Protein AF-0000000084990712 (afdb_homodimer)

InterPro domains:
  IPR002762 Sirohydrochlorin cobaltochelatase CbiX-like [PF01903] (31-133)
  IPR003722 Cobalamin biosynthesis precorrin-8X methylmutase CobH/CbiC [PF02570] (154-334)
  IPR036588 Precorrin-8X methylmutase CobH/CbiC superfamily [G3DSA:3.40.50.10230] (145-334)
  IPR036588 Precorrin-8X methylmutase CobH/CbiC superfamily [SSF63965] (149-334)

Nearest PDB structures (foldseek):
  1f2v-assembly1_A  TM=8.275E-01  e=3.380E-12  Pseudomonas denitrificans (nom. rej.)
  1v9c-assembly1_A  TM=8.459E-01  e=3.551E-11  Thermus thermophilus
  1v9c-assembly1_B  TM=8.762E-01  e=1.490E-10  Thermus thermophilus
  1ou0-assembly1_A  TM=8.345E-01  e=9.417E-11  Thermoplasma acidophilum DSM 1728
  8x33-assembly1_B  TM=7.590E-01  e=8.265E-09  Synechocystis sp. PCC 6803 substr. Kazusa

Foldseek 3Di:
DPPPPPDPPPPPDPPDPPPDLQQEAEEEEDQDDLDDPVVVVSQVVQVSCCRNVVHHYYYAHCDNDPDHVLVVVLPHPGEYEYEYAAQDCPPPSNVVVCVQQVDDADDFDQTPSRHTYHYHDHNNVPPVVVVVVVVVVVVVVVDDDPDPDDDPVVVVVVQLVVLCVVLVFDCVDLLSVLLSLLCSLVVHSVLSVQKDWFDPLLVLLQVCVVVVFAAEEQAPLLQVLAPGPRYDYQLPADDDDDPADSSLRSLLVVCVVRQEHEYQYFADLSNLLSVLVCLVVPGDYSEYQYFHADDPCNQVSQVSSVVSRHGYIGRHDRGGGSSSSNSSSNSSNDD/DPPPPPDPPPQPPCPPPDDDLQQEAEEEEDQDDLDDPVVVVSQVVQVLCCVLVVHHYYYAHCDNDPDHVLVVVLPHPGEYEYEYAAQDCPPPSNVVVCVQQVDDADDWDQTPSRHTYHYHDHNNPPPLVVLLVLLVVLVVVVPAQPDQPDPPPPVVVVQLVVLCVVVVFDCVDLLSSLLSLLCSLVVHSVLSVQKDWFDPLLVLLSSCVSSVFAAEEQAPLLQVLASGPRYDYQLPADDDDDPADSSLRSLLVVCVVRQEHEYQYFADLNNLVSVLVCLVVPRDYSEYQYFHADDPCNQVSQVSSVSSRHGYIGRHDRGGGSSSRNSSSNSSSDD

Structure (mmCIF, N/CA/C/O backbone):
data_AF-0000000084990712-model_v1
#
loop_
_entity.id
_entity.type
_entity.pdbx_description
1 polymer 'Precorrin-8X methylmutase fused to uncharacterized domain'
#
loop_
_atom_site.group_PDB
_atom_site.id
_atom_site.type_symbol
_atom_site.label_atom_id
_atom_site.label_alt_id
_atom_site.label_comp_id
_atom_site.label_asym_id
_atom_site.label_entity_id
_atom_site.label_seq_id
_atom_site.pdbx_PDB_ins_code
_atom_site.Cartn_x
_atom_site.Cartn_y
_atom_site.Cartn_z
_atom_site.occupancy
_atom_site.B_iso_or_equiv
_atom_site.auth_seq_id
_atom_site.auth_comp_id
_atom_site.auth_asym_id
_atom_site.auth_atom_id
_atom_site.pdbx_PDB_model_num
ATOM 1 N N . MET A 1 1 ? 6.785 10.172 23.812 1 22.19 1 MET A N 1
ATOM 2 C CA . MET A 1 1 ? 7.957 9.531 23.219 1 22.19 1 MET A CA 1
ATOM 3 C C . MET A 1 1 ? 7.797 9.391 21.703 1 22.19 1 MET A C 1
ATOM 5 O O . MET A 1 1 ? 6.898 8.695 21.234 1 22.19 1 MET A O 1
ATOM 9 N N . LEU A 1 2 ? 8.172 10.43 21.031 1 29.25 2 LEU A N 1
ATOM 10 C CA . LEU A 1 2 ? 8.156 10.359 19.578 1 29.25 2 LEU A CA 1
ATOM 11 C C . LEU A 1 2 ? 8.883 9.109 19.078 1 29.25 2 LEU A C 1
ATOM 13 O O . LEU A 1 2 ? 10 8.82 19.516 1 29.25 2 LEU A O 1
ATOM 17 N N . LEU A 1 3 ? 8.242 8.18 18.812 1 28.83 3 LEU A N 1
ATOM 18 C CA . LEU A 1 3 ? 8.797 6.898 18.375 1 28.83 3 LEU A CA 1
ATOM 19 C C . LEU A 1 3 ? 9.945 7.102 17.406 1 28.83 3 LEU A C 1
ATOM 21 O O . LEU A 1 3 ? 9.844 7.902 16.469 1 28.83 3 LEU A O 1
ATOM 25 N N . SER A 1 4 ? 11.117 6.852 17.969 1 29.53 4 SER A N 1
ATOM 26 C CA . SER A 1 4 ? 12.352 6.777 17.188 1 29.53 4 SER A CA 1
ATOM 27 C C . SER A 1 4 ? 12.172 5.914 15.945 1 29.53 4 SER A C 1
ATOM 29 O O . SER A 1 4 ? 11.805 4.742 16.047 1 29.53 4 SER A O 1
ATOM 31 N N . LEU A 1 5 ? 11.688 6.488 14.977 1 31.8 5 LEU A N 1
ATOM 32 C CA . LEU A 1 5 ? 11.781 5.762 13.719 1 31.8 5 LEU A CA 1
ATOM 33 C C . LEU A 1 5 ? 13.133 5.066 13.594 1 31.8 5 LEU A C 1
ATOM 35 O O . LEU A 1 5 ? 14.172 5.672 13.859 1 31.8 5 LEU A O 1
ATOM 39 N N . ALA A 1 6 ? 13.312 3.848 13.891 1 31.61 6 ALA A N 1
ATOM 40 C CA . ALA A 1 6 ? 14.547 3.074 13.805 1 31.61 6 ALA A CA 1
ATOM 41 C C . ALA A 1 6 ? 15.414 3.555 12.648 1 31.61 6 ALA A C 1
ATOM 43 O O . ALA A 1 6 ? 14.977 3.561 11.5 1 31.61 6 ALA A O 1
ATOM 44 N N . ARG A 1 7 ? 16.734 4.203 12.945 1 32.03 7 ARG A N 1
ATOM 45 C CA . ARG A 1 7 ? 17.766 5.004 12.297 1 32.03 7 ARG A CA 1
ATOM 46 C C . ARG A 1 7 ? 18.562 4.168 11.312 1 32.03 7 ARG A C 1
ATOM 48 O O . ARG A 1 7 ? 19.391 3.346 11.719 1 32.03 7 ARG A O 1
ATOM 55 N N . ARG A 1 8 ? 18.141 3.488 10.266 1 32.59 8 ARG A N 1
ATOM 56 C CA . ARG A 1 8 ? 19.328 3.248 9.453 1 32.59 8 ARG A CA 1
ATOM 57 C C . ARG A 1 8 ? 19.938 4.562 8.969 1 32.59 8 ARG A C 1
ATOM 59 O O . ARG A 1 8 ? 19.219 5.457 8.523 1 32.59 8 ARG A O 1
ATOM 66 N N . PRO A 1 9 ? 21.266 4.773 9.305 1 28.62 9 PRO A N 1
ATOM 67 C CA . PRO A 1 9 ? 21.984 5.977 8.883 1 28.62 9 PRO A CA 1
ATOM 68 C C . PRO A 1 9 ? 21.844 6.258 7.387 1 28.62 9 PRO A C 1
ATOM 70 O O . PRO A 1 9 ? 22 5.348 6.566 1 28.62 9 PRO A O 1
ATOM 73 N N . PHE A 1 10 ? 20.922 7.062 7.07 1 30.62 10 PHE A N 1
ATOM 74 C CA . PHE A 1 10 ? 20.875 7.578 5.707 1 30.62 10 PHE A CA 1
ATOM 75 C C . PHE A 1 10 ? 22.219 8.125 5.285 1 30.62 10 PHE A C 1
ATOM 77 O O . PHE A 1 10 ? 22.812 8.945 5.992 1 30.62 10 PHE A O 1
ATOM 84 N N . THR A 1 11 ? 23 7.27 4.664 1 30.38 11 THR A N 1
ATOM 85 C CA . THR A 1 11 ? 24.219 7.812 4.062 1 30.38 11 THR A CA 1
ATOM 86 C C . THR A 1 11 ? 23.891 8.93 3.078 1 30.38 11 THR A C 1
ATOM 88 O O . THR A 1 11 ? 23.141 8.711 2.119 1 30.38 11 THR A O 1
ATOM 91 N N . ILE A 1 12 ? 23.859 10.102 3.438 1 30 12 ILE A N 1
ATOM 92 C CA . ILE A 1 12 ? 23.797 11.258 2.551 1 30 12 ILE A CA 1
ATOM 93 C C . ILE A 1 12 ? 24.75 11.07 1.378 1 30 12 ILE A C 1
ATOM 95 O O . ILE A 1 12 ? 25.969 11.094 1.556 1 30 12 ILE A O 1
ATOM 99 N N . LYS A 1 13 ? 24.562 10.195 0.496 1 34.09 13 LYS A N 1
ATOM 100 C CA . LYS A 1 13 ? 25.406 10.352 -0.69 1 34.09 13 LYS A CA 1
ATOM 101 C C . LYS A 1 13 ? 25.266 11.75 -1.28 1 34.09 13 LYS A C 1
ATOM 103 O O . LYS A 1 13 ? 24.172 12.336 -1.263 1 34.09 13 LYS A O 1
ATOM 108 N N . TYR A 1 14 ? 26.375 12.555 -1.445 1 32.72 14 TYR A N 1
ATOM 109 C CA . TYR A 1 14 ? 26.594 13.867 -2.037 1 32.72 14 TYR A CA 1
ATOM 110 C C . TYR A 1 14 ? 25.906 13.977 -3.391 1 32.72 14 TYR A C 1
ATOM 112 O O . TYR A 1 14 ? 26.297 13.32 -4.355 1 32.72 14 TYR A O 1
ATOM 120 N N . ILE A 1 15 ? 24.672 13.797 -3.516 1 31.75 15 ILE A N 1
ATOM 121 C CA . ILE A 1 15 ? 24.172 13.664 -4.879 1 31.75 15 ILE A CA 1
ATOM 122 C C . ILE A 1 15 ? 24.672 14.836 -5.727 1 31.75 15 ILE A C 1
ATOM 124 O O . ILE A 1 15 ? 25.25 14.633 -6.797 1 31.75 15 ILE A O 1
ATOM 128 N N . ASN A 1 16 ? 23.672 15.719 -6.215 1 32.41 16 ASN A N 1
ATOM 129 C CA . ASN A 1 16 ? 23.75 16.578 -7.391 1 32.41 16 ASN A CA 1
ATOM 130 C C . ASN A 1 16 ? 24.531 17.859 -7.105 1 32.41 16 ASN A C 1
ATOM 132 O O . ASN A 1 16 ? 24.016 18.953 -7.297 1 32.41 16 ASN A O 1
ATOM 136 N N . GLY A 1 17 ? 25.781 17.875 -6.836 1 34.59 17 GLY A N 1
ATOM 137 C CA . GLY A 1 17 ? 26.75 18.953 -6.824 1 34.59 17 GLY A CA 1
ATOM 138 C C . GLY A 1 17 ? 26.719 19.766 -5.543 1 34.59 17 GLY A C 1
ATOM 139 O O . GLY A 1 17 ? 27.344 20.828 -5.461 1 34.59 17 GLY A O 1
ATOM 140 N N . ILE A 1 18 ? 25.625 19.812 -4.918 1 38.5 18 ILE A N 1
ATOM 141 C CA . ILE A 1 18 ? 25.781 20.562 -3.684 1 38.5 18 ILE A CA 1
ATOM 142 C C . ILE A 1 18 ? 26.844 19.906 -2.803 1 38.5 18 ILE A C 1
ATOM 144 O O . ILE A 1 18 ? 26.75 18.719 -2.484 1 38.5 18 ILE A O 1
ATOM 148 N N . LYS A 1 19 ? 28.031 20.453 -2.668 1 37 19 LYS A N 1
ATOM 149 C CA . LYS A 1 19 ? 29.25 20.156 -1.922 1 37 19 LYS A CA 1
ATOM 150 C C . LYS A 1 19 ? 28.922 19.5 -0.58 1 37 19 LYS A C 1
ATOM 152 O O . LYS A 1 19 ? 27.75 19.453 -0.178 1 37 19 LYS A O 1
ATOM 157 N N . ASP A 1 20 ? 29.766 19.688 0.471 1 40.66 20 ASP A N 1
ATOM 158 C CA . ASP A 1 20 ? 30.016 19.219 1.832 1 40.66 20 ASP A CA 1
ATOM 159 C C . ASP A 1 20 ? 28.75 19.312 2.689 1 40.66 20 ASP A C 1
ATOM 161 O O . ASP A 1 20 ? 28.219 20.406 2.898 1 40.66 20 ASP A O 1
ATOM 165 N N . PRO A 1 21 ? 27.875 18.219 2.689 1 44.34 21 PRO A N 1
ATOM 166 C CA . PRO A 1 21 ? 26.781 18.297 3.66 1 44.34 21 PRO A CA 1
ATOM 167 C C . PRO A 1 21 ? 27.078 19.25 4.812 1 44.34 21 PRO A C 1
ATOM 169 O O . PRO A 1 21 ? 26.156 19.719 5.484 1 44.34 21 PRO A O 1
ATOM 172 N N . TYR A 1 22 ? 28.438 19.391 5.043 1 46.75 22 TYR A N 1
ATOM 173 C CA . TYR A 1 22 ? 28.906 20.203 6.148 1 46.75 22 TYR A CA 1
ATOM 174 C C . TYR A 1 22 ? 28.641 21.688 5.875 1 46.75 22 TYR A C 1
ATOM 176 O O . TYR A 1 22 ? 28.797 22.531 6.766 1 46.75 22 TYR A O 1
ATOM 184 N N . MET A 1 23 ? 27.953 21.938 4.617 1 69.75 23 MET A N 1
ATOM 185 C CA . MET A 1 23 ? 27.875 23.375 4.375 1 69.75 23 MET A CA 1
ATOM 186 C C . MET A 1 23 ? 26.422 23.844 4.371 1 69.75 23 MET A C 1
ATOM 188 O O . MET A 1 23 ? 26.125 24.938 3.908 1 69.75 23 MET A O 1
ATOM 192 N N . VAL A 1 24 ? 25.453 22.875 4.77 1 79.12 24 VAL A N 1
ATOM 193 C CA . VAL A 1 24 ? 24.078 23.344 4.836 1 79.12 24 VAL A CA 1
ATOM 194 C C . VAL A 1 24 ? 23.531 23.156 6.246 1 79.12 24 VAL A C 1
ATOM 196 O O . VAL A 1 24 ? 23.781 22.125 6.883 1 79.12 24 VAL A O 1
ATOM 199 N N . LYS A 1 25 ? 22.938 24.078 6.82 1 84 25 LYS A N 1
ATOM 200 C CA . LYS A 1 25 ? 22.172 23.938 8.055 1 84 25 LYS A CA 1
ATOM 201 C C . LYS A 1 25 ? 20.703 24.297 7.84 1 84 25 LYS A C 1
ATOM 203 O O . LYS A 1 25 ? 20.328 24.781 6.77 1 84 25 LYS A O 1
ATOM 208 N N . ALA A 1 26 ? 19.938 23.891 8.758 1 88.19 26 ALA A N 1
ATOM 209 C CA . ALA A 1 26 ? 18.516 24.234 8.672 1 88.19 26 ALA A CA 1
ATOM 210 C C . ALA A 1 26 ? 18.078 25.031 9.898 1 88.19 26 ALA A C 1
ATOM 212 O O . ALA A 1 26 ? 18.609 24.859 10.992 1 88.19 26 ALA A O 1
ATOM 213 N N . ILE A 1 27 ? 17.172 26.016 9.703 1 87.62 27 ILE A N 1
ATOM 214 C CA . ILE A 1 27 ? 16.531 26.781 10.766 1 87.62 27 ILE A CA 1
ATOM 215 C C . ILE A 1 27 ? 15.031 26.5 10.766 1 87.62 27 ILE A C 1
ATOM 217 O O . ILE A 1 27 ? 14.352 26.781 9.781 1 87.62 27 ILE A O 1
ATOM 221 N N . LEU A 1 28 ? 14.602 25.891 11.828 1 85.75 28 LEU A N 1
ATOM 222 C CA . LEU A 1 28 ? 13.172 25.672 12.031 1 85.75 28 LEU A CA 1
ATOM 223 C C . LEU A 1 28 ? 12.5 26.938 12.57 1 85.75 28 LEU A C 1
ATOM 225 O O . LEU A 1 28 ? 12.617 27.234 13.758 1 85.75 28 LEU A O 1
ATOM 229 N N . VAL A 1 29 ? 11.742 27.625 11.68 1 82 29 VAL A N 1
ATOM 230 C CA . VAL A 1 29 ? 11.18 28.938 12.023 1 82 29 VAL A CA 1
ATOM 231 C C . VAL A 1 29 ? 9.734 28.766 12.477 1 82 29 VAL A C 1
ATOM 233 O O . VAL A 1 29 ? 8.945 28.094 11.812 1 82 29 VAL A O 1
ATOM 236 N N . ASN A 1 30 ? 9.414 29.25 13.578 1 77.44 30 ASN A N 1
ATOM 237 C CA . ASN A 1 30 ? 8.055 29.297 14.102 1 77.44 30 ASN A CA 1
ATOM 238 C C . ASN A 1 30 ? 7.762 30.625 14.789 1 77.44 30 ASN A C 1
ATOM 240 O O . ASN A 1 30 ? 8.641 31.484 14.891 1 77.44 30 ASN A O 1
ATOM 244 N N . HIS A 1 31 ? 6.539 30.812 15.156 1 71.06 31 HIS A N 1
ATOM 245 C CA . HIS A 1 31 ? 6.152 32.094 15.734 1 71.06 31 HIS A CA 1
ATOM 246 C C . HIS A 1 31 ? 6.914 32.375 17.031 1 71.06 31 HIS A C 1
ATOM 248 O O . HIS A 1 31 ? 7.301 33.5 17.297 1 71.06 31 HIS A O 1
ATOM 254 N N . GLY A 1 32 ? 7.32 31.344 17.781 1 62.84 32 GLY A N 1
ATOM 255 C CA . GLY A 1 32 ? 7.82 31.484 19.141 1 62.84 32 GLY A CA 1
ATOM 256 C C . GLY A 1 32 ? 6.715 31.688 20.156 1 62.84 32 GLY A C 1
ATOM 257 O O . GLY A 1 32 ? 5.609 32.094 19.812 1 62.84 32 GLY A O 1
ATOM 258 N N . SER A 1 33 ? 6.918 31.125 21.266 1 64 33 SER A N 1
ATOM 259 C CA . SER A 1 33 ? 5.961 31.297 22.344 1 64 33 SER A CA 1
ATOM 260 C C . SER A 1 33 ? 6.641 31.812 23.609 1 64 33 SER A C 1
ATOM 262 O O . SER A 1 33 ? 7.84 31.578 23.812 1 64 33 SER A O 1
ATOM 264 N N . ARG A 1 34 ? 5.934 32.594 24.328 1 60.59 34 ARG A N 1
ATOM 265 C CA . ARG A 1 34 ? 6.461 33.062 25.609 1 60.59 34 ARG A CA 1
ATOM 266 C C . ARG A 1 34 ? 6.555 31.922 26.609 1 60.59 34 ARG A C 1
ATOM 268 O O . ARG A 1 34 ? 7.27 32.031 27.609 1 60.59 34 ARG A O 1
ATOM 275 N N . ARG A 1 35 ? 5.949 30.859 26.312 1 61.56 35 ARG A N 1
ATOM 276 C CA . ARG A 1 35 ? 5.93 29.719 27.234 1 61.56 35 ARG A CA 1
ATOM 277 C C . ARG A 1 35 ? 6.855 28.609 26.75 1 61.56 35 ARG A C 1
ATOM 279 O O . ARG A 1 35 ? 6.992 28.391 25.547 1 61.56 35 ARG A O 1
ATOM 286 N N . GLY A 1 36 ? 7.32 27.828 27.719 1 64.56 36 GLY A N 1
ATOM 287 C CA . GLY A 1 36 ? 8.414 26.891 27.562 1 64.56 36 GLY A CA 1
ATOM 288 C C . GLY A 1 36 ? 8 25.609 26.859 1 64.56 36 GLY A C 1
ATOM 289 O O . GLY A 1 36 ? 8.773 25.031 26.078 1 64.56 36 GLY A O 1
ATOM 290 N N . ALA A 1 37 ? 6.68 25.266 26.922 1 64.56 37 ALA A N 1
ATOM 291 C CA . ALA A 1 37 ? 6.32 23.938 26.422 1 64.56 37 ALA A CA 1
ATOM 292 C C . ALA A 1 37 ? 6.387 23.875 24.906 1 64.56 37 ALA A C 1
ATOM 294 O O . ALA A 1 37 ? 6.855 22.891 24.328 1 64.56 37 ALA A O 1
ATOM 295 N N . PHE A 1 38 ? 5.938 24.844 24.172 1 67.94 38 PHE A N 1
ATOM 296 C CA . PHE A 1 38 ? 6 24.891 22.719 1 67.94 38 PHE A CA 1
ATOM 297 C C . PHE A 1 38 ? 7.445 24.953 22.25 1 67.94 38 PHE A C 1
ATOM 299 O O . PHE A 1 38 ? 7.824 24.25 21.312 1 67.94 38 PHE A O 1
ATOM 306 N N . ASN A 1 39 ? 8.07 25.797 22.891 1 70.94 39 ASN A N 1
ATOM 307 C CA . ASN A 1 39 ? 9.469 25.953 22.5 1 70.94 39 ASN A CA 1
ATOM 308 C C . ASN A 1 39 ? 10.242 24.641 22.703 1 70.94 39 ASN A C 1
ATOM 310 O O . ASN A 1 39 ? 11.109 24.312 21.891 1 70.94 39 ASN A O 1
ATOM 314 N N . GLU A 1 40 ? 9.812 23.969 23.719 1 73.62 40 GLU A N 1
ATOM 315 C CA . GLU A 1 40 ? 10.438 22.672 23.953 1 73.62 40 GLU A CA 1
ATOM 316 C C . GLU A 1 40 ? 10.109 21.672 22.844 1 73.62 40 GLU A C 1
ATOM 318 O O . GLU A 1 40 ? 10.977 20.922 22.406 1 73.62 40 GLU A O 1
ATOM 323 N N . LEU A 1 41 ? 8.852 21.734 22.516 1 73.38 41 LEU A N 1
ATOM 324 C CA . LEU A 1 41 ? 8.438 20.859 21.438 1 73.38 41 LEU A CA 1
ATOM 325 C C . LEU A 1 41 ? 9.211 21.172 20.156 1 73.38 41 LEU A C 1
ATOM 327 O O . LEU A 1 41 ? 9.688 20.25 19.469 1 73.38 41 LEU A O 1
ATOM 331 N N . MET A 1 42 ? 9.305 22.344 19.828 1 78.56 42 MET A N 1
ATOM 332 C CA . MET A 1 42 ? 10.016 22.734 18.625 1 78.56 42 MET A CA 1
ATOM 333 C C . MET A 1 42 ? 11.492 22.359 18.703 1 78.56 42 MET A C 1
ATOM 335 O O . MET A 1 42 ? 12.094 21.953 17.703 1 78.56 42 MET A O 1
ATOM 339 N N . THR A 1 43 ? 12.008 22.531 19.859 1 79.25 43 THR A N 1
ATOM 340 C CA . THR A 1 43 ? 13.398 22.125 20.078 1 79.25 43 THR A CA 1
ATOM 341 C C . THR A 1 43 ? 13.57 20.625 19.875 1 79.25 43 THR A C 1
ATOM 343 O O . THR A 1 43 ? 14.555 20.172 19.281 1 79.25 43 THR A O 1
ATOM 346 N N . GLU A 1 44 ? 12.656 19.969 20.359 1 76.75 44 GLU A N 1
ATOM 347 C CA . GLU A 1 44 ? 12.703 18.516 20.188 1 76.75 44 GLU A CA 1
ATOM 348 C C . GLU A 1 44 ? 12.586 18.141 18.703 1 76.75 44 GLU A C 1
ATOM 350 O O . GLU A 1 44 ? 13.281 17.234 18.234 1 76.75 44 GLU A O 1
ATOM 355 N N . ILE A 1 45 ? 11.734 18.75 18.031 1 77.75 45 ILE A N 1
ATOM 356 C CA . ILE A 1 45 ? 11.57 18.5 16.594 1 77.75 45 ILE A CA 1
ATOM 357 C C . ILE A 1 45 ? 12.867 18.828 15.867 1 77.75 45 ILE A C 1
ATOM 359 O O . ILE A 1 45 ? 13.32 18.047 15.016 1 77.75 45 ILE A O 1
ATOM 363 N N . ALA A 1 46 ? 13.414 19.938 16.234 1 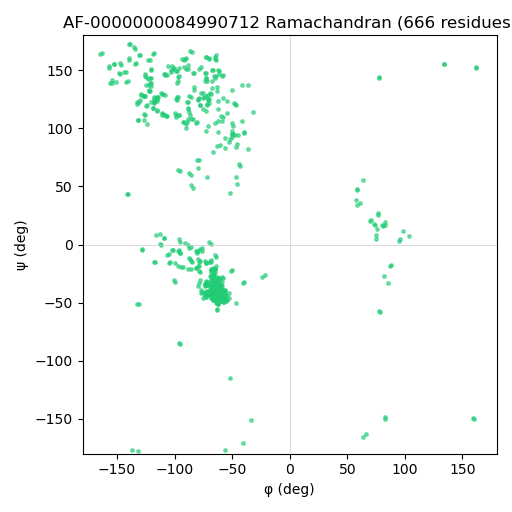81.81 46 ALA A N 1
ATOM 364 C CA . ALA A 1 46 ? 14.672 20.328 15.609 1 81.81 46 ALA A CA 1
ATOM 365 C C . ALA A 1 46 ? 15.766 19.297 15.883 1 81.81 46 ALA A C 1
ATOM 367 O O . ALA A 1 46 ? 16.547 18.953 14.984 1 81.81 46 ALA A O 1
ATOM 368 N N . ARG A 1 47 ? 15.812 18.844 17.078 1 79.56 47 ARG A N 1
ATOM 369 C CA . ARG A 1 47 ? 16.781 17.828 17.438 1 79.56 47 ARG A CA 1
ATOM 370 C C . ARG A 1 47 ? 16.578 16.547 16.625 1 79.56 47 ARG A C 1
ATOM 372 O O . ARG A 1 47 ? 17.547 15.992 16.078 1 79.56 47 ARG A O 1
ATOM 379 N N . GLN A 1 48 ? 15.406 16.156 16.547 1 75.19 48 GLN A N 1
ATOM 380 C CA . GLN A 1 48 ? 15.086 14.953 15.781 1 75.19 48 GLN A CA 1
ATOM 381 C C . GLN A 1 48 ? 15.414 15.141 14.297 1 75.19 48 GLN A C 1
ATOM 383 O O . GLN A 1 48 ? 15.945 14.227 13.664 1 75.19 48 GLN A O 1
ATOM 388 N N . LEU A 1 49 ? 15.055 16.25 13.742 1 76.31 49 LEU A N 1
ATOM 389 C CA . LEU A 1 49 ? 15.375 16.562 12.352 1 76.31 49 LEU A CA 1
ATOM 390 C C . LEU A 1 49 ? 16.891 16.484 12.117 1 76.31 49 LEU A C 1
ATOM 392 O O . LEU A 1 49 ? 17.328 15.953 11.102 1 76.31 49 LEU A O 1
ATOM 396 N N . SER A 1 50 ? 17.594 17.062 13.094 1 78.94 50 SER A N 1
ATOM 397 C CA . SER A 1 50 ? 19.047 17.031 12.992 1 78.94 50 SER A CA 1
ATOM 398 C C . SER A 1 50 ? 19.562 15.602 12.922 1 78.94 50 SER A C 1
ATOM 400 O O . SER A 1 50 ? 20.422 15.289 12.094 1 78.94 50 SER A O 1
ATOM 402 N N . GLU A 1 51 ? 19.062 14.797 13.734 1 72.25 51 GLU A N 1
ATOM 403 C CA . GLU A 1 51 ? 19.469 13.391 13.781 1 72.25 51 GLU A CA 1
ATOM 404 C C . GLU A 1 51 ? 19.062 12.656 12.508 1 72.25 51 GLU A C 1
ATOM 406 O O . GLU A 1 51 ? 19.875 11.945 11.914 1 72.25 51 GLU A O 1
ATOM 411 N N . ASP A 1 52 ? 17.922 12.875 12.07 1 66 52 ASP A N 1
ATOM 412 C CA . ASP A 1 52 ? 17.391 12.148 10.922 1 66 52 ASP A CA 1
ATOM 413 C C . ASP A 1 52 ? 18.047 12.617 9.625 1 66 52 ASP A C 1
ATOM 415 O O . ASP A 1 52 ? 18.234 11.82 8.703 1 66 52 ASP A O 1
ATOM 419 N N . LEU A 1 53 ? 18.406 13.906 9.508 1 68.25 53 LEU A N 1
ATOM 420 C CA . LEU A 1 53 ? 18.906 14.484 8.266 1 68.25 53 LEU A CA 1
ATOM 421 C C . LEU A 1 53 ? 20.438 14.531 8.258 1 68.25 53 LEU A C 1
ATOM 423 O O . LEU A 1 53 ? 21.047 14.68 7.199 1 68.25 53 LEU A O 1
ATOM 427 N N . GLY A 1 54 ? 20.969 14.43 9.445 1 69.94 54 GLY A N 1
ATOM 428 C CA . GLY A 1 54 ? 22.422 14.523 9.547 1 69.94 54 GLY A CA 1
ATOM 429 C C . GLY A 1 54 ? 22.938 15.938 9.359 1 69.94 54 GLY A C 1
ATOM 430 O O . GLY A 1 54 ? 24.062 16.141 8.914 1 69.94 54 GLY A O 1
ATOM 431 N N . ILE A 1 55 ? 22.156 16.969 9.445 1 76.88 55 ILE A N 1
ATOM 432 C CA . ILE A 1 55 ? 22.562 18.375 9.375 1 76.88 55 ILE A CA 1
ATOM 433 C C . ILE A 1 55 ? 22.141 19.094 10.656 1 76.88 55 ILE A C 1
ATOM 435 O O . ILE A 1 55 ? 21.297 18.609 11.398 1 76.88 55 ILE A O 1
ATOM 439 N N . ARG A 1 56 ? 22.797 20.188 10.914 1 83.75 56 ARG A N 1
ATOM 440 C CA . ARG A 1 56 ? 22.438 20.984 12.078 1 83.75 56 ARG A CA 1
ATOM 441 C C . ARG A 1 56 ? 21.109 21.703 11.859 1 83.75 56 ARG A C 1
ATOM 443 O O . ARG A 1 56 ? 20.922 22.406 10.867 1 83.75 56 ARG A O 1
ATOM 450 N N . VAL A 1 57 ? 20.234 21.391 12.695 1 85.44 57 VAL A N 1
ATOM 451 C CA . VAL A 1 57 ? 18.938 22.078 12.68 1 85.44 57 VAL A CA 1
ATOM 452 C C . VAL A 1 57 ? 18.75 22.875 13.969 1 85.44 57 VAL A C 1
ATOM 454 O O . VAL A 1 57 ? 18.875 22.328 15.062 1 85.44 57 VAL A O 1
ATOM 457 N N . GLU A 1 58 ? 18.484 24.141 13.859 1 87 58 GLU A N 1
ATOM 458 C CA . GLU A 1 58 ? 18.25 25.016 15.008 1 87 58 GLU A CA 1
ATOM 459 C C . GLU A 1 58 ? 16.875 25.656 14.945 1 87 58 GLU A C 1
ATOM 461 O O . GLU A 1 58 ? 16.328 25.875 13.859 1 87 58 GLU A O 1
ATOM 466 N N . VAL A 1 59 ? 16.359 25.922 16.109 1 88.44 59 VAL A N 1
ATOM 467 C CA . VAL A 1 59 ? 15.078 26.609 16.172 1 88.44 59 VAL A CA 1
ATOM 468 C C . VAL A 1 59 ? 15.312 28.125 16.094 1 88.44 59 VAL A C 1
ATOM 470 O O . VAL A 1 59 ? 16.203 28.656 16.766 1 88.44 59 VAL A O 1
ATOM 473 N N . GLY A 1 60 ? 14.656 28.766 15.188 1 85.62 60 GLY A N 1
ATOM 474 C CA . GLY A 1 60 ? 14.609 30.219 15.102 1 85.62 60 GLY A CA 1
ATOM 475 C C . GLY A 1 60 ? 13.211 30.781 15.305 1 85.62 60 GLY A C 1
ATOM 476 O O . GLY A 1 60 ? 12.266 30.375 14.625 1 85.62 60 GLY A O 1
ATOM 477 N N . TYR A 1 61 ? 13.078 31.688 16.234 1 82.56 61 TYR A N 1
ATOM 478 C CA . TYR A 1 61 ? 11.766 32.219 16.578 1 82.56 61 TYR A CA 1
ATOM 479 C C . TYR A 1 61 ? 11.516 33.531 15.844 1 82.56 61 TYR A C 1
ATOM 481 O O . TYR A 1 61 ? 12.445 34.344 15.656 1 82.56 61 TYR A O 1
ATOM 489 N N . ASN A 1 62 ? 10.242 33.688 15.383 1 80.19 62 ASN A N 1
ATOM 490 C CA . ASN A 1 62 ? 9.875 34.906 14.719 1 80.19 62 ASN A CA 1
ATOM 491 C C . ASN A 1 62 ? 9.695 36.062 15.719 1 80.19 62 ASN A C 1
ATOM 493 O O . ASN A 1 62 ? 10.07 37.188 15.438 1 80.19 62 ASN A O 1
ATOM 497 N N . GLU A 1 63 ? 8.969 35.656 16.766 1 76.56 63 GLU A N 1
ATOM 498 C CA . GLU A 1 63 ? 8.68 36.625 17.812 1 76.56 63 GLU A CA 1
ATOM 499 C C . GLU A 1 63 ? 8.625 35.938 19.188 1 76.56 63 GLU A C 1
ATOM 501 O O . GLU A 1 63 ? 8.531 34.719 19.266 1 76.56 63 GLU A O 1
ATOM 506 N N . TYR A 1 64 ? 8.867 36.594 20.312 1 69.56 64 TYR A N 1
ATOM 507 C CA . TYR A 1 64 ? 8.523 36.281 21.688 1 69.56 64 TYR A CA 1
ATOM 508 C C . TYR A 1 64 ? 9.609 35.406 22.344 1 69.56 64 TYR A C 1
ATOM 510 O O . TYR A 1 64 ? 9.602 35.219 23.547 1 69.56 64 TYR A O 1
ATOM 518 N N . ALA A 1 65 ? 10.43 34.812 21.5 1 74.5 65 ALA A N 1
ATOM 519 C CA . ALA A 1 65 ? 11.477 33.969 22.094 1 74.5 65 ALA A CA 1
ATOM 520 C C . ALA A 1 65 ? 12.797 34.156 21.359 1 74.5 65 ALA A C 1
ATOM 522 O O . ALA A 1 65 ? 12.852 34.812 20.312 1 74.5 65 ALA A O 1
ATOM 523 N N . ASP A 1 66 ? 13.883 33.781 22.094 1 82.25 66 ASP A N 1
ATOM 524 C CA . ASP A 1 66 ? 15.219 33.781 21.5 1 82.25 66 ASP A CA 1
ATOM 525 C C . ASP A 1 66 ? 15.719 32.344 21.266 1 82.25 66 ASP A C 1
ATOM 527 O O . ASP A 1 66 ? 15.367 31.438 22.016 1 82.25 66 ASP A O 1
ATOM 531 N N . PRO A 1 67 ? 16.578 32.062 20.109 1 85.38 67 PRO A N 1
ATOM 532 C CA . PRO A 1 67 ? 17.109 33.031 19.156 1 85.38 67 PRO A CA 1
ATOM 533 C C . PRO A 1 67 ? 16.109 33.375 18.047 1 85.38 67 PRO A C 1
ATOM 535 O O . PRO A 1 67 ? 15.273 32.562 17.688 1 85.38 67 PRO A O 1
ATOM 538 N N . ASN A 1 68 ? 16.203 34.625 17.609 1 88.5 68 ASN A N 1
ATOM 539 C CA . ASN A 1 68 ? 15.43 35.062 16.453 1 88.5 68 ASN A CA 1
ATOM 540 C C . ASN A 1 68 ? 16 34.469 15.156 1 88.5 68 ASN A C 1
ATOM 542 O O . ASN A 1 68 ? 17.219 34.469 14.961 1 88.5 68 ASN A O 1
ATOM 546 N N . TRP A 1 69 ? 15.141 34.125 14.25 1 88.69 69 TRP A N 1
ATOM 547 C CA . TRP A 1 69 ? 15.617 33.469 13.039 1 88.69 69 TRP A CA 1
ATOM 548 C C . TRP A 1 69 ? 16.469 34.406 12.203 1 88.69 69 TRP A C 1
ATOM 550 O O . TRP A 1 69 ? 17.391 34 11.492 1 88.69 69 TRP A O 1
ATOM 560 N N . ARG A 1 70 ? 16.188 35.719 12.258 1 89.69 70 ARG A N 1
ATOM 561 C CA . ARG A 1 70 ? 16.953 36.719 11.523 1 89.69 70 ARG A CA 1
ATOM 562 C C . ARG A 1 70 ? 18.422 36.719 11.945 1 89.69 70 ARG A C 1
ATOM 564 O O . ARG A 1 70 ? 19.312 36.75 11.102 1 89.69 70 ARG A O 1
ATOM 571 N N . GLU A 1 71 ? 18.578 36.688 13.242 1 87.5 71 GLU A N 1
ATOM 572 C CA . GLU A 1 71 ? 19.922 36.656 13.789 1 87.5 71 GLU A CA 1
ATOM 573 C C . GLU A 1 71 ? 20.672 35.406 13.391 1 87.5 71 GLU A C 1
ATOM 575 O O . GLU A 1 71 ? 21.844 35.438 13.039 1 87.5 71 GLU A O 1
ATOM 580 N N . LEU A 1 72 ? 19.984 34.312 13.523 1 88.75 72 LEU A N 1
ATOM 581 C CA . LEU A 1 72 ? 20.578 33.031 13.164 1 88.75 72 LEU A CA 1
ATOM 582 C C . LEU A 1 72 ? 21.016 33.031 11.703 1 88.75 72 LEU A C 1
ATOM 584 O O . LEU A 1 72 ? 22.094 32.531 11.375 1 88.75 72 LEU A O 1
ATOM 588 N N . LEU A 1 73 ? 20.172 33.5 10.828 1 89.56 73 LEU A N 1
ATOM 589 C CA . LEU A 1 73 ? 20.453 33.531 9.391 1 89.56 73 LEU A CA 1
ATOM 590 C C . LEU A 1 73 ? 21.625 34.438 9.086 1 89.56 73 LEU A C 1
ATOM 592 O O . LEU A 1 73 ? 22.5 34.094 8.289 1 89.56 73 LEU A O 1
ATOM 596 N N . ALA A 1 74 ? 21.656 35.562 9.727 1 87.19 74 ALA A N 1
ATOM 597 C CA . ALA A 1 74 ? 22.703 36.531 9.5 1 87.19 74 ALA A CA 1
ATOM 598 C C . ALA A 1 74 ? 24.062 36 9.914 1 87.19 74 ALA A C 1
ATOM 600 O O . ALA A 1 74 ? 25.078 36.344 9.297 1 87.19 74 ALA A O 1
ATOM 601 N N . LYS A 1 75 ? 24.078 35.219 10.875 1 86.75 75 LYS A N 1
ATOM 602 C CA . LYS A 1 75 ? 25.328 34.719 11.43 1 86.75 75 LYS A CA 1
ATOM 603 C C . LYS A 1 75 ? 25.797 33.469 10.695 1 86.75 75 LYS A C 1
ATOM 605 O O . LYS A 1 75 ? 26.922 33 10.875 1 86.75 75 LYS A O 1
ATOM 610 N N . SER A 1 76 ? 24.875 32.969 9.914 1 87.12 76 SER A N 1
ATOM 611 C CA . SER A 1 76 ? 25.188 31.703 9.266 1 87.12 76 SER A CA 1
ATOM 612 C C . SER A 1 76 ? 26.219 31.891 8.164 1 87.12 76 SER A C 1
ATOM 614 O O . SER A 1 76 ? 26.188 32.875 7.43 1 87.12 76 SER A O 1
ATOM 616 N N . GLN A 1 77 ? 27.156 30.922 8.055 1 81.19 77 GLN A N 1
ATOM 617 C CA . GLN A 1 77 ? 28.141 30.906 6.965 1 81.19 77 GLN A CA 1
ATOM 618 C C . GLN A 1 77 ? 27.781 29.828 5.934 1 81.19 77 GLN A C 1
ATOM 620 O O . GLN A 1 77 ? 28.266 29.875 4.805 1 81.19 77 GLN A O 1
ATOM 625 N N . GLU A 1 78 ? 26.938 28.984 6.344 1 84.44 78 GLU A N 1
ATOM 626 C CA . GLU A 1 78 ? 26.469 27.891 5.492 1 84.44 78 GLU A CA 1
ATOM 627 C C . GLU A 1 78 ? 25.219 28.297 4.703 1 84.44 78 GLU A C 1
ATOM 629 O O . GLU A 1 78 ? 24.578 29.281 5.027 1 84.44 78 GLU A O 1
ATOM 634 N N . ASP A 1 79 ? 25 27.531 3.619 1 86 79 ASP A N 1
ATOM 635 C CA . ASP A 1 79 ? 23.672 27.578 3.039 1 86 79 ASP A CA 1
ATOM 636 C C . ASP A 1 79 ? 22.609 27.156 4.055 1 86 79 ASP A C 1
ATOM 638 O O . ASP A 1 79 ? 22.891 26.328 4.938 1 86 79 ASP A O 1
ATOM 642 N N . VAL A 1 80 ? 21.469 27.812 3.934 1 88.19 80 VAL A N 1
ATOM 643 C CA . VAL A 1 80 ? 20.5 27.578 5 1 88.19 80 VAL A CA 1
ATOM 644 C C . VAL A 1 80 ? 19.172 27.125 4.402 1 88.19 80 VAL A C 1
ATOM 646 O O . VAL A 1 80 ? 18.688 27.719 3.439 1 88.19 80 VAL A O 1
ATOM 649 N N . ILE A 1 81 ? 18.656 26.062 4.863 1 85.94 81 ILE A N 1
ATOM 650 C CA . ILE A 1 81 ? 17.266 25.703 4.629 1 85.94 81 ILE A CA 1
ATOM 651 C C . ILE A 1 81 ? 16.391 26.312 5.715 1 85.94 81 ILE A C 1
ATOM 653 O O . ILE A 1 81 ? 16.547 26.016 6.898 1 85.94 81 ILE A O 1
ATOM 657 N N . VAL A 1 82 ? 15.484 27.188 5.355 1 87.81 82 VAL A N 1
ATOM 658 C CA . VAL A 1 82 ? 14.523 27.797 6.266 1 87.81 82 VAL A CA 1
ATOM 659 C C . VAL A 1 82 ? 13.227 26.984 6.266 1 87.81 82 VAL A C 1
ATOM 661 O O . VAL A 1 82 ? 12.469 27.016 5.293 1 87.81 82 VAL A O 1
ATOM 664 N N . ILE A 1 83 ? 13.102 26.297 7.332 1 81.94 83 ILE A N 1
ATOM 665 C CA . ILE A 1 83 ? 11.891 25.484 7.488 1 81.94 83 ILE A CA 1
ATOM 666 C C . ILE A 1 83 ? 10.789 26.344 8.117 1 81.94 83 ILE A C 1
ATOM 668 O O . ILE A 1 83 ? 10.875 26.719 9.289 1 81.94 83 ILE A O 1
ATOM 672 N N . LEU A 1 84 ? 9.719 26.609 7.344 1 78.31 84 LEU A N 1
ATOM 673 C CA . LEU A 1 84 ? 8.602 27.375 7.887 1 78.31 84 LEU A CA 1
ATOM 674 C C . LEU A 1 84 ? 7.566 26.438 8.516 1 78.31 84 LEU A C 1
ATOM 676 O O . LEU A 1 84 ? 6.789 25.797 7.809 1 78.31 84 LEU A O 1
ATOM 680 N N . ALA A 1 85 ? 7.566 26.391 9.805 1 75.62 85 ALA A N 1
ATOM 681 C CA . ALA A 1 85 ? 6.645 25.547 10.547 1 75.62 85 ALA A CA 1
ATOM 682 C C . ALA A 1 85 ? 5.312 26.25 10.781 1 75.62 85 ALA A C 1
ATOM 684 O O . ALA A 1 85 ? 4.938 26.516 11.93 1 75.62 85 ALA A O 1
ATOM 685 N N . PHE A 1 86 ? 4.652 26.609 9.688 1 73.56 86 PHE A N 1
ATOM 686 C CA . PHE A 1 86 ? 3.344 27.25 9.664 1 73.56 86 PHE A CA 1
ATOM 687 C C . PHE A 1 86 ? 2.357 26.438 8.836 1 73.56 86 PHE A C 1
ATOM 689 O O . PHE A 1 86 ? 2.74 25.828 7.84 1 73.56 86 PHE A O 1
ATOM 696 N N . LEU A 1 87 ? 1.115 26.328 9.188 1 64.19 87 LEU A N 1
ATOM 697 C CA . LEU A 1 87 ? 0.11 25.578 8.445 1 64.19 87 LEU A CA 1
ATOM 698 C C . LEU A 1 87 ? -0.269 26.297 7.156 1 64.19 87 LEU A C 1
ATOM 700 O O . LEU A 1 87 ? -0.442 25.672 6.113 1 64.19 87 LEU A O 1
ATOM 704 N N . GLY A 1 88 ? -0.52 27.641 7.035 1 56.53 88 GLY A N 1
ATOM 705 C CA . GLY A 1 88 ? -1.021 28.266 5.82 1 56.53 88 GLY A CA 1
ATOM 706 C C . GLY A 1 88 ? -0.101 29.328 5.273 1 56.53 88 GLY A C 1
ATOM 707 O O . GLY A 1 88 ? 0.669 29.938 6.023 1 56.53 88 GLY A O 1
ATOM 708 N N . PRO A 1 89 ? 0.089 29.281 3.869 1 46.69 89 PRO A N 1
ATOM 709 C CA . PRO A 1 89 ? 0.858 30.359 3.244 1 46.69 89 PRO A CA 1
ATOM 710 C C . PRO A 1 89 ? 0.355 31.734 3.635 1 46.69 89 PRO A C 1
ATOM 712 O O . PRO A 1 89 ? 1.093 32.719 3.521 1 46.69 89 PRO A O 1
ATOM 715 N N . GLY A 1 90 ? -0.819 31.812 4.031 1 46.81 90 GLY A N 1
ATOM 716 C CA . GLY A 1 90 ? -1.431 33.094 4.281 1 46.81 90 GLY A CA 1
ATOM 717 C C . GLY A 1 90 ? -1.164 33.625 5.68 1 46.81 90 GLY A C 1
ATOM 718 O O . GLY A 1 90 ? -1.646 34.688 6.051 1 46.81 90 GLY A O 1
ATOM 719 N N . ASN A 1 91 ? -0.489 32.812 6.391 1 57.44 91 ASN A N 1
ATOM 720 C CA . ASN A 1 91 ? -0.096 33.344 7.691 1 57.44 91 ASN A CA 1
ATOM 721 C C . ASN A 1 91 ? 0.752 34.594 7.551 1 57.44 91 ASN A C 1
ATOM 723 O O . ASN A 1 91 ? 1.746 34.594 6.824 1 57.44 91 ASN A O 1
ATOM 727 N N . HIS A 1 92 ? 0.128 35.719 7.949 1 61.25 92 HIS A N 1
ATOM 728 C CA . HIS A 1 92 ? 0.828 36.969 7.812 1 61.25 92 HIS A CA 1
ATOM 729 C C . HIS A 1 92 ? 2.299 36.844 8.195 1 61.25 92 HIS A C 1
ATOM 731 O O . HIS A 1 92 ? 3.164 37.469 7.57 1 61.25 92 HIS A O 1
ATOM 737 N N . VAL A 1 93 ? 2.414 36.031 9.078 1 65.06 93 VAL A N 1
ATOM 738 C CA . VAL A 1 93 ? 3.797 35.875 9.523 1 65.06 93 VAL A CA 1
ATOM 739 C C . VAL A 1 93 ? 4.609 35.156 8.43 1 65.06 93 VAL A C 1
ATOM 741 O O . VAL A 1 93 ? 5.742 35.562 8.141 1 65.06 93 VAL A O 1
ATOM 744 N N . TYR A 1 94 ? 3.977 34.25 7.742 1 70.69 94 TYR A N 1
ATOM 745 C CA . TYR A 1 94 ? 4.621 33.531 6.656 1 70.69 94 TYR A CA 1
ATOM 746 C C . TYR A 1 94 ? 5.02 34.469 5.527 1 70.69 94 TYR A C 1
ATOM 748 O O . TYR A 1 94 ? 6.164 34.438 5.066 1 70.69 94 TYR A O 1
ATOM 756 N N . ARG A 1 95 ? 4.188 35.25 5.168 1 71.56 95 ARG A N 1
ATOM 757 C CA . ARG A 1 95 ? 4.453 36.156 4.062 1 71.56 95 ARG A CA 1
ATOM 758 C C . ARG A 1 95 ? 5.469 37.219 4.469 1 71.56 95 ARG A C 1
ATOM 760 O O . ARG A 1 95 ? 6.293 37.656 3.654 1 71.56 95 ARG A O 1
ATOM 767 N N . ASP A 1 96 ? 5.25 37.656 5.672 1 76.75 96 ASP A N 1
ATOM 768 C CA . ASP A 1 96 ? 6.211 38.625 6.176 1 76.75 96 ASP A CA 1
ATOM 769 C C . ASP A 1 96 ? 7.633 38.062 6.137 1 76.75 96 ASP A C 1
ATOM 771 O O . ASP A 1 96 ? 8.57 38.781 5.738 1 76.75 96 ASP A O 1
ATOM 775 N N . ILE A 1 97 ? 7.707 36.906 6.453 1 79.5 97 ILE A N 1
ATOM 776 C CA . ILE A 1 97 ? 9.016 36.25 6.484 1 79.5 97 ILE A CA 1
ATOM 777 C C . ILE A 1 97 ? 9.562 36.125 5.062 1 79.5 97 ILE A C 1
ATOM 779 O O . ILE A 1 97 ? 10.719 36.469 4.801 1 79.5 97 ILE A O 1
ATOM 783 N N . LEU A 1 98 ? 8.719 35.719 4.168 1 81.06 98 LEU A N 1
ATOM 784 C CA . LEU A 1 98 ? 9.148 35.594 2.779 1 81.06 98 LEU A CA 1
ATOM 785 C C . LEU A 1 98 ? 9.555 36.938 2.199 1 81.06 98 LEU A C 1
ATOM 787 O O . LEU A 1 98 ? 10.539 37.031 1.46 1 81.06 98 LEU A O 1
ATOM 791 N N . GLY A 1 99 ? 8.719 37.906 2.49 1 83.06 99 GLY A N 1
ATOM 792 C CA . GLY A 1 99 ? 9.055 39.25 2.062 1 83.06 99 GLY A CA 1
ATOM 793 C C . GLY A 1 99 ? 10.398 39.719 2.58 1 83.06 99 GLY A C 1
ATOM 794 O O . GLY A 1 99 ? 11.164 40.344 1.847 1 83.06 99 GLY A O 1
ATOM 795 N N . GLU A 1 100 ? 10.633 39.438 3.805 1 85.44 100 GLU A N 1
ATOM 796 C CA . GLU A 1 100 ? 11.898 39.812 4.422 1 85.44 100 GLU A CA 1
ATOM 797 C C . GLU A 1 100 ? 13.07 39.094 3.795 1 85.44 100 GLU A C 1
ATOM 799 O O . GLU A 1 100 ? 14.148 39.656 3.615 1 85.44 100 GLU A O 1
ATOM 804 N N . LEU A 1 101 ? 12.859 37.844 3.455 1 88.12 101 LEU A N 1
ATOM 805 C CA . LEU A 1 101 ? 13.914 37.031 2.887 1 88.12 101 LEU A CA 1
ATOM 806 C C . LEU A 1 101 ? 14.141 37.344 1.417 1 88.12 101 LEU A C 1
ATOM 808 O O . LEU A 1 101 ? 15.258 37.219 0.912 1 88.12 101 LEU A O 1
ATOM 812 N N . GLY A 1 102 ? 13.125 37.75 0.704 1 85.94 102 GLY A N 1
ATOM 813 C CA . GLY A 1 102 ? 13.211 38.156 -0.696 1 85.94 102 GLY A CA 1
ATOM 814 C C . GLY A 1 102 ? 13.32 36.969 -1.636 1 85.94 102 GLY A C 1
ATOM 815 O O . GLY A 1 102 ? 14.047 37.031 -2.631 1 85.94 102 GLY A O 1
ATOM 816 N N . VAL A 1 103 ? 12.82 35.812 -1.216 1 85.44 103 VAL A N 1
ATOM 817 C CA . VAL A 1 103 ? 12.93 34.594 -2.049 1 85.44 103 VAL A CA 1
ATOM 818 C C . VAL A 1 103 ? 11.562 33.938 -2.162 1 85.44 103 VAL A C 1
ATOM 820 O O . VAL A 1 103 ? 10.633 34.281 -1.424 1 85.44 103 VAL A O 1
ATOM 823 N N . GLU A 1 104 ? 11.406 33.062 -3.119 1 83 104 GLU A N 1
ATOM 824 C CA . GLU A 1 104 ? 10.234 32.219 -3.264 1 83 104 GLU A CA 1
ATOM 825 C C . GLU A 1 104 ? 10.477 30.844 -2.646 1 83 104 GLU A C 1
ATOM 827 O O . GLU A 1 104 ? 11.586 30.312 -2.723 1 83 104 GLU A O 1
ATOM 832 N N . PRO A 1 105 ? 9.414 30.344 -2.082 1 81.44 105 PRO A N 1
ATOM 833 C CA . PRO A 1 105 ? 9.602 29 -1.51 1 81.44 105 PRO A CA 1
ATOM 834 C C . PRO A 1 105 ? 9.836 27.938 -2.574 1 81.44 105 PRO A C 1
ATOM 836 O O . PRO A 1 105 ? 9.391 28.094 -3.715 1 81.44 105 PRO A O 1
ATOM 839 N N . GLY A 1 106 ? 10.586 26.875 -2.242 1 78.69 106 GLY A N 1
ATOM 840 C CA . GLY A 1 106 ? 10.688 25.688 -3.072 1 78.69 106 GLY A CA 1
ATOM 841 C C . GLY A 1 106 ? 11.891 25.703 -3.994 1 78.69 106 GLY A C 1
ATOM 842 O O . GLY A 1 106 ? 12.031 24.828 -4.852 1 78.69 106 GLY A O 1
ATOM 843 N N . LYS A 1 107 ? 12.68 26.656 -3.91 1 81.69 107 LYS A N 1
ATOM 844 C CA . LYS A 1 107 ? 13.898 26.703 -4.719 1 81.69 107 LYS A CA 1
ATOM 845 C C . LYS A 1 107 ? 15.023 27.406 -3.969 1 81.69 107 LYS A C 1
ATOM 847 O O . LYS A 1 107 ? 14.773 28.266 -3.117 1 81.69 107 LYS A O 1
ATOM 852 N N . TRP A 1 108 ? 16.281 26.938 -4.23 1 85.44 108 TRP A N 1
ATOM 853 C CA . TRP A 1 108 ? 17.438 27.625 -3.682 1 85.44 108 TRP A CA 1
ATOM 854 C C . TRP A 1 108 ? 17.625 28.984 -4.328 1 85.44 108 TRP A C 1
ATOM 856 O O . TRP A 1 108 ? 17.469 29.141 -5.543 1 85.44 108 TRP A O 1
ATOM 866 N N . ALA A 1 109 ? 17.781 30 -3.588 1 88 109 ALA A N 1
ATOM 867 C CA . ALA A 1 109 ? 17.984 31.359 -4.082 1 88 109 ALA A CA 1
ATOM 868 C C . ALA A 1 109 ? 18.781 32.188 -3.084 1 88 109 ALA A C 1
ATOM 870 O O . ALA A 1 109 ? 18.891 31.844 -1.908 1 88 109 ALA A O 1
ATOM 871 N N . MET A 1 110 ? 19.438 33.219 -3.627 1 89.12 110 MET A N 1
ATOM 872 C CA . MET A 1 110 ? 20.141 34.125 -2.75 1 89.12 110 MET A CA 1
ATOM 873 C C . MET A 1 110 ? 19.156 35.031 -2.008 1 89.12 110 MET A C 1
ATOM 875 O O . MET A 1 110 ? 18.281 35.656 -2.623 1 89.12 110 MET A O 1
ATOM 879 N N . SER A 1 111 ? 19.297 35.031 -0.691 1 87.19 111 SER A N 1
ATOM 880 C CA . SER A 1 111 ? 18.391 35.844 0.123 1 87.19 111 SER A CA 1
ATOM 881 C C . SER A 1 111 ? 18.875 37.281 0.238 1 87.19 111 SER A C 1
ATOM 883 O O . SER A 1 111 ? 20 37.594 -0.129 1 87.19 111 SER A O 1
ATOM 885 N N . LYS A 1 112 ? 17.938 38.156 0.72 1 88 112 LYS A N 1
ATOM 886 C CA . LYS A 1 112 ? 18.281 39.562 0.999 1 88 112 LYS A CA 1
ATOM 887 C C . LYS A 1 112 ? 19.312 39.656 2.121 1 88 112 LYS A C 1
ATOM 889 O O . LYS A 1 112 ? 19.922 40.719 2.324 1 88 112 LYS A O 1
ATOM 894 N N . PHE A 1 113 ? 19.562 38.531 2.812 1 87.25 113 PHE A N 1
ATOM 895 C CA . PHE A 1 113 ? 20.547 38.469 3.887 1 87.25 113 PHE A CA 1
ATOM 896 C C . PHE A 1 113 ? 21.938 38.125 3.344 1 87.25 113 PHE A C 1
ATOM 898 O O . PHE A 1 113 ? 22.891 38 4.109 1 87.25 113 PHE A O 1
ATOM 905 N N . GLY A 1 114 ? 22.031 37.938 2.088 1 84.12 114 GLY A N 1
ATOM 906 C CA . GLY A 1 114 ? 23.312 37.625 1.479 1 84.12 114 GLY A CA 1
ATOM 907 C C . GLY A 1 114 ? 23.688 36.156 1.603 1 84.12 114 GLY A C 1
ATOM 908 O O . GLY A 1 114 ? 24.875 35.812 1.548 1 84.12 114 GLY A O 1
ATOM 909 N N . ARG A 1 115 ? 22.719 35.344 1.916 1 86.12 115 ARG A N 1
ATOM 910 C CA . ARG A 1 115 ? 22.922 33.906 2.074 1 86.12 115 ARG A CA 1
ATOM 911 C C . ARG A 1 115 ? 22.031 33.125 1.113 1 86.12 115 ARG A C 1
ATOM 913 O O . ARG A 1 115 ? 20.875 33.469 0.902 1 86.12 115 ARG A O 1
ATOM 920 N N . ARG A 1 116 ? 22.625 32.125 0.575 1 88.19 116 ARG A N 1
ATOM 921 C CA . ARG A 1 116 ? 21.797 31.219 -0.211 1 88.19 116 ARG A CA 1
ATOM 922 C C . ARG A 1 116 ? 20.875 30.391 0.687 1 88.19 116 ARG A C 1
ATOM 924 O O . ARG A 1 116 ? 21.344 29.766 1.645 1 88.19 116 ARG A O 1
ATOM 931 N N . ILE A 1 117 ? 19.594 30.516 0.309 1 87.94 117 ILE A N 1
ATOM 932 C CA . ILE A 1 117 ? 18.656 29.844 1.2 1 87.94 117 ILE A CA 1
ATOM 933 C C . ILE A 1 117 ? 17.656 29.047 0.377 1 87.94 117 ILE A C 1
ATOM 935 O O . ILE A 1 117 ? 17.516 29.266 -0.832 1 87.94 117 ILE A O 1
ATOM 939 N N . TYR A 1 118 ? 17.094 28.047 0.979 1 85.75 118 TYR A N 1
ATOM 940 C CA . TYR A 1 118 ? 15.906 27.328 0.534 1 85.75 118 TYR A CA 1
ATOM 941 C C . TYR A 1 118 ? 14.781 27.438 1.559 1 85.75 118 TYR A C 1
ATOM 943 O O . TYR A 1 118 ? 14.93 27.016 2.705 1 85.75 118 TYR A O 1
ATOM 951 N N . VAL A 1 119 ? 13.688 28.047 1.153 1 85.38 119 VAL A N 1
ATOM 952 C CA . VAL A 1 119 ? 12.539 28.156 2.051 1 85.38 119 VAL A CA 1
ATOM 953 C C . VAL A 1 119 ? 11.531 27.062 1.717 1 85.38 119 VAL A C 1
ATOM 955 O O . VAL A 1 119 ? 11.109 26.922 0.565 1 85.38 119 VAL A O 1
ATOM 958 N N . THR A 1 120 ? 11.188 26.297 2.729 1 80.69 120 THR A N 1
ATOM 959 C CA . THR A 1 120 ? 10.227 25.219 2.502 1 80.69 120 THR A CA 1
ATOM 960 C C . THR A 1 120 ? 8.82 25.781 2.326 1 80.69 120 THR A C 1
ATOM 962 O O . THR A 1 120 ? 8.453 26.781 2.957 1 80.69 120 THR A O 1
ATOM 965 N N . PRO A 1 121 ? 7.941 25.125 1.483 1 75.19 121 PRO A N 1
ATOM 966 C CA . PRO A 1 121 ? 6.527 25.5 1.412 1 75.19 121 PRO A CA 1
ATOM 967 C C . PRO A 1 121 ? 5.785 25.25 2.725 1 75.19 121 PRO A C 1
ATOM 969 O O . PRO A 1 121 ? 6.258 24.5 3.576 1 75.19 121 PRO A O 1
ATOM 972 N N . PRO A 1 122 ? 4.641 25.953 2.877 1 72.81 122 PRO A N 1
ATOM 973 C CA . PRO A 1 122 ? 3.865 25.781 4.105 1 72.81 122 PRO A CA 1
ATOM 974 C C . PRO A 1 122 ? 3.295 24.359 4.242 1 72.81 122 PRO A C 1
ATOM 976 O O . PRO A 1 122 ? 3.244 23.609 3.264 1 72.81 122 PRO A O 1
ATOM 979 N N . LEU A 1 123 ? 2.93 24.062 5.52 1 75.12 123 LEU A N 1
ATOM 980 C CA . LEU A 1 123 ? 2.496 22.703 5.84 1 75.12 123 LEU A CA 1
ATOM 981 C C . LEU A 1 123 ? 1.013 22.516 5.535 1 75.12 123 LEU A C 1
ATOM 983 O O . LEU A 1 123 ? 0.529 21.391 5.43 1 75.12 123 LEU A O 1
ATOM 987 N N . GLY A 1 124 ? 0.237 23.578 5.34 1 69.38 124 GLY A N 1
ATOM 988 C CA . GLY A 1 124 ? -1.214 23.531 5.254 1 69.38 124 GLY A CA 1
ATOM 989 C C . GLY A 1 124 ? -1.716 22.75 4.051 1 69.38 124 GLY A C 1
ATOM 990 O O . GLY A 1 124 ? -2.826 22.219 4.066 1 69.38 124 GLY A O 1
ATOM 991 N N . ASP A 1 125 ? -0.871 22.656 3.051 1 67.75 125 ASP A N 1
ATOM 992 C CA . ASP A 1 125 ? -1.325 21.969 1.842 1 67.75 125 ASP A CA 1
ATOM 993 C C . ASP A 1 125 ? -0.91 20.5 1.851 1 67.75 125 ASP A C 1
ATOM 995 O O . ASP A 1 125 ? -1.189 19.766 0.901 1 67.75 125 ASP A O 1
ATOM 999 N N . SER A 1 126 ? -0.286 20.047 2.863 1 74.94 126 SER A N 1
ATOM 1000 C CA . SER A 1 126 ? 0.176 18.656 2.945 1 74.94 126 SER A CA 1
ATOM 1001 C C . SER A 1 126 ? -0.982 17.703 3.219 1 74.94 126 SER A C 1
ATOM 1003 O O . SER A 1 126 ? -1.772 17.938 4.137 1 74.94 126 SER A O 1
ATOM 1005 N N . PRO A 1 127 ? -1.083 16.641 2.43 1 72.19 127 PRO A N 1
ATOM 1006 C CA . PRO A 1 127 ? -2.094 15.625 2.742 1 72.19 127 PRO A CA 1
ATOM 1007 C C . PRO A 1 127 ? -1.861 14.961 4.098 1 72.19 127 PRO A C 1
ATOM 1009 O O . PRO A 1 127 ? -2.814 14.523 4.742 1 72.19 127 PRO A O 1
ATOM 1012 N N . LEU A 1 128 ? -0.609 14.867 4.488 1 75.81 128 LEU A N 1
ATOM 1013 C CA . LEU A 1 128 ? -0.31 14.273 5.785 1 75.81 128 LEU A CA 1
ATOM 1014 C C . LEU A 1 128 ? -0.872 15.133 6.918 1 75.81 128 LEU A C 1
ATOM 1016 O O . LEU A 1 128 ? -1.407 14.602 7.895 1 75.81 128 LEU A O 1
ATOM 1020 N N . VAL A 1 129 ? -0.793 16.422 6.73 1 71.88 129 VAL A N 1
ATOM 1021 C CA . VAL A 1 129 ? -1.332 17.328 7.734 1 71.88 129 VAL A CA 1
ATOM 1022 C C . VAL A 1 129 ? -2.854 17.203 7.785 1 71.88 129 VAL A C 1
ATOM 1024 O O . VAL A 1 129 ? -3.441 17.125 8.867 1 71.88 129 VAL A O 1
ATOM 1027 N N . TYR A 1 130 ? -3.475 17.203 6.68 1 69.25 130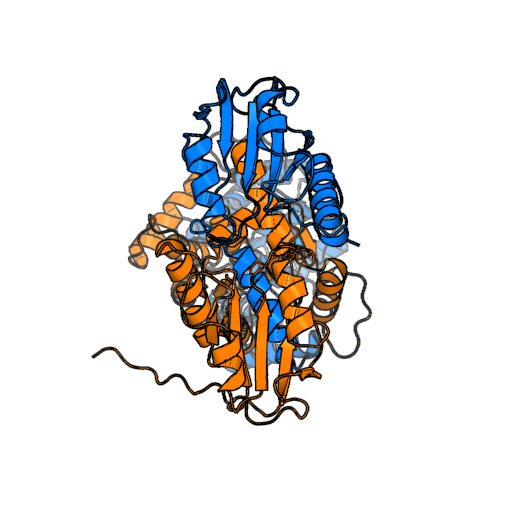 TYR A N 1
ATOM 1028 C CA . TYR A 1 130 ? -4.918 17 6.648 1 69.25 130 TYR A CA 1
ATOM 1029 C C . TYR A 1 130 ? -5.309 15.711 7.359 1 69.25 130 TYR A C 1
ATOM 1031 O O . TYR A 1 130 ? -6.25 15.688 8.148 1 69.25 130 TYR A O 1
ATOM 1039 N N . SER A 1 131 ? -4.566 14.656 7.004 1 71.19 131 SER A N 1
ATOM 1040 C CA . SER A 1 131 ? -4.855 13.359 7.613 1 71.19 131 SER A CA 1
ATOM 1041 C C . SER A 1 131 ? -4.715 13.414 9.133 1 71.19 131 SER A C 1
ATOM 1043 O O . SER A 1 131 ? -5.465 12.758 9.852 1 71.19 131 SER A O 1
ATOM 1045 N N . ALA A 1 132 ? -3.791 14.109 9.594 1 74.62 132 ALA A N 1
ATOM 1046 C CA . ALA A 1 132 ? -3.605 14.281 11.031 1 74.62 132 ALA A CA 1
ATOM 1047 C C . ALA A 1 132 ? -4.809 14.977 11.664 1 74.62 132 ALA A C 1
ATOM 1049 O O . ALA A 1 132 ? -5.277 14.578 12.734 1 74.62 132 ALA A O 1
ATOM 1050 N N . ILE A 1 133 ? -5.27 16.016 11.016 1 68.38 133 ILE A N 1
ATOM 1051 C CA . ILE A 1 133 ? -6.445 16.734 11.5 1 68.38 133 ILE A CA 1
ATOM 1052 C C . ILE A 1 133 ? -7.648 15.797 11.523 1 68.38 133 ILE A C 1
ATOM 1054 O O . ILE A 1 133 ? -8.367 15.719 12.523 1 68.38 133 ILE A O 1
ATOM 1058 N N . LEU A 1 134 ? -7.793 15.133 10.477 1 67.81 134 LEU A N 1
ATOM 1059 C CA . LEU A 1 134 ? -8.914 14.211 10.336 1 67.81 134 LEU A CA 1
ATOM 1060 C C . LEU A 1 134 ? -8.898 13.18 11.461 1 67.81 134 LEU A C 1
ATOM 1062 O O . LEU A 1 134 ? -9.938 12.914 12.078 1 67.81 134 LEU A O 1
ATOM 1066 N N . ALA A 1 135 ? -7.836 12.57 11.703 1 68.62 135 ALA A N 1
ATOM 1067 C CA . ALA A 1 135 ? -7.691 11.555 12.742 1 68.62 135 ALA A CA 1
ATOM 1068 C C . ALA A 1 135 ? -8.102 12.109 14.109 1 68.62 135 ALA A C 1
ATOM 1070 O O . ALA A 1 135 ? -8.766 11.414 14.883 1 68.62 135 ALA A O 1
ATOM 1071 N N . ARG A 1 136 ? -7.75 13.281 14.445 1 68.62 136 ARG A N 1
ATOM 1072 C CA . ARG A 1 136 ? -8.047 13.891 15.742 1 68.62 136 ARG A CA 1
ATOM 1073 C C . ARG A 1 136 ? -9.547 14.125 15.906 1 68.62 136 ARG A C 1
ATOM 1075 O O . ARG A 1 136 ? -10.094 13.93 17 1 68.62 136 ARG A O 1
ATOM 1082 N N . VAL A 1 137 ? -10.148 14.531 14.836 1 69 137 VAL A N 1
ATOM 1083 C CA . VAL A 1 137 ? -11.594 14.766 14.891 1 69 137 VAL A CA 1
ATOM 1084 C C . VAL A 1 137 ? -12.32 13.438 15.055 1 69 137 VAL A C 1
ATOM 1086 O O . VAL A 1 137 ? -13.297 13.344 15.805 1 69 137 VAL A O 1
ATOM 1089 N N . ARG A 1 138 ? -11.906 12.469 14.391 1 69 138 ARG A N 1
ATOM 1090 C CA . ARG A 1 138 ? -12.516 11.148 14.508 1 69 138 ARG A CA 1
ATOM 1091 C C . ARG A 1 138 ? -12.422 10.625 15.938 1 69 138 ARG A C 1
ATOM 1093 O O . ARG A 1 138 ? -13.359 10 16.438 1 69 138 ARG A O 1
ATOM 1100 N N . ARG A 1 139 ? -11.242 10.766 16.484 1 69.62 139 ARG A N 1
ATOM 1101 C CA . ARG A 1 139 ? -11.086 10.367 17.875 1 69.62 139 ARG A CA 1
ATOM 1102 C C . ARG A 1 139 ? -12.133 11.023 18.766 1 69.62 139 ARG A C 1
ATOM 1104 O O . ARG A 1 139 ? -12.688 10.383 19.656 1 69.62 139 ARG A O 1
ATOM 1111 N N . ALA A 1 140 ? -12.375 12.289 18.5 1 68.56 140 ALA A N 1
ATOM 1112 C CA . ALA A 1 140 ? -13.367 13.039 19.266 1 68.56 140 ALA A CA 1
ATOM 1113 C C . ALA A 1 140 ? -14.766 12.469 19.062 1 68.56 140 ALA A C 1
ATOM 1115 O O . ALA A 1 140 ? -15.57 12.43 19.984 1 68.56 140 ALA A O 1
ATOM 1116 N N . LEU A 1 141 ? -15.062 11.992 17.812 1 68 141 LEU A N 1
ATOM 1117 C CA . LEU A 1 141 ? -16.375 11.492 17.453 1 68 141 LEU A CA 1
ATOM 1118 C C . LEU A 1 141 ? -16.594 10.078 17.984 1 68 141 LEU A C 1
ATOM 1120 O O . LEU A 1 141 ? -17.719 9.617 18.109 1 68 141 LEU A O 1
ATOM 1124 N N . GLY A 1 142 ? -15.523 9.367 18.422 1 60.72 142 GLY A N 1
ATOM 1125 C CA . GLY A 1 142 ? -15.648 8.023 18.953 1 60.72 142 GLY A CA 1
ATOM 1126 C C . GLY A 1 142 ? -16.203 7.027 17.953 1 60.72 142 GLY A C 1
ATOM 1127 O O . GLY A 1 142 ? -17.031 6.184 18.297 1 60.72 142 GLY A O 1
ATOM 1128 N N . GLU A 1 143 ? -15.906 7.102 16.719 1 54.69 143 GLU A N 1
ATOM 1129 C CA . GLU A 1 143 ? -16.422 6.184 15.703 1 54.69 143 GLU A CA 1
ATOM 1130 C C . GLU A 1 143 ? -15.805 4.797 15.859 1 54.69 143 GLU A C 1
ATOM 1132 O O . GLU A 1 143 ? -14.602 4.668 16.094 1 54.69 143 GLU A O 1
ATOM 1137 N N . SER A 1 144 ? -16.469 3.836 16.422 1 50.22 144 SER A N 1
ATOM 1138 C CA . SER A 1 144 ? -16 2.457 16.469 1 50.22 144 SER A CA 1
ATOM 1139 C C . SER A 1 144 ? -16.594 1.631 15.336 1 50.22 144 SER A C 1
ATOM 1141 O O . SER A 1 144 ? -17.766 1.816 14.984 1 50.22 144 SER A O 1
ATOM 1143 N N . ALA A 1 145 ? -15.82 1.215 14.406 1 48.25 145 ALA A N 1
ATOM 1144 C CA . ALA A 1 145 ? -16.391 0.322 13.398 1 48.25 145 ALA A CA 1
ATOM 1145 C C . ALA A 1 145 ? -16.578 -1.087 13.953 1 48.25 145 ALA A C 1
ATOM 1147 O O . ALA A 1 145 ? -15.703 -1.601 14.656 1 48.25 145 ALA A O 1
ATOM 1148 N N . PRO A 1 146 ? -17.891 -1.591 13.812 1 46.25 146 PRO A N 1
ATOM 1149 C CA . PRO A 1 146 ? -18.016 -3.02 14.117 1 46.25 146 PRO A CA 1
ATOM 1150 C C . PRO A 1 146 ? -17.156 -3.891 13.203 1 46.25 146 PRO A C 1
ATOM 1152 O O . PRO A 1 146 ? -17.172 -3.707 11.977 1 46.25 146 PRO A O 1
ATOM 1155 N N . THR A 1 147 ? -15.898 -4.121 13.492 1 52.47 147 THR A N 1
ATOM 1156 C CA . THR A 1 147 ? -15.266 -4.977 12.484 1 52.47 147 THR A CA 1
ATOM 1157 C C . THR A 1 147 ? -15.422 -6.449 12.859 1 52.47 147 THR A C 1
ATOM 1159 O O . THR A 1 147 ? -15.133 -6.84 13.992 1 52.47 147 THR A O 1
ATOM 1162 N N . VAL A 1 148 ? -16.422 -7.188 12.227 1 47.53 148 VAL A N 1
ATOM 1163 C CA . VAL A 1 148 ? -16.5 -8.641 12.359 1 47.53 148 VAL A CA 1
ATOM 1164 C C . VAL A 1 148 ? -15.25 -9.281 11.766 1 47.53 148 VAL A C 1
ATOM 1166 O O . VAL A 1 148 ? -14.969 -9.125 10.578 1 47.53 148 VAL A O 1
ATOM 1169 N N . VAL A 1 149 ? -14.305 -9.562 12.719 1 55.41 149 VAL A N 1
ATOM 1170 C CA . VAL A 1 149 ? -13.102 -10.25 12.258 1 55.41 149 VAL A CA 1
ATOM 1171 C C . VAL A 1 149 ? -13.312 -11.758 12.297 1 55.41 149 VAL A C 1
ATOM 1173 O O . VAL A 1 149 ? -13.805 -12.297 13.289 1 55.41 149 VAL A O 1
ATOM 1176 N N . GLN A 1 150 ? -13.453 -12.438 11.172 1 57.81 150 GLN A N 1
ATOM 1177 C CA . GLN A 1 150 ? -13.68 -13.875 11.055 1 57.81 150 GLN A CA 1
ATOM 1178 C C . GLN A 1 150 ? -12.352 -14.633 11.016 1 57.81 150 GLN A C 1
ATOM 1180 O O . GLN A 1 150 ? -11.312 -14.07 10.664 1 57.81 150 GLN A O 1
ATOM 1185 N N . ASP A 1 151 ? -12.336 -15.852 11.414 1 51.88 151 ASP A N 1
ATOM 1186 C CA . ASP A 1 151 ? -11.25 -16.828 11.383 1 51.88 151 ASP A CA 1
ATOM 1187 C C . ASP A 1 151 ? -10.742 -17.047 9.961 1 51.88 151 ASP A C 1
ATOM 1189 O O . ASP A 1 151 ? -11.539 -17.219 9.031 1 51.88 151 ASP A O 1
ATOM 1193 N N . PRO A 1 152 ? -9.383 -16.891 9.75 1 57.72 152 PRO A N 1
ATOM 1194 C CA . PRO A 1 152 ? -8.82 -17.047 8.406 1 57.72 152 PRO A CA 1
ATOM 1195 C C . PRO A 1 152 ? -9.328 -18.297 7.699 1 57.72 152 PRO A C 1
ATOM 1197 O O . PRO A 1 152 ? -9.648 -18.25 6.508 1 57.72 152 PRO A O 1
ATOM 1200 N N . ASP A 1 153 ? -9.219 -19.359 8.422 1 56.31 153 ASP A N 1
ATOM 1201 C CA . ASP A 1 153 ? -9.648 -20.625 7.832 1 56.31 153 ASP A CA 1
ATOM 1202 C C . ASP A 1 153 ? -11.117 -20.578 7.426 1 56.31 153 ASP A C 1
ATOM 1204 O O . ASP A 1 153 ? -11.5 -21.141 6.395 1 56.31 153 ASP A O 1
ATOM 1208 N N . GLU A 1 154 ? -11.773 -19.875 8.164 1 56.84 154 GLU A N 1
ATOM 1209 C CA . GLU A 1 154 ? -13.203 -19.766 7.875 1 56.84 154 GLU A CA 1
ATOM 1210 C C . GLU A 1 154 ? -13.445 -18.891 6.652 1 56.84 154 GLU A C 1
ATOM 1212 O O . GLU A 1 154 ? -14.297 -19.203 5.816 1 56.84 154 GLU A O 1
ATOM 1217 N N . ILE A 1 155 ? -12.648 -18 6.547 1 68.06 155 ILE A N 1
ATOM 1218 C CA . ILE A 1 155 ? -12.805 -17.109 5.406 1 68.06 155 ILE A CA 1
ATOM 1219 C C . ILE A 1 155 ? -12.43 -17.828 4.117 1 68.06 155 ILE A C 1
ATOM 1221 O O . ILE A 1 155 ? -13.148 -17.75 3.119 1 68.06 155 ILE A O 1
ATOM 1225 N N . GLU A 1 156 ? -11.375 -18.609 4.199 1 76.31 156 GLU A N 1
ATOM 1226 C CA . GLU A 1 156 ? -10.938 -19.344 3.012 1 76.31 156 GLU A CA 1
ATOM 1227 C C . GLU A 1 156 ? -11.969 -20.391 2.592 1 76.31 156 GLU A C 1
ATOM 1229 O O . GLU A 1 156 ? -12.312 -20.484 1.414 1 76.31 156 GLU A O 1
ATOM 1234 N N . GLU A 1 157 ? -12.445 -21.078 3.564 1 75.38 157 GLU A N 1
ATOM 1235 C CA . GLU A 1 157 ? -13.406 -22.141 3.26 1 75.38 157 GLU A CA 1
ATOM 1236 C C . GLU A 1 157 ? -14.695 -21.562 2.686 1 75.38 157 GLU A C 1
ATOM 1238 O O . GLU A 1 157 ? -15.258 -22.109 1.734 1 75.38 157 GLU A O 1
ATOM 1243 N N . GLU A 1 158 ? -15.086 -20.562 3.281 1 79 158 GLU A N 1
ATOM 1244 C CA . GLU A 1 158 ? -16.297 -19.922 2.791 1 79 158 GLU A CA 1
ATOM 1245 C C . GLU A 1 158 ? -16.109 -19.391 1.374 1 79 158 GLU A C 1
ATOM 1247 O O . GLU A 1 158 ? -16.984 -19.547 0.521 1 79 158 GLU A O 1
ATOM 1252 N N . SER A 1 159 ? -14.992 -18.891 1.15 1 85.5 159 SER A N 1
ATOM 1253 C CA . SER A 1 159 ? -14.711 -18.328 -0.168 1 85.5 159 SER A CA 1
ATOM 1254 C C . SER A 1 159 ? -14.539 -19.438 -1.21 1 85.5 159 SER A C 1
ATOM 1256 O O . SER A 1 159 ? -15.062 -19.328 -2.32 1 85.5 159 SER A O 1
ATOM 1258 N N . MET A 1 160 ? -13.898 -20.5 -0.872 1 89 160 MET A N 1
ATOM 1259 C CA . MET A 1 160 ? -13.727 -21.625 -1.782 1 89 160 MET A CA 1
ATOM 1260 C C . MET A 1 160 ? -15.07 -22.266 -2.111 1 89 160 MET A C 1
ATOM 1262 O O . MET A 1 160 ? -15.305 -22.672 -3.252 1 89 160 MET A O 1
ATOM 1266 N N . GLY A 1 161 ? -15.875 -22.312 -1.026 1 89.19 161 GLY A N 1
ATOM 1267 C CA . GLY A 1 161 ? -17.219 -22.828 -1.241 1 89.19 161 GLY A CA 1
ATOM 1268 C C . GLY A 1 161 ? -18.047 -21.984 -2.199 1 89.19 161 GLY A C 1
ATOM 1269 O O . GLY A 1 161 ? -18.719 -22.531 -3.078 1 89.19 161 GLY A O 1
ATOM 1270 N N . PHE A 1 162 ? -17.969 -20.766 -2.037 1 91 162 PHE A N 1
ATOM 1271 C CA . PHE A 1 162 ? -18.672 -19.844 -2.928 1 91 162 PHE A CA 1
ATOM 1272 C C . PHE A 1 162 ? -18.203 -20.031 -4.367 1 91 162 PHE A C 1
ATOM 1274 O O . PHE A 1 162 ? -19.031 -20.141 -5.281 1 91 162 PHE A O 1
ATOM 1281 N N . VAL A 1 163 ? -16.875 -20.062 -4.57 1 93.62 163 VAL A N 1
ATOM 1282 C CA . VAL A 1 163 ? -16.297 -20.219 -5.902 1 93.62 163 VAL A CA 1
ATOM 1283 C C . VAL A 1 163 ? -16.75 -21.531 -6.523 1 93.62 163 VAL A C 1
ATOM 1285 O O . VAL A 1 163 ? -17.125 -21.578 -7.695 1 93.62 163 VAL A O 1
ATOM 1288 N N . ALA A 1 164 ? -16.734 -22.531 -5.715 1 94.56 164 ALA A N 1
ATOM 1289 C CA . ALA A 1 164 ? -17.125 -23.859 -6.199 1 94.56 164 ALA A CA 1
ATOM 1290 C C . ALA A 1 164 ? -18.578 -23.859 -6.66 1 94.56 164 ALA A C 1
ATOM 1292 O O . ALA A 1 164 ? -18.906 -24.422 -7.703 1 94.56 164 ALA A O 1
ATOM 1293 N N . LYS A 1 165 ? -19.391 -23.234 -5.902 1 94.31 165 LYS A N 1
ATOM 1294 C CA . LYS A 1 165 ? -20.797 -23.156 -6.25 1 94.31 165 LYS A CA 1
ATOM 1295 C C . LYS A 1 165 ? -21.016 -22.328 -7.508 1 94.31 165 LYS A C 1
ATOM 1297 O O . LYS A 1 165 ? -21.766 -22.719 -8.406 1 94.31 165 LYS A O 1
ATOM 1302 N N . ALA A 1 166 ? -20.312 -21.281 -7.547 1 94.75 166 ALA A N 1
ATOM 1303 C CA . ALA A 1 166 ? -20.469 -20.344 -8.664 1 94.75 166 ALA A CA 1
ATOM 1304 C C . ALA A 1 166 ? -20.016 -20.984 -9.977 1 94.75 166 ALA A C 1
ATOM 1306 O O . ALA A 1 166 ? -20.594 -20.719 -11.031 1 94.75 166 ALA A O 1
ATOM 1307 N N . LEU A 1 167 ? -19.062 -21.891 -9.938 1 96.12 167 LEU A N 1
ATOM 1308 C CA . LEU A 1 167 ? -18.453 -22.453 -11.148 1 96.12 167 LEU A CA 1
ATOM 1309 C C . LEU A 1 167 ? -18.828 -23.922 -11.305 1 96.12 167 LEU A C 1
ATOM 1311 O O . LEU A 1 167 ? -18.344 -24.594 -12.219 1 96.12 167 LEU A O 1
ATOM 1315 N N . ARG A 1 168 ? -19.578 -24.406 -10.383 1 95.94 168 ARG A N 1
ATOM 1316 C CA . ARG A 1 168 ? -20 -25.812 -10.391 1 95.94 168 ARG A CA 1
ATOM 1317 C C . ARG A 1 168 ? -18.812 -26.75 -10.375 1 95.94 168 ARG A C 1
ATOM 1319 O O . ARG A 1 168 ? -18.703 -27.641 -11.203 1 95.94 168 ARG A O 1
ATOM 1326 N N . LEU A 1 169 ? -17.953 -26.438 -9.492 1 96.12 169 LEU A N 1
ATOM 1327 C CA . LEU A 1 169 ? -16.766 -27.266 -9.297 1 96.12 169 LEU A CA 1
ATOM 1328 C C . LEU A 1 169 ? -16.953 -28.203 -8.117 1 96.12 169 LEU A C 1
ATOM 1330 O O . LEU A 1 169 ? -17.688 -27.906 -7.184 1 96.12 169 LEU A O 1
ATOM 1334 N N . ASN A 1 170 ? -16.312 -29.344 -8.234 1 96.31 170 ASN A N 1
ATOM 1335 C CA . ASN A 1 170 ? -16.281 -30.328 -7.152 1 96.31 170 ASN A CA 1
ATOM 1336 C C . ASN A 1 170 ? -14.969 -30.234 -6.363 1 96.31 170 ASN A C 1
ATOM 1338 O O . ASN A 1 170 ? -13.938 -30.734 -6.812 1 96.31 170 ASN A O 1
ATOM 1342 N N . LEU A 1 171 ? -14.992 -29.844 -5.164 1 94.81 171 LEU A N 1
ATOM 1343 C CA . LEU A 1 171 ? -13.789 -29.562 -4.375 1 94.81 171 LEU A CA 1
ATOM 1344 C C . LEU A 1 171 ? -13.156 -30.859 -3.881 1 94.81 171 LEU A C 1
ATOM 1346 O O . LEU A 1 171 ? -12.039 -30.844 -3.355 1 94.81 171 LEU A O 1
ATOM 1350 N N . ASP A 1 172 ? -13.758 -32 -4.121 1 93.56 172 ASP A N 1
ATOM 1351 C CA . ASP A 1 172 ? -13.148 -33.281 -3.803 1 93.56 172 ASP A CA 1
ATOM 1352 C C . ASP A 1 172 ? -12.156 -33.719 -4.883 1 93.56 172 ASP A C 1
ATOM 1354 O O . ASP A 1 172 ? -11.344 -34.625 -4.668 1 93.56 172 ASP A O 1
ATOM 1358 N N . ASP A 1 173 ? -12.289 -33.188 -5.973 1 95.56 173 ASP A N 1
ATOM 1359 C CA . ASP A 1 173 ? -11.336 -33.375 -7.062 1 95.56 173 ASP A CA 1
ATOM 1360 C C . ASP A 1 173 ? -10.203 -32.344 -6.996 1 95.56 173 ASP A C 1
ATOM 1362 O O . ASP A 1 173 ? -10.445 -31.141 -7.074 1 95.56 173 ASP A O 1
ATOM 1366 N N . TRP A 1 174 ? -8.922 -32.844 -6.922 1 94.88 174 TRP A N 1
ATOM 1367 C CA . TRP A 1 174 ? -7.797 -31.938 -6.734 1 94.88 174 TRP A CA 1
ATOM 1368 C C . TRP A 1 174 ? -7.609 -31.047 -7.953 1 94.88 174 TRP A C 1
ATOM 1370 O O . TRP A 1 174 ? -7.137 -29.906 -7.828 1 94.88 174 TRP A O 1
ATOM 1380 N N . ARG A 1 175 ? -8.016 -31.438 -9.109 1 96.31 175 ARG A N 1
ATOM 1381 C CA . ARG A 1 175 ? -7.934 -30.609 -10.297 1 96.31 175 ARG A CA 1
ATOM 1382 C C . ARG A 1 175 ? -8.922 -29.453 -10.211 1 96.31 175 ARG A C 1
ATOM 1384 O O . ARG A 1 175 ? -8.594 -28.312 -10.562 1 96.31 175 ARG A O 1
ATOM 1391 N N . ASP A 1 176 ? -10.148 -29.703 -9.742 1 96.56 176 ASP A N 1
ATOM 1392 C CA . ASP A 1 176 ? -11.148 -28.656 -9.547 1 96.56 176 ASP A CA 1
ATOM 1393 C C . ASP A 1 176 ? -10.742 -27.719 -8.414 1 96.56 176 ASP A C 1
ATOM 1395 O O . ASP A 1 176 ? -11.039 -26.516 -8.469 1 96.56 176 ASP A O 1
ATOM 1399 N N . ARG A 1 177 ? -10.102 -28.234 -7.453 1 96 177 ARG A N 1
ATOM 1400 C CA . ARG A 1 177 ? -9.609 -27.391 -6.367 1 96 177 ARG A CA 1
ATOM 1401 C C . ARG A 1 177 ? -8.594 -26.391 -6.883 1 96 177 ARG A C 1
ATOM 1403 O O . ARG A 1 177 ? -8.531 -25.25 -6.395 1 96 177 ARG A O 1
ATOM 1410 N N . LEU A 1 178 ? -7.746 -26.797 -7.828 1 97.81 178 LEU A N 1
ATOM 1411 C CA . LEU A 1 178 ? -6.777 -25.875 -8.414 1 97.81 178 LEU A CA 1
ATOM 1412 C C . LEU A 1 178 ? -7.484 -24.719 -9.109 1 97.81 178 LEU A C 1
ATOM 1414 O O . LEU A 1 178 ? -7.07 -23.562 -8.969 1 97.81 178 LEU A O 1
ATOM 1418 N N . LYS A 1 179 ? -8.516 -25.047 -9.844 1 97.94 179 LYS A N 1
ATOM 1419 C CA . LYS A 1 179 ? -9.281 -24 -10.523 1 97.94 179 LYS A CA 1
ATOM 1420 C C . LYS A 1 179 ? -9.891 -23.031 -9.531 1 97.94 179 LYS A C 1
ATOM 1422 O O . LYS A 1 179 ? -9.797 -21.812 -9.703 1 97.94 179 LYS A O 1
ATOM 1427 N N . ALA A 1 180 ? -10.492 -23.578 -8.5 1 97.12 180 ALA A N 1
ATOM 1428 C CA . ALA A 1 180 ? -11.102 -22.75 -7.461 1 97.12 180 ALA A CA 1
ATOM 1429 C C . ALA A 1 180 ? -10.047 -21.891 -6.758 1 97.12 180 ALA A C 1
ATOM 1431 O O . ALA A 1 180 ? -10.305 -20.734 -6.441 1 97.12 180 ALA A O 1
ATOM 1432 N N . ARG A 1 181 ? -8.922 -22.453 -6.516 1 96.44 181 ARG A N 1
ATOM 1433 C CA . ARG A 1 181 ? -7.832 -21.766 -5.824 1 96.44 181 ARG A CA 1
ATOM 1434 C C . ARG A 1 181 ? -7.328 -20.578 -6.645 1 96.44 181 ARG A C 1
ATOM 1436 O O . ARG A 1 181 ? -7.016 -19.531 -6.09 1 96.44 181 ARG A O 1
ATOM 1443 N N . ALA A 1 182 ? -7.191 -20.797 -7.93 1 97.62 182 ALA A N 1
ATOM 1444 C CA . ALA A 1 182 ? -6.781 -19.703 -8.805 1 97.62 182 ALA A CA 1
ATOM 1445 C C . ALA A 1 182 ? -7.781 -18.547 -8.75 1 97.62 182 ALA A C 1
ATOM 1447 O O . ALA A 1 182 ? -7.395 -17.391 -8.664 1 97.62 182 ALA A O 1
ATOM 1448 N N . ALA A 1 183 ? -9.031 -18.922 -8.805 1 97.12 183 ALA A N 1
ATOM 1449 C CA . ALA A 1 183 ? -10.086 -17.906 -8.719 1 97.12 183 ALA A CA 1
ATOM 1450 C C . ALA A 1 183 ? -10.039 -17.172 -7.379 1 97.12 183 ALA A C 1
ATOM 1452 O O . ALA A 1 183 ? -10.148 -15.953 -7.332 1 97.12 183 ALA A O 1
ATOM 1453 N N . TYR A 1 184 ? -9.875 -17.938 -6.367 1 94.75 184 TYR A N 1
ATOM 1454 C CA . TYR A 1 184 ? -9.789 -17.375 -5.02 1 94.75 184 TYR A CA 1
ATOM 1455 C C . TYR A 1 184 ? -8.625 -16.406 -4.895 1 94.75 184 TYR A C 1
ATOM 1457 O O . TYR A 1 184 ? -8.781 -15.297 -4.375 1 94.75 184 TYR A O 1
ATOM 1465 N N . ALA A 1 185 ? -7.5 -16.734 -5.406 1 95.19 185 ALA A N 1
ATOM 1466 C CA . ALA A 1 185 ? -6.254 -15.977 -5.238 1 95.19 185 ALA A CA 1
ATOM 1467 C C . ALA A 1 185 ? -6.273 -14.695 -6.062 1 95.19 185 ALA A C 1
ATOM 1469 O O . ALA A 1 185 ? -5.473 -13.789 -5.832 1 95.19 185 ALA A O 1
ATOM 1470 N N . SER A 1 186 ? -7.18 -14.555 -6.988 1 96.25 186 SER A N 1
ATOM 1471 C CA . SER A 1 186 ? -7.203 -13.391 -7.867 1 96.25 186 SER A CA 1
ATOM 1472 C C . SER A 1 186 ? -8.492 -12.594 -7.699 1 96.25 186 SER A C 1
ATOM 1474 O O . SER A 1 186 ? -8.602 -11.469 -8.18 1 96.25 186 SER A O 1
ATOM 1476 N N . GLY A 1 187 ? -9.445 -13.227 -7.062 1 95.12 187 GLY A N 1
ATOM 1477 C CA . GLY A 1 187 ? -10.758 -12.609 -6.988 1 95.12 187 GLY A CA 1
ATOM 1478 C C . GLY A 1 187 ? -11.484 -12.586 -8.32 1 95.12 187 GLY A C 1
ATOM 1479 O O . GLY A 1 187 ? -12.328 -11.719 -8.555 1 95.12 187 GLY A O 1
ATOM 1480 N N . ASN A 1 188 ? -11.141 -13.422 -9.273 1 96.31 188 ASN A N 1
ATOM 1481 C CA . ASN A 1 188 ? -11.648 -13.469 -10.641 1 96.31 188 ASN A CA 1
ATOM 1482 C C . ASN A 1 188 ? -12.156 -14.867 -11.008 1 96.31 188 ASN A C 1
ATOM 1484 O O . ASN A 1 188 ? -11.359 -15.789 -11.195 1 96.31 188 ASN A O 1
ATOM 1488 N N . LEU A 1 189 ? -13.422 -14.992 -11.195 1 96.38 189 LEU A N 1
ATOM 1489 C CA . LEU A 1 189 ? -14.008 -16.297 -11.492 1 96.38 189 LEU A CA 1
ATOM 1490 C C . LEU A 1 189 ? -13.555 -16.781 -12.867 1 96.38 189 LEU A C 1
ATOM 1492 O O . LEU A 1 189 ? -13.414 -18 -13.078 1 96.38 189 LEU A O 1
ATOM 1496 N N . GLU A 1 190 ? -13.297 -15.914 -13.781 1 96.38 190 GLU A N 1
ATOM 1497 C CA . GLU A 1 190 ? -13 -16.281 -15.156 1 96.38 190 GLU A CA 1
ATOM 1498 C C . GLU A 1 190 ? -11.656 -17 -15.258 1 96.38 190 GLU A C 1
ATOM 1500 O O . GLU A 1 190 ? -11.453 -17.812 -16.172 1 96.38 190 GLU A O 1
ATOM 1505 N N . ILE A 1 191 ? -10.82 -16.797 -14.305 1 97.75 191 ILE A N 1
ATOM 1506 C CA . ILE A 1 191 ? -9.477 -17.359 -14.367 1 97.75 191 ILE A CA 1
ATOM 1507 C C . ILE A 1 191 ? -9.555 -18.875 -14.211 1 97.75 191 ILE A C 1
ATOM 1509 O O . ILE A 1 191 ? -8.695 -19.609 -14.719 1 97.75 191 ILE A O 1
ATOM 1513 N N . ALA A 1 192 ? -10.539 -19.328 -13.562 1 97.31 192 ALA A N 1
ATOM 1514 C CA . ALA A 1 192 ? -10.703 -20.766 -13.32 1 97.31 192 ALA A CA 1
ATOM 1515 C C . ALA A 1 192 ? -10.797 -21.531 -14.633 1 97.31 192 ALA A C 1
ATOM 1517 O O . ALA A 1 192 ? -10.281 -22.656 -14.742 1 97.31 192 ALA A O 1
ATOM 1518 N N . LYS A 1 193 ? -11.383 -20.953 -15.586 1 96.62 193 LYS A N 1
ATOM 15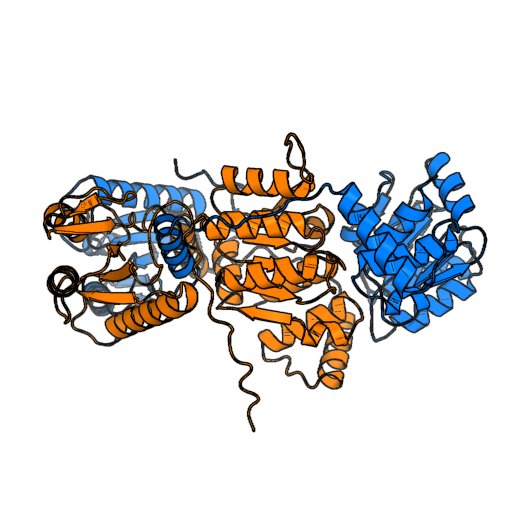19 C CA . LYS A 1 193 ? -11.578 -21.578 -16.891 1 96.62 193 LYS A CA 1
ATOM 1520 C C . LYS A 1 193 ? -10.266 -21.656 -17.656 1 96.62 193 LYS A C 1
ATOM 1522 O O . LYS A 1 193 ? -10.164 -22.406 -18.641 1 96.62 193 LYS A O 1
ATOM 1527 N N . MET A 1 194 ? -9.32 -20.922 -17.219 1 98.12 194 MET A N 1
ATOM 1528 C CA . MET A 1 194 ? -8.062 -20.812 -17.953 1 98.12 194 MET A CA 1
ATOM 1529 C C .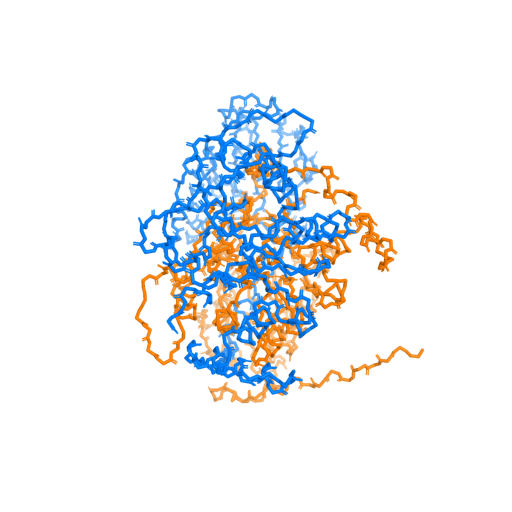 MET A 1 194 ? -7.016 -21.75 -17.375 1 98.12 194 MET A C 1
ATOM 1531 O O . MET A 1 194 ? -5.938 -21.922 -17.938 1 98.12 194 MET A O 1
ATOM 1535 N N . VAL A 1 195 ? -7.332 -22.406 -16.297 1 98.56 195 VAL A N 1
ATOM 1536 C CA . VAL A 1 195 ? -6.371 -23.297 -15.641 1 98.56 195 VAL A CA 1
ATOM 1537 C C . VAL A 1 195 ? -6.277 -24.609 -16.406 1 98.56 195 VAL A C 1
ATOM 1539 O O . VAL A 1 195 ? -7.277 -25.312 -16.578 1 98.56 195 VAL A O 1
ATOM 1542 N N . GLU A 1 196 ? -5.098 -24.953 -16.906 1 98.31 196 GLU A N 1
ATOM 1543 C CA . GLU A 1 196 ? -4.824 -26.188 -17.625 1 98.31 196 GLU A CA 1
ATOM 1544 C C . GLU A 1 196 ? -3.846 -27.078 -16.844 1 98.31 196 GLU A C 1
ATOM 1546 O O . GLU A 1 196 ? -2.775 -26.609 -16.438 1 98.31 196 GLU A O 1
ATOM 1551 N N . VAL A 1 197 ? -4.25 -28.312 -16.641 1 97.44 197 VAL A N 1
ATOM 1552 C CA . VAL A 1 197 ? -3.41 -29.266 -15.93 1 97.44 197 VAL A CA 1
ATOM 1553 C C . VAL A 1 197 ? -2.893 -30.328 -16.906 1 97.44 197 VAL A C 1
ATOM 1555 O O . VAL A 1 197 ? -3.666 -30.906 -17.672 1 97.44 197 VAL A O 1
ATOM 1558 N N . LYS A 1 198 ? -1.632 -30.531 -16.875 1 95.19 198 LYS A N 1
ATOM 1559 C CA . LYS A 1 198 ? -1.002 -31.547 -17.719 1 95.19 198 LYS A CA 1
ATOM 1560 C C . LYS A 1 198 ? -0.242 -32.562 -16.891 1 95.19 198 LYS A C 1
ATOM 1562 O O . LYS A 1 198 ? 0.453 -32.219 -15.938 1 95.19 198 LYS A O 1
ATOM 1567 N N . GLY A 1 199 ? -0.436 -33.844 -17.188 1 90.88 199 GLY A N 1
ATOM 1568 C CA . GLY A 1 199 ? 0.3 -34.906 -16.516 1 90.88 199 GLY A CA 1
ATOM 1569 C C . GLY A 1 199 ? -0.033 -35.031 -15.039 1 90.88 199 GLY A C 1
ATOM 1570 O O . GLY A 1 199 ? -1.064 -34.531 -14.594 1 90.88 199 GLY A O 1
ATOM 1571 N N . GLU A 1 200 ? 0.827 -35.719 -14.305 1 91.31 200 GLU A N 1
ATOM 1572 C CA . GLU A 1 200 ? 0.633 -35.938 -12.875 1 91.31 200 GLU A CA 1
ATOM 1573 C C . GLU A 1 200 ? 1.409 -34.938 -12.047 1 91.31 200 GLU A C 1
ATOM 1575 O O . GLU A 1 200 ? 2.254 -35.312 -11.234 1 91.31 200 GLU A O 1
ATOM 1580 N N . VAL A 1 201 ? 0.991 -33.75 -12.242 1 96.38 201 VAL A N 1
ATOM 1581 C CA . VAL A 1 201 ? 1.753 -32.656 -11.656 1 96.38 201 VAL A CA 1
ATOM 1582 C C . VAL A 1 201 ? 1.669 -32.719 -10.133 1 96.38 201 VAL A C 1
ATOM 1584 O O . VAL A 1 201 ? 2.631 -32.375 -9.438 1 96.38 201 VAL A O 1
ATOM 1587 N N . LYS A 1 202 ? 0.58 -33.094 -9.609 1 95.5 202 LYS A N 1
ATOM 1588 C CA . LYS A 1 202 ? 0.46 -33.219 -8.156 1 95.5 202 LYS A CA 1
ATOM 1589 C C . LYS A 1 202 ? 1.469 -34.188 -7.59 1 95.5 202 LYS A C 1
ATOM 1591 O O . LYS A 1 202 ? 2.154 -33.906 -6.609 1 95.5 202 LYS A O 1
ATOM 1596 N N . ARG A 1 203 ? 1.555 -35.344 -8.188 1 91.5 203 ARG A N 1
ATOM 1597 C CA . ARG A 1 203 ? 2.512 -36.344 -7.758 1 91.5 203 ARG A CA 1
ATOM 1598 C C . ARG A 1 203 ? 3.945 -35.875 -7.941 1 91.5 203 ARG A C 1
ATOM 1600 O O . ARG A 1 203 ? 4.801 -36.094 -7.082 1 91.5 203 ARG A O 1
ATOM 1607 N N . ALA A 1 204 ? 4.215 -35.219 -9.039 1 93.88 204 ALA A N 1
ATOM 1608 C CA . ALA A 1 204 ? 5.551 -34.719 -9.32 1 93.88 204 ALA A CA 1
ATOM 1609 C C . ALA A 1 204 ? 5.988 -33.719 -8.258 1 93.88 204 ALA A C 1
ATOM 1611 O O . ALA A 1 204 ? 7.125 -33.75 -7.781 1 93.88 204 ALA A O 1
ATOM 1612 N N . VAL A 1 205 ? 5.066 -32.781 -7.883 1 95.62 205 VAL A N 1
ATOM 1613 C CA . VAL A 1 205 ? 5.355 -31.766 -6.875 1 95.62 205 VAL A CA 1
ATOM 1614 C C . VAL A 1 205 ? 5.613 -32.438 -5.527 1 95.62 205 VAL A C 1
ATOM 1616 O O . VAL A 1 205 ? 6.586 -32.094 -4.844 1 95.62 205 VAL A O 1
ATOM 1619 N N . GLU A 1 206 ? 4.801 -33.375 -5.238 1 90.88 206 GLU A N 1
ATOM 1620 C CA . GLU A 1 206 ? 4.934 -34.062 -3.967 1 90.88 206 GLU A CA 1
ATOM 1621 C C . GLU A 1 206 ? 6.266 -34.812 -3.883 1 90.88 206 GLU A C 1
ATOM 1623 O O . GLU A 1 206 ? 6.988 -34.688 -2.889 1 90.88 206 GLU A O 1
ATOM 1628 N N . GLU A 1 207 ? 6.555 -35.594 -4.887 1 89.69 207 GLU A N 1
ATOM 1629 C CA . GLU A 1 207 ? 7.777 -36.406 -4.891 1 89.69 207 GLU A CA 1
ATOM 1630 C C . GLU A 1 207 ? 9.016 -35.5 -4.871 1 89.69 207 GLU A C 1
ATOM 1632 O O . GLU A 1 207 ? 9.961 -35.781 -4.117 1 89.69 207 GLU A O 1
ATOM 1637 N N . TRP A 1 208 ? 9.023 -34.469 -5.613 1 92.94 208 TRP A N 1
ATOM 1638 C CA . TRP A 1 208 ? 10.18 -33.594 -5.723 1 92.94 208 TRP A CA 1
ATOM 1639 C C . TRP A 1 208 ? 10.445 -32.875 -4.406 1 92.94 208 TRP A C 1
ATOM 1641 O O . TRP A 1 208 ? 11.586 -32.844 -3.934 1 92.94 208 TRP A O 1
ATOM 1651 N N . THR A 1 209 ? 9.375 -32.312 -3.828 1 93.5 209 THR A N 1
ATOM 1652 C CA . THR A 1 209 ? 9.547 -31.516 -2.619 1 93.5 209 THR A CA 1
ATOM 1653 C C . THR A 1 209 ? 9.852 -32.406 -1.419 1 93.5 209 THR A C 1
ATOM 1655 O O . THR A 1 209 ? 10.586 -32 -0.513 1 93.5 209 THR A O 1
ATOM 1658 N N . SER A 1 210 ? 9.289 -33.625 -1.451 1 87.88 210 SER A N 1
ATOM 1659 C CA . SER A 1 210 ? 9.602 -34.562 -0.384 1 87.88 210 SER A CA 1
ATOM 1660 C C . SER A 1 210 ? 11.07 -34.938 -0.398 1 87.88 210 SER A C 1
ATOM 1662 O O . SER A 1 210 ? 11.648 -35.25 0.649 1 87.88 210 SER A O 1
ATOM 1664 N N . ALA A 1 211 ? 11.648 -35 -1.542 1 88 211 ALA A N 1
ATOM 1665 C CA . ALA A 1 211 ? 13.062 -35.312 -1.689 1 88 211 ALA A CA 1
ATOM 1666 C C . ALA A 1 211 ? 13.938 -34.094 -1.401 1 88 211 ALA A C 1
ATOM 1668 O O . ALA A 1 211 ? 15.172 -34.188 -1.44 1 88 211 ALA A O 1
ATOM 1669 N N . GLY A 1 212 ? 13.305 -32.906 -1.174 1 90.19 212 GLY A N 1
ATOM 1670 C CA . GLY A 1 212 ? 14.031 -31.688 -0.864 1 90.19 212 GLY A CA 1
ATOM 1671 C C . GLY A 1 212 ? 14.547 -30.984 -2.098 1 90.19 212 GLY A C 1
ATOM 1672 O O . GLY A 1 212 ? 15.469 -30.156 -2.01 1 90.19 212 GLY A O 1
ATOM 1673 N N . GLY A 1 213 ? 14.016 -31.25 -3.258 1 92.12 213 GLY A N 1
ATOM 1674 C CA . GLY A 1 213 ? 14.461 -30.625 -4.5 1 92.12 213 GLY A CA 1
ATOM 1675 C C . GLY A 1 213 ? 14.273 -29.125 -4.523 1 92.12 213 GLY A C 1
ATOM 1676 O O . GLY A 1 213 ? 13.336 -28.609 -3.924 1 92.12 213 GLY A O 1
ATOM 1677 N N . PRO A 1 214 ? 15.117 -28.391 -5.25 1 96.31 214 PRO A N 1
ATOM 1678 C CA . PRO A 1 214 ? 15.008 -26.938 -5.301 1 96.31 214 PRO A CA 1
ATOM 1679 C C . PRO A 1 214 ? 13.906 -26.453 -6.246 1 96.31 214 PRO A C 1
ATOM 1681 O O . PRO A 1 214 ? 13.547 -27.172 -7.188 1 96.31 214 PRO A O 1
ATOM 1684 N N . LEU A 1 215 ? 13.398 -25.328 -5.891 1 98.12 215 LEU A N 1
ATOM 1685 C CA . LEU A 1 215 ? 12.492 -24.609 -6.781 1 98.12 215 LEU A CA 1
ATOM 1686 C C . LEU A 1 215 ? 13.18 -23.391 -7.391 1 98.12 215 LEU A C 1
ATOM 1688 O O . LEU A 1 215 ? 14.055 -22.781 -6.766 1 98.12 215 LEU A O 1
ATOM 1692 N N . ALA A 1 216 ? 12.852 -23.078 -8.594 1 98.19 216 ALA A N 1
ATOM 1693 C CA . ALA A 1 216 ? 13.219 -21.828 -9.242 1 98.19 216 ALA A CA 1
ATOM 1694 C C . ALA A 1 216 ? 11.992 -20.938 -9.453 1 98.19 216 ALA A C 1
ATOM 1696 O O . ALA A 1 216 ? 11.094 -21.297 -10.219 1 98.19 216 ALA A O 1
ATOM 1697 N N . ALA A 1 217 ? 11.945 -19.859 -8.742 1 98.56 217 ALA A N 1
ATOM 1698 C CA . ALA A 1 217 ? 10.883 -18.859 -8.891 1 98.56 217 ALA A CA 1
ATOM 1699 C C . ALA A 1 217 ? 11.359 -17.672 -9.719 1 98.56 217 ALA A C 1
ATOM 1701 O O . ALA A 1 217 ? 12.547 -17.328 -9.703 1 98.56 217 ALA A O 1
ATOM 1702 N N . ASP A 1 218 ? 10.422 -17.031 -10.383 1 96.75 218 ASP A N 1
ATOM 1703 C CA . ASP A 1 218 ? 10.852 -15.93 -11.25 1 96.75 218 ASP A CA 1
ATOM 1704 C C . ASP A 1 218 ? 11.18 -14.68 -10.438 1 96.75 218 ASP A C 1
ATOM 1706 O O . ASP A 1 218 ? 12.18 -14.008 -10.688 1 96.75 218 ASP A O 1
ATOM 1710 N N . VAL A 1 219 ? 10.336 -14.406 -9.453 1 97 219 VAL A N 1
ATOM 1711 C CA . VAL A 1 219 ? 10.531 -13.164 -8.711 1 97 219 VAL A CA 1
ATOM 1712 C C . VAL A 1 219 ? 10.414 -13.43 -7.215 1 97 219 VAL A C 1
ATOM 1714 O O . VAL A 1 219 ? 9.938 -14.492 -6.805 1 97 219 VAL A O 1
ATOM 1717 N N . ALA A 1 220 ? 10.812 -12.453 -6.449 1 96.38 220 ALA A N 1
ATOM 1718 C CA . ALA A 1 220 ? 10.812 -12.555 -4.992 1 96.38 220 ALA A CA 1
ATOM 1719 C C . ALA A 1 220 ? 9.391 -12.703 -4.453 1 96.38 220 ALA A C 1
ATOM 1721 O O . ALA A 1 220 ? 9.164 -13.414 -3.469 1 96.38 220 ALA A O 1
ATOM 1722 N N . MET A 1 221 ? 8.461 -12.07 -5.02 1 97 221 MET A N 1
ATOM 1723 C CA . MET A 1 221 ? 7.07 -12.148 -4.566 1 97 221 MET A CA 1
ATOM 1724 C C . MET A 1 221 ? 6.566 -13.586 -4.598 1 97 221 MET A C 1
ATOM 1726 O O . MET A 1 221 ? 5.883 -14.023 -3.674 1 97 221 MET A O 1
ATOM 1730 N N . VAL A 1 222 ? 6.879 -14.242 -5.645 1 97.69 222 VAL A N 1
ATOM 1731 C CA . VAL A 1 222 ? 6.469 -15.641 -5.75 1 97.69 222 VAL A CA 1
ATOM 1732 C C . VAL A 1 222 ? 7.117 -16.453 -4.641 1 97.69 222 VAL A C 1
ATOM 1734 O O . VAL A 1 222 ? 6.434 -17.172 -3.898 1 97.69 222 VAL A O 1
ATOM 1737 N N . ALA A 1 223 ? 8.406 -16.297 -4.496 1 97.62 223 ALA A N 1
ATOM 1738 C CA . ALA A 1 223 ? 9.141 -17.047 -3.482 1 97.62 223 ALA A CA 1
ATOM 1739 C C . ALA A 1 223 ? 8.562 -16.812 -2.092 1 97.62 223 ALA A C 1
ATOM 1741 O O . ALA A 1 223 ? 8.43 -17.734 -1.294 1 97.62 223 ALA A O 1
ATOM 1742 N N . ALA A 1 224 ? 8.188 -15.609 -1.841 1 96.12 224 ALA A N 1
ATOM 1743 C CA . ALA A 1 224 ? 7.684 -15.219 -0.525 1 96.12 224 ALA A CA 1
ATOM 1744 C C . ALA A 1 224 ? 6.332 -15.867 -0.239 1 96.12 224 ALA A C 1
ATOM 1746 O O . ALA A 1 224 ? 5.93 -15.992 0.92 1 96.12 224 ALA A O 1
ATOM 1747 N N . GLY A 1 225 ? 5.648 -16.281 -1.267 1 96.31 225 GLY A N 1
ATOM 1748 C CA . GLY A 1 225 ? 4.32 -16.859 -1.097 1 96.31 225 GLY A CA 1
ATOM 1749 C C . GLY A 1 225 ? 4.328 -18.375 -1.024 1 96.31 225 GLY A C 1
ATOM 1750 O O . GLY A 1 225 ? 3.307 -18.984 -0.704 1 96.31 225 GLY A O 1
ATOM 1751 N N . LEU A 1 226 ? 5.461 -18.969 -1.266 1 96.31 226 LEU A N 1
ATOM 1752 C CA . LEU A 1 226 ? 5.543 -20.422 -1.33 1 96.31 226 LEU A CA 1
ATOM 1753 C C . LEU A 1 226 ? 5.68 -21.031 0.066 1 96.31 226 LEU A C 1
ATOM 1755 O O . LEU A 1 226 ? 6.418 -20.5 0.902 1 96.31 226 LEU A O 1
ATOM 1759 N N . ARG A 1 227 ? 4.895 -22.031 0.293 1 94.25 227 ARG A N 1
ATOM 1760 C CA . ARG A 1 227 ? 5.043 -22.797 1.521 1 94.25 227 ARG A CA 1
ATOM 1761 C C . ARG A 1 227 ? 6.121 -23.859 1.369 1 94.25 227 ARG A C 1
ATOM 1763 O O . ARG A 1 227 ? 5.887 -25.047 1.647 1 94.25 227 ARG A O 1
ATOM 1770 N N . TYR A 1 228 ? 7.207 -23.531 0.901 1 93.12 228 TYR A N 1
ATOM 1771 C CA . TYR A 1 228 ? 8.406 -24.344 0.666 1 93.12 228 TYR A CA 1
ATOM 1772 C C . TYR A 1 228 ? 9.664 -23.484 0.775 1 93.12 228 TYR A C 1
ATOM 1774 O O . TYR A 1 228 ? 9.688 -22.344 0.307 1 93.12 228 TYR A O 1
ATOM 1782 N N . ASN A 1 229 ? 10.727 -23.922 1.358 1 91.56 229 ASN A N 1
ATOM 1783 C CA . ASN A 1 229 ? 11.844 -23.062 1.738 1 91.56 229 ASN A CA 1
ATOM 1784 C C . ASN A 1 229 ? 12.992 -23.156 0.736 1 91.56 229 ASN A C 1
ATOM 1786 O O . ASN A 1 229 ? 13.766 -22.219 0.582 1 91.56 229 ASN A O 1
ATOM 1790 N N . ASN A 1 230 ? 13.211 -24.297 0.068 1 95.31 230 ASN A N 1
ATOM 1791 C CA . ASN A 1 230 ? 14.312 -24.469 -0.87 1 95.31 230 ASN A CA 1
ATOM 1792 C C . ASN A 1 230 ? 13.992 -23.859 -2.23 1 95.31 230 ASN A C 1
ATOM 1794 O O . ASN A 1 230 ? 13.742 -24.578 -3.197 1 95.31 230 ASN A O 1
ATOM 1798 N N . VAL A 1 231 ? 14.023 -22.453 -2.225 1 97.81 231 VAL A N 1
ATOM 1799 C CA . VAL A 1 231 ? 13.602 -21.719 -3.412 1 97.81 231 VAL A CA 1
ATOM 1800 C C . VAL A 1 231 ? 14.695 -20.75 -3.838 1 97.81 231 VAL A C 1
ATOM 1802 O O . VAL A 1 231 ? 15.211 -19.984 -3.02 1 97.81 231 VAL A O 1
ATOM 1805 N N . GLU A 1 232 ? 15.086 -20.797 -5.082 1 97.81 232 GLU A N 1
ATOM 1806 C CA . GLU A 1 232 ? 15.961 -19.797 -5.699 1 97.81 232 GLU A CA 1
ATOM 1807 C C . GLU A 1 232 ? 15.172 -18.844 -6.59 1 97.81 232 GLU A C 1
ATOM 1809 O O . GLU A 1 232 ? 14.156 -19.234 -7.176 1 97.81 232 GLU A O 1
ATOM 1814 N N . ILE A 1 233 ? 15.703 -17.641 -6.621 1 97.94 233 ILE A N 1
ATOM 1815 C CA . ILE A 1 233 ? 14.938 -16.609 -7.297 1 97.94 233 ILE A CA 1
ATOM 1816 C C . ILE A 1 233 ? 15.711 -16.125 -8.523 1 97.94 233 ILE A C 1
ATOM 1818 O O . ILE A 1 233 ? 16.828 -15.594 -8.406 1 97.94 233 ILE A O 1
ATOM 1822 N N . ALA A 1 234 ? 15.094 -16.203 -9.664 1 96.88 234 ALA A N 1
ATOM 1823 C CA . ALA A 1 234 ? 15.734 -15.828 -10.922 1 96.88 234 ALA A CA 1
ATOM 1824 C C . ALA A 1 234 ? 16.094 -14.344 -10.945 1 96.88 234 ALA A C 1
ATOM 1826 O O . ALA A 1 234 ? 17.203 -13.969 -11.32 1 96.88 234 ALA A O 1
ATOM 1827 N N . ALA A 1 235 ? 15.172 -13.5 -10.508 1 95.31 235 ALA A N 1
ATOM 1828 C CA . ALA A 1 235 ? 15.344 -12.047 -10.555 1 95.31 235 ALA A CA 1
ATOM 1829 C C . ALA A 1 235 ? 16.484 -11.602 -9.648 1 95.31 235 ALA A C 1
ATOM 1831 O O . ALA A 1 235 ? 17.031 -10.5 -9.82 1 95.31 235 ALA A O 1
ATOM 1832 N N . LYS A 1 236 ? 16.844 -12.359 -8.711 1 94.62 236 LYS A N 1
ATOM 1833 C CA . LYS A 1 236 ? 17.875 -11.992 -7.754 1 94.62 236 LYS A CA 1
ATOM 1834 C C . LYS A 1 236 ? 19.203 -12.664 -8.102 1 94.62 236 LYS A C 1
ATOM 1836 O O . LYS A 1 236 ? 20.219 -12.438 -7.426 1 94.62 236 LYS A O 1
ATOM 1841 N N . THR A 1 237 ? 19.156 -13.484 -9.078 1 93.44 237 THR A N 1
ATOM 1842 C CA . THR A 1 237 ? 20.375 -14.172 -9.5 1 93.44 237 THR A CA 1
ATOM 1843 C C . THR A 1 237 ? 21.344 -13.203 -10.156 1 93.44 237 THR A C 1
ATOM 1845 O O . THR A 1 237 ? 20.969 -12.453 -11.055 1 93.44 237 THR A O 1
ATOM 1848 N N . PRO A 1 238 ? 22.531 -13.125 -9.594 1 91.56 238 PRO A N 1
ATOM 1849 C CA . PRO A 1 238 ? 23.531 -12.234 -10.219 1 91.56 238 PRO A CA 1
ATOM 1850 C C . PRO A 1 238 ? 23.891 -12.664 -11.641 1 91.56 238 PRO A C 1
ATOM 1852 O O . PRO A 1 238 ? 24.531 -13.695 -11.828 1 91.56 238 PRO A O 1
ATOM 1855 N N . VAL A 1 239 ? 23.453 -11.984 -12.586 1 91.31 239 VAL A N 1
ATOM 1856 C CA . VAL A 1 239 ? 23.703 -12.289 -13.992 1 91.31 239 VAL A CA 1
ATOM 1857 C C . VAL A 1 239 ? 23.859 -10.984 -14.781 1 91.31 239 VAL A C 1
ATOM 1859 O O . VAL A 1 239 ? 23.297 -9.953 -14.398 1 91.31 239 VAL A O 1
ATOM 1862 N N . GLU A 1 240 ? 24.641 -11.039 -15.758 1 86.5 240 GLU A N 1
ATOM 1863 C CA . GLU A 1 240 ? 24.719 -9.914 -16.688 1 86.5 240 GLU A CA 1
ATOM 1864 C C . GLU A 1 240 ? 23.562 -9.945 -17.688 1 86.5 240 GLU A C 1
ATOM 1866 O O . GLU A 1 240 ? 23.312 -10.969 -18.312 1 86.5 240 GLU A O 1
ATOM 1871 N N . VAL A 1 241 ? 22.906 -8.883 -17.672 1 82.81 241 VAL A N 1
ATOM 1872 C CA . VAL A 1 241 ? 21.75 -8.812 -18.562 1 82.81 241 VAL A CA 1
ATOM 1873 C C . VAL A 1 241 ? 22.125 -8.117 -19.859 1 82.81 241 VAL A C 1
ATOM 1875 O O . VAL A 1 241 ? 22.562 -6.957 -19.859 1 82.81 241 VAL A O 1
ATOM 1878 N N . ARG A 1 242 ? 22.172 -8.789 -21.016 1 78.75 242 ARG A N 1
ATOM 1879 C CA . ARG A 1 242 ? 22.469 -8.234 -22.328 1 78.75 242 ARG A CA 1
ATOM 1880 C C . ARG A 1 242 ? 21.344 -8.539 -23.312 1 78.75 242 ARG A C 1
ATOM 1882 O O . ARG A 1 242 ? 21.219 -9.672 -23.781 1 78.75 242 ARG A O 1
ATOM 1889 N N . GLY A 1 243 ? 20.516 -7.66 -23.656 1 78.81 243 GLY A N 1
ATOM 1890 C CA . GLY A 1 243 ? 19.5 -7.82 -24.672 1 78.81 243 GLY A CA 1
ATOM 1891 C C . GLY A 1 243 ? 18.328 -8.664 -24.219 1 78.81 243 GLY A C 1
ATOM 1892 O O . GLY A 1 243 ? 17.562 -9.18 -25.031 1 78.81 243 GLY A O 1
ATOM 1893 N N . THR A 1 244 ? 18.25 -9.086 -23.031 1 85.44 244 THR A N 1
ATOM 1894 C CA . THR A 1 244 ? 17.141 -9.852 -22.453 1 85.44 244 THR A CA 1
ATOM 1895 C C . THR A 1 244 ? 16.719 -9.266 -21.125 1 85.44 244 THR A C 1
ATOM 1897 O O . THR A 1 244 ? 17.156 -8.172 -20.75 1 85.44 244 THR A O 1
ATOM 1900 N N . THR A 1 245 ? 15.781 -9.875 -20.5 1 87.19 245 THR A N 1
ATOM 1901 C CA . THR A 1 245 ? 15.352 -9.398 -19.188 1 87.19 245 THR A CA 1
ATOM 1902 C C . THR A 1 245 ? 16.156 -10.07 -18.078 1 87.19 245 THR A C 1
ATOM 1904 O O . THR A 1 245 ? 16.75 -11.133 -18.297 1 87.19 245 THR A O 1
ATOM 1907 N N . ARG A 1 246 ? 16.172 -9.5 -16.922 1 90.75 246 ARG A N 1
ATOM 1908 C CA . ARG A 1 246 ? 16.844 -10.047 -15.75 1 90.75 246 ARG A CA 1
ATOM 1909 C C . ARG A 1 246 ? 16.266 -11.414 -15.383 1 90.75 246 ARG A C 1
ATOM 1911 O O . ARG A 1 246 ? 17.016 -12.328 -15.016 1 90.75 246 ARG A O 1
ATOM 1918 N N . THR A 1 247 ? 15 -11.594 -15.492 1 93.88 247 THR A N 1
ATOM 1919 C CA . THR A 1 247 ? 14.359 -12.852 -15.117 1 93.88 247 THR A CA 1
ATOM 1920 C C . THR A 1 247 ? 14.664 -13.945 -16.141 1 93.88 247 THR A C 1
ATOM 1922 O O . THR A 1 247 ? 14.781 -15.117 -15.781 1 93.88 247 THR A O 1
ATOM 1925 N N . TYR A 1 248 ? 14.758 -13.578 -17.375 1 94 248 TYR A N 1
ATOM 1926 C CA . TYR A 1 248 ? 15.164 -14.547 -18.391 1 94 248 TYR A CA 1
ATOM 1927 C C . TYR A 1 248 ? 16.578 -15.055 -18.125 1 94 248 TYR A C 1
ATOM 1929 O O . TYR A 1 248 ? 16.797 -16.266 -18 1 94 248 TYR A O 1
ATOM 1937 N N . ALA A 1 249 ? 17.484 -14.086 -18.031 1 94.81 249 ALA A N 1
ATOM 1938 C CA . ALA A 1 249 ? 18.891 -14.438 -17.812 1 94.81 249 ALA A CA 1
ATOM 1939 C C . ALA A 1 249 ? 19.078 -15.164 -16.484 1 94.81 249 ALA A C 1
ATOM 1941 O O . ALA A 1 249 ? 19.844 -16.125 -16.406 1 94.81 249 ALA A O 1
ATOM 1942 N N . GLY A 1 250 ? 18.406 -14.703 -15.5 1 96.31 250 GLY A N 1
ATOM 1943 C CA . GLY A 1 250 ? 18.484 -15.336 -14.195 1 96.31 250 GLY A CA 1
ATOM 1944 C C . GLY A 1 250 ? 17.969 -16.766 -14.188 1 96.31 250 GLY A C 1
ATOM 1945 O O . GLY A 1 250 ? 18.578 -17.641 -13.555 1 96.31 250 GLY A O 1
ATOM 1946 N N . MET A 1 251 ? 16.906 -17.016 -14.875 1 96.38 251 MET A N 1
ATOM 1947 C CA . MET A 1 251 ? 16.328 -18.344 -14.945 1 96.38 251 MET A CA 1
ATOM 1948 C C . MET A 1 251 ? 17.25 -19.312 -15.68 1 96.38 251 MET A C 1
ATOM 1950 O O . MET A 1 251 ? 17.453 -20.438 -15.242 1 96.38 251 MET A O 1
ATOM 1954 N N . LYS A 1 252 ? 17.828 -18.859 -16.734 1 95.25 252 LYS A N 1
ATOM 1955 C CA . LYS A 1 252 ? 18.797 -19.672 -17.469 1 95.25 252 LYS A CA 1
ATOM 1956 C C . LYS A 1 252 ? 19.969 -20.078 -16.562 1 95.25 252 LYS A C 1
ATOM 1958 O O . LYS A 1 252 ? 20.359 -21.234 -16.547 1 95.25 252 LYS A O 1
ATOM 1963 N N . LYS A 1 253 ? 20.422 -19.078 -15.875 1 96.44 253 LYS A N 1
ATOM 1964 C CA . LYS A 1 253 ? 21.547 -19.344 -14.992 1 96.44 253 LYS A CA 1
ATOM 1965 C C . LYS A 1 253 ? 21.172 -20.312 -13.883 1 96.44 253 LYS A C 1
ATOM 1967 O O . LYS A 1 253 ? 21.922 -21.25 -13.586 1 96.44 253 LYS A O 1
ATOM 1972 N N . LEU A 1 254 ? 20.062 -20.109 -13.289 1 96.56 254 LEU A N 1
ATOM 1973 C CA . LEU A 1 254 ? 19.609 -20.984 -12.203 1 96.56 254 LEU A CA 1
ATOM 1974 C C . LEU A 1 254 ? 19.5 -22.422 -12.672 1 96.56 254 LEU A C 1
ATOM 1976 O O . LEU A 1 254 ? 19.969 -23.344 -11.992 1 96.56 254 LEU A O 1
ATOM 1980 N N . LEU A 1 255 ? 18.891 -22.625 -13.797 1 94.62 255 LEU A N 1
ATOM 1981 C CA . LEU A 1 255 ? 18.672 -23.984 -14.289 1 94.62 255 LEU A CA 1
ATOM 1982 C C . LEU A 1 255 ? 20 -24.641 -14.664 1 94.62 255 LEU A C 1
ATOM 1984 O O . LEU A 1 255 ? 20.172 -25.844 -14.484 1 94.62 255 LEU A O 1
ATOM 1988 N N . SER A 1 256 ? 20.906 -23.812 -15.117 1 94.25 256 SER A N 1
ATOM 1989 C CA . SER A 1 256 ? 22.25 -24.328 -15.414 1 94.25 256 SER A CA 1
ATOM 1990 C C . SER A 1 256 ? 22.969 -24.734 -14.141 1 94.25 256 SER A C 1
ATOM 1992 O O . SER A 1 256 ? 23.641 -25.781 -14.102 1 94.25 256 SER A O 1
ATOM 1994 N N . GLU A 1 257 ? 22.828 -24.016 -13.117 1 95.12 257 GLU A N 1
ATOM 1995 C CA . GLU A 1 257 ? 23.547 -24.234 -11.867 1 95.12 257 GLU A CA 1
ATOM 1996 C C . GLU A 1 257 ? 22.906 -25.359 -11.062 1 95.12 257 GLU A C 1
ATOM 1998 O O . GLU A 1 257 ? 23.609 -26.172 -10.438 1 95.12 257 GLU A O 1
ATOM 2003 N N . LEU A 1 258 ? 21.609 -25.469 -11.109 1 92.31 258 LEU A N 1
ATOM 2004 C CA . LEU A 1 258 ? 20.875 -26.422 -10.281 1 92.31 258 LEU A CA 1
ATOM 2005 C C . LEU A 1 258 ? 20.766 -27.781 -10.984 1 92.31 258 LEU A C 1
ATOM 2007 O O . LEU A 1 258 ? 20.562 -28.812 -10.328 1 92.31 258 LEU A O 1
ATOM 2011 N N . GLY A 1 259 ? 20.922 -27.781 -12.289 1 88.75 259 GLY A N 1
ATOM 2012 C CA . GLY A 1 259 ? 20.703 -29 -13.062 1 88.75 259 GLY A CA 1
ATOM 2013 C C . GLY A 1 259 ? 19.234 -29.312 -13.273 1 88.75 259 GLY A C 1
ATOM 2014 O O . GLY A 1 259 ? 18.797 -29.531 -14.406 1 88.75 259 GLY A O 1
ATOM 2015 N N . SER A 1 260 ? 18.5 -29.438 -12.164 1 90.69 260 SER A N 1
ATOM 2016 C CA . SER A 1 260 ? 17.047 -29.641 -12.18 1 90.69 260 SER A CA 1
ATOM 2017 C C . SER A 1 260 ? 16.375 -28.875 -11.055 1 90.69 260 SER A C 1
ATOM 2019 O O . SER A 1 260 ? 16.891 -28.797 -9.945 1 90.69 260 SER A O 1
ATOM 2021 N N . ALA A 1 261 ? 15.219 -28.312 -11.453 1 96.81 261 ALA A N 1
ATOM 2022 C CA . ALA A 1 261 ? 14.453 -27.578 -10.445 1 96.81 261 ALA A CA 1
ATOM 2023 C C . ALA A 1 261 ? 12.969 -27.547 -10.82 1 96.81 261 ALA A C 1
ATOM 2025 O O . ALA A 1 261 ? 12.625 -27.516 -12 1 96.81 261 ALA A O 1
ATOM 2026 N N . GLY A 1 262 ? 12.148 -27.672 -9.781 1 97.69 262 GLY A N 1
ATOM 2027 C CA . GLY A 1 262 ? 10.758 -27.312 -10.031 1 97.69 262 GLY A CA 1
ATOM 2028 C C . GLY A 1 262 ? 10.57 -25.859 -10.375 1 97.69 262 GLY A C 1
ATOM 2029 O O . GLY A 1 262 ? 11.258 -24.984 -9.82 1 97.69 262 GLY A O 1
ATOM 2030 N N . ILE A 1 263 ? 9.648 -25.531 -11.242 1 98.5 263 ILE A N 1
ATOM 2031 C CA . ILE A 1 263 ? 9.5 -24.172 -11.766 1 98.5 263 ILE A CA 1
ATOM 2032 C C . ILE A 1 263 ? 8.203 -23.562 -11.227 1 98.5 263 ILE A C 1
ATOM 2034 O O . ILE A 1 263 ? 7.141 -24.172 -11.297 1 98.5 263 ILE A O 1
ATOM 2038 N N . VAL A 1 264 ? 8.297 -22.391 -10.688 1 98.69 264 VAL A N 1
ATOM 2039 C CA . VAL A 1 264 ? 7.121 -21.609 -10.32 1 98.69 264 VAL A CA 1
ATOM 2040 C C . VAL A 1 264 ? 7.258 -20.172 -10.852 1 98.69 264 VAL A C 1
ATOM 2042 O O . VAL A 1 264 ? 8.047 -19.391 -10.328 1 98.69 264 VAL A O 1
ATOM 2045 N N . VAL A 1 265 ? 6.496 -19.812 -11.898 1 98.12 265 VAL A N 1
ATOM 2046 C CA . VAL A 1 265 ? 6.562 -18.5 -12.547 1 98.12 265 VAL A CA 1
ATOM 2047 C C . VAL A 1 265 ? 5.219 -17.797 -12.414 1 98.12 265 VAL A C 1
ATOM 2049 O O . VAL A 1 265 ? 4.191 -18.312 -12.867 1 98.12 265 VAL A O 1
ATOM 2052 N N . GLY A 1 266 ? 5.246 -16.594 -11.805 1 97.94 266 GLY A N 1
ATOM 2053 C CA . GLY A 1 266 ? 3.982 -15.914 -11.562 1 97.94 266 GLY A CA 1
ATOM 2054 C C . GLY A 1 266 ? 3.965 -14.484 -12.078 1 97.94 266 GLY A C 1
ATOM 2055 O O . GLY A 1 266 ? 2.916 -13.836 -12.086 1 97.94 266 GLY A O 1
ATOM 2056 N N . ASN A 1 267 ? 5.074 -14.047 -12.586 1 94.62 267 ASN A N 1
ATOM 2057 C CA . ASN A 1 267 ? 5.148 -12.625 -12.883 1 94.62 267 ASN A CA 1
ATOM 2058 C C . ASN A 1 267 ? 5.711 -12.367 -14.281 1 94.62 267 ASN A C 1
ATOM 2060 O O . ASN A 1 267 ? 5.055 -11.742 -15.109 1 94.62 267 ASN A O 1
ATOM 2064 N N . ALA A 1 268 ? 6.82 -12.93 -14.641 1 93.62 268 ALA A N 1
ATOM 2065 C CA . ALA A 1 268 ? 7.582 -12.547 -15.82 1 93.62 268 ALA A CA 1
ATOM 2066 C C . ALA A 1 268 ? 7.457 -13.594 -16.922 1 93.62 268 ALA A C 1
ATOM 2068 O O . ALA A 1 268 ? 8.086 -14.648 -16.859 1 93.62 268 ALA A O 1
ATOM 2069 N N . PRO A 1 269 ? 6.785 -13.297 -18 1 94.06 269 PRO A N 1
ATOM 2070 C CA . PRO A 1 269 ? 6.699 -14.234 -19.125 1 94.06 269 PRO A CA 1
ATOM 2071 C C . PRO A 1 269 ? 8.062 -14.609 -19.688 1 94.06 269 PRO A C 1
ATOM 2073 O O . PRO A 1 269 ? 8.25 -15.734 -20.156 1 94.06 269 PRO A O 1
ATOM 2076 N N . THR A 1 270 ? 9.008 -13.734 -19.578 1 92.81 270 THR A N 1
ATOM 2077 C CA . THR A 1 270 ? 10.328 -14.008 -20.125 1 92.81 270 THR A CA 1
ATOM 2078 C C . THR A 1 270 ? 11.047 -15.07 -19.312 1 92.81 270 THR A C 1
ATOM 2080 O O . THR A 1 270 ? 11.859 -15.836 -19.844 1 92.81 270 THR A O 1
ATOM 2083 N N . ALA A 1 271 ? 10.805 -15.117 -18.078 1 95.94 271 ALA A N 1
ATOM 2084 C CA . ALA A 1 271 ? 11.328 -16.219 -17.281 1 95.94 271 ALA A CA 1
ATOM 2085 C C . ALA A 1 271 ? 10.789 -17.562 -17.766 1 95.94 271 ALA A C 1
ATOM 2087 O O . ALA A 1 271 ? 11.523 -18.547 -17.844 1 95.94 271 ALA A O 1
ATOM 2088 N N . LEU A 1 272 ? 9.516 -17.594 -18.125 1 96.88 272 LEU A N 1
ATOM 2089 C CA . LEU A 1 272 ? 8.906 -18.812 -18.656 1 96.88 272 LEU A CA 1
ATOM 2090 C C . LEU A 1 272 ? 9.484 -19.172 -20.016 1 96.88 272 LEU A C 1
ATOM 2092 O O . LEU A 1 272 ? 9.648 -20.344 -20.328 1 96.88 272 LEU A O 1
ATOM 2096 N N . ALA A 1 273 ? 9.742 -18.141 -20.75 1 95.75 273 ALA A N 1
ATOM 2097 C CA . ALA A 1 273 ? 10.367 -18.375 -22.047 1 95.75 273 ALA A CA 1
ATOM 2098 C C . ALA A 1 273 ? 11.711 -19.078 -21.891 1 95.75 273 ALA A C 1
ATOM 2100 O O . ALA A 1 273 ? 12.047 -19.969 -22.672 1 95.75 273 ALA A O 1
ATOM 2101 N N . ALA A 1 274 ? 12.477 -18.656 -20.906 1 95.62 274 ALA A N 1
ATOM 2102 C CA . ALA A 1 274 ? 13.742 -19.312 -20.625 1 95.62 274 ALA A CA 1
ATOM 2103 C C . ALA A 1 274 ? 13.531 -20.781 -20.281 1 95.62 274 ALA A C 1
ATOM 2105 O O . ALA A 1 274 ? 14.281 -21.641 -20.719 1 95.62 274 ALA A O 1
ATOM 2106 N N . VAL A 1 275 ? 12.531 -21.094 -19.531 1 96.88 275 VAL A N 1
ATOM 2107 C CA . VAL A 1 275 ? 12.203 -22.453 -19.125 1 96.88 275 VAL A CA 1
ATOM 2108 C C . VAL A 1 275 ? 11.852 -23.297 -20.344 1 96.88 275 VAL A C 1
ATOM 2110 O O . VAL A 1 275 ? 12.305 -24.422 -20.484 1 96.88 275 VAL A O 1
ATOM 2113 N N . VAL A 1 276 ? 11.031 -22.703 -21.172 1 95.81 276 VAL A N 1
ATOM 2114 C CA . VAL A 1 276 ? 10.594 -23.391 -22.391 1 95.81 276 VAL A CA 1
ATOM 2115 C C . VAL A 1 276 ? 11.812 -23.734 -23.25 1 95.81 276 VAL A C 1
ATOM 2117 O O . VAL A 1 276 ? 11.906 -24.844 -23.781 1 95.81 276 VAL A O 1
ATOM 2120 N N . GLU A 1 277 ? 12.648 -22.75 -23.359 1 94.62 277 GLU A N 1
ATOM 2121 C CA . GLU A 1 277 ? 13.867 -22.984 -24.141 1 94.62 277 GLU A CA 1
ATOM 2122 C C . GLU A 1 277 ? 14.688 -24.125 -23.547 1 94.62 277 GLU A C 1
ATOM 2124 O O . GLU A 1 277 ? 15.18 -24.984 -24.281 1 94.62 277 GLU A O 1
ATOM 2129 N N . GLU A 1 278 ? 14.852 -24.188 -22.297 1 92.88 278 GLU A N 1
ATOM 2130 C CA . GLU A 1 278 ? 15.602 -25.234 -21.625 1 92.88 278 GLU A CA 1
ATOM 2131 C C . GLU A 1 278 ? 14.906 -26.594 -21.781 1 92.88 278 GLU A C 1
ATOM 2133 O O . GLU A 1 278 ? 15.562 -27.625 -21.938 1 92.88 278 GLU A O 1
ATOM 2138 N N . CYS A 1 279 ? 13.625 -26.547 -21.656 1 90.81 279 CYS A N 1
ATOM 2139 C CA . CYS A 1 279 ? 12.836 -27.766 -21.844 1 90.81 279 CYS A CA 1
ATOM 2140 C C . CYS A 1 279 ? 13.062 -28.344 -23.25 1 90.81 279 CYS A C 1
ATOM 2142 O O . CYS A 1 279 ? 13.312 -29.531 -23.391 1 90.81 279 CYS A O 1
ATOM 2144 N N . ARG A 1 280 ? 13.047 -27.516 -24.188 1 89.38 280 ARG A N 1
ATOM 2145 C CA . ARG A 1 280 ? 13.242 -27.938 -25.562 1 89.38 280 ARG A CA 1
ATOM 2146 C C . ARG A 1 280 ? 14.672 -28.422 -25.781 1 89.38 280 ARG A C 1
ATOM 2148 O O . ARG A 1 280 ? 14.906 -29.297 -26.625 1 89.38 280 ARG A O 1
ATOM 2155 N N . GLY A 1 281 ? 15.539 -27.875 -25.031 1 88.56 281 GLY A N 1
ATOM 2156 C CA . GLY A 1 281 ? 16.938 -28.266 -25.125 1 88.56 281 GLY A CA 1
ATOM 2157 C C . GLY A 1 281 ? 17.25 -29.547 -24.391 1 88.56 281 GLY A C 1
ATOM 2158 O O . GLY A 1 281 ? 18.375 -30.031 -24.438 1 88.56 281 GLY A O 1
ATOM 2159 N N . GLY A 1 282 ? 16.297 -30.125 -23.656 1 85.25 282 GLY A N 1
ATOM 2160 C CA . GLY A 1 282 ? 16.453 -31.422 -23.031 1 85.25 282 GLY A CA 1
ATOM 2161 C C . GLY A 1 282 ? 16.719 -31.344 -21.547 1 85.25 282 GLY A C 1
ATOM 2162 O O . GLY A 1 282 ? 17.031 -32.375 -20.906 1 85.25 282 GLY A O 1
ATOM 2163 N N . ARG A 1 283 ? 16.625 -30.172 -20.984 1 86.19 283 ARG A N 1
ATOM 2164 C CA . ARG A 1 283 ? 16.812 -30.031 -19.547 1 86.19 283 ARG A CA 1
ATOM 2165 C C . ARG A 1 283 ? 15.742 -30.797 -18.781 1 86.19 283 ARG A C 1
ATOM 2167 O O . ARG A 1 283 ? 14.57 -30.781 -19.156 1 86.19 283 ARG A O 1
ATOM 2174 N N . GLU A 1 284 ? 16.203 -31.531 -17.734 1 87.81 284 GLU A N 1
ATOM 2175 C CA . GLU A 1 284 ? 15.25 -32.219 -16.875 1 87.81 284 GLU A CA 1
ATOM 2176 C C . GLU A 1 284 ? 14.555 -31.234 -15.938 1 87.81 284 GLU A C 1
ATOM 2178 O O . GLU A 1 284 ? 15.203 -30.594 -15.094 1 87.81 284 GLU A O 1
ATOM 2183 N N . ILE A 1 285 ? 13.297 -31.109 -16.094 1 93.69 285 ILE A N 1
ATOM 2184 C CA . ILE A 1 285 ? 12.445 -30.25 -15.266 1 93.69 285 ILE A CA 1
ATOM 2185 C C . ILE A 1 285 ? 11.312 -31.062 -14.672 1 93.69 285 ILE A C 1
ATOM 2187 O O . ILE A 1 285 ? 10.477 -31.609 -15.398 1 93.69 285 ILE A O 1
ATOM 2191 N N . PRO A 1 286 ? 11.258 -31.109 -13.359 1 94.88 286 PRO A N 1
ATOM 2192 C CA . PRO A 1 286 ? 10.289 -32 -12.734 1 94.88 286 PRO A CA 1
ATOM 2193 C C . PRO A 1 286 ? 8.844 -31.562 -12.953 1 94.88 286 PRO A C 1
ATOM 2195 O O . PRO A 1 286 ? 7.957 -32.406 -13.141 1 94.88 286 PRO A O 1
ATOM 2198 N N . PHE A 1 287 ? 8.594 -30.281 -12.867 1 97.25 287 PHE A N 1
ATOM 2199 C CA . PHE A 1 287 ? 7.246 -29.75 -13.078 1 97.25 287 PHE A CA 1
ATOM 2200 C C . PHE A 1 287 ? 7.289 -28.25 -13.336 1 97.25 287 PHE A C 1
ATOM 2202 O O . PHE A 1 287 ? 8.312 -27.609 -13.109 1 97.25 287 PHE A O 1
ATOM 2209 N N . ILE A 1 288 ? 6.191 -27.703 -13.852 1 97.94 288 ILE A N 1
ATOM 2210 C CA . ILE A 1 288 ? 6.027 -26.281 -14.102 1 97.94 288 ILE A CA 1
ATOM 2211 C C . ILE A 1 288 ? 4.699 -25.797 -13.516 1 97.94 288 ILE A C 1
ATOM 2213 O O . ILE A 1 288 ? 3.652 -26.406 -13.773 1 97.94 288 ILE A O 1
ATOM 2217 N N . VAL A 1 289 ? 4.73 -24.844 -12.664 1 98.75 289 VAL A N 1
ATOM 2218 C CA . VAL A 1 289 ? 3.576 -24.031 -12.273 1 98.75 289 VAL A CA 1
ATOM 2219 C C . VAL A 1 289 ? 3.713 -22.625 -12.844 1 98.75 289 VAL A C 1
ATOM 2221 O O . VAL A 1 289 ? 4.594 -21.875 -12.43 1 98.75 289 VAL A O 1
ATOM 2224 N N . ALA A 1 290 ? 2.842 -22.266 -13.812 1 98.69 290 ALA A N 1
ATOM 2225 C CA . ALA A 1 290 ? 3.064 -21.016 -14.547 1 98.69 290 ALA A CA 1
ATOM 2226 C C . ALA A 1 290 ? 1.781 -20.203 -14.633 1 98.69 290 ALA A C 1
ATOM 2228 O O . ALA A 1 290 ? 0.76 -20.672 -15.125 1 98.69 290 ALA A O 1
ATOM 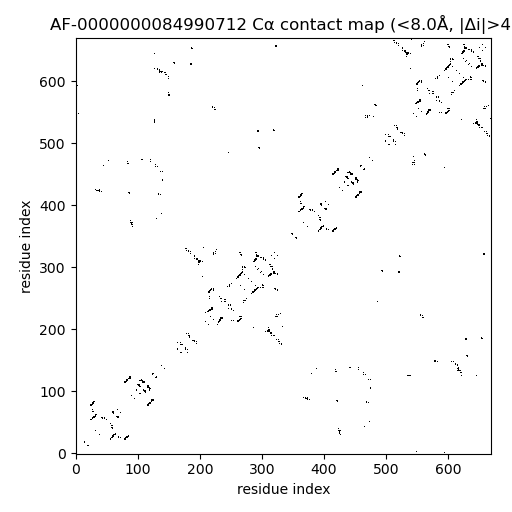2229 N N . ALA A 1 291 ? 1.854 -19.016 -14.109 1 98.56 291 ALA A N 1
ATOM 2230 C CA . ALA A 1 291 ? 0.754 -18.047 -14.203 1 98.56 291 ALA A CA 1
ATOM 2231 C C . ALA A 1 291 ? 1.275 -16.641 -14.438 1 98.56 291 ALA A C 1
ATOM 2233 O O . ALA A 1 291 ? 0.86 -15.695 -13.75 1 98.56 291 ALA A O 1
ATOM 2234 N N . PRO A 1 292 ? 2.285 -16.469 -15.344 1 96.62 292 PRO A N 1
ATOM 2235 C CA . PRO A 1 292 ? 2.74 -15.109 -15.602 1 96.62 292 PRO A CA 1
ATOM 2236 C C . PRO A 1 292 ? 1.662 -14.242 -16.25 1 96.62 292 PRO A C 1
ATOM 2238 O O . PRO A 1 292 ? 0.885 -14.727 -17.078 1 96.62 292 PRO A O 1
ATOM 2241 N N . VAL A 1 293 ? 1.637 -12.961 -15.859 1 94.56 293 VAL A N 1
ATOM 2242 C CA . VAL A 1 293 ? 0.658 -12.023 -16.406 1 94.56 293 VAL A CA 1
ATOM 2243 C C . VAL A 1 293 ? 1.21 -11.375 -17.672 1 94.56 293 VAL A C 1
ATOM 2245 O O . VAL A 1 293 ? 2.426 -11.25 -17.828 1 94.56 293 VAL A O 1
ATOM 2248 N N . GLY A 1 294 ? 0.195 -11.008 -18.578 1 90.88 294 GLY A N 1
ATOM 2249 C CA . GLY A 1 294 ? 0.682 -10.172 -19.656 1 90.88 294 GLY A CA 1
ATOM 2250 C C . GLY A 1 294 ? -0.26 -10.125 -20.844 1 90.88 294 GLY A C 1
ATOM 2251 O O . GLY A 1 294 ? -0.896 -11.125 -21.188 1 90.88 294 GLY A O 1
ATOM 2252 N N . PHE A 1 295 ? -0.16 -9.039 -21.531 1 90.06 295 PHE A N 1
ATOM 2253 C CA . PHE A 1 295 ? -1.027 -8.828 -22.688 1 90.06 295 PHE A CA 1
ATOM 2254 C C . PHE A 1 295 ? -0.246 -8.977 -23.984 1 90.06 295 PHE A C 1
ATOM 2256 O O . PHE A 1 295 ? -0.829 -8.961 -25.078 1 90.06 295 PHE A O 1
ATOM 2263 N N . ALA A 1 296 ? 0.986 -9.07 -23.891 1 83.5 296 ALA A N 1
ATOM 2264 C CA . ALA A 1 296 ? 1.827 -9.188 -25.078 1 83.5 296 ALA A CA 1
ATOM 2265 C C . ALA A 1 296 ? 2.162 -10.641 -25.375 1 83.5 296 ALA A C 1
ATOM 2267 O O . ALA A 1 296 ? 1.396 -11.336 -26.047 1 83.5 296 ALA A O 1
ATOM 2268 N N . ASN A 1 297 ? 3.184 -11.141 -24.734 1 83.25 297 ASN A N 1
ATOM 2269 C CA . ASN A 1 297 ? 3.693 -12.453 -25.109 1 83.25 297 ASN A CA 1
ATOM 2270 C C . ASN A 1 297 ? 3.383 -13.508 -24.047 1 83.25 297 ASN A C 1
ATOM 2272 O O . ASN A 1 297 ? 3.748 -14.672 -24.188 1 83.25 297 ASN A O 1
ATOM 2276 N N . ALA A 1 298 ? 2.672 -13.172 -23.094 1 91.25 298 ALA A N 1
ATOM 2277 C CA . ALA A 1 298 ? 2.416 -14.109 -22 1 91.25 298 ALA A CA 1
ATOM 2278 C C . ALA A 1 298 ? 1.59 -15.297 -22.484 1 91.25 298 ALA A C 1
ATOM 2280 O O . ALA A 1 298 ? 1.931 -16.453 -22.203 1 91.25 298 ALA A O 1
ATOM 2281 N N . ALA A 1 299 ? 0.552 -15.031 -23.234 1 93.19 299 ALA A N 1
ATOM 2282 C CA . ALA A 1 299 ? -0.331 -16.094 -23.703 1 93.19 299 ALA A CA 1
ATOM 2283 C C . ALA A 1 299 ? 0.429 -17.094 -24.562 1 93.19 299 ALA A C 1
ATOM 2285 O O . ALA A 1 299 ? 0.291 -18.312 -24.391 1 93.19 299 ALA A O 1
ATOM 2286 N N . SER A 1 300 ? 1.25 -16.594 -25.453 1 94.06 300 SER A N 1
ATOM 2287 C CA . SER A 1 300 ? 1.972 -17.453 -26.391 1 94.06 300 SER A CA 1
ATOM 2288 C C . SER A 1 300 ? 2.988 -18.328 -25.672 1 94.06 300 SER A C 1
ATOM 2290 O O . SER A 1 300 ? 3.098 -19.531 -25.953 1 94.06 300 SER A O 1
ATOM 2292 N N . VAL A 1 301 ? 3.73 -17.75 -24.75 1 95.5 301 VAL A N 1
ATOM 2293 C CA . VAL A 1 301 ? 4.766 -18.516 -24.078 1 95.5 301 VAL A CA 1
ATOM 2294 C C . VAL A 1 301 ? 4.125 -19.578 -23.172 1 95.5 301 VAL A C 1
ATOM 2296 O O . VAL A 1 301 ? 4.664 -20.672 -23.016 1 95.5 301 VAL A O 1
ATOM 2299 N N . LYS A 1 302 ? 3.039 -19.312 -22.609 1 96.69 302 LYS A N 1
ATOM 2300 C CA . LYS A 1 302 ? 2.316 -20.281 -21.781 1 96.69 302 LYS A CA 1
ATOM 2301 C C . LYS A 1 302 ? 1.846 -21.469 -22.609 1 96.69 302 LYS A C 1
ATOM 2303 O O . LYS A 1 302 ? 1.904 -22.609 -22.141 1 96.69 302 LYS A O 1
ATOM 2308 N N . GLU A 1 303 ? 1.418 -21.219 -23.828 1 96.31 303 GLU A N 1
ATOM 2309 C CA . GLU A 1 303 ? 1.078 -22.312 -24.734 1 96.31 303 GLU A CA 1
ATOM 2310 C C . GLU A 1 303 ? 2.303 -23.172 -25.047 1 96.31 303 GLU A C 1
ATOM 2312 O O . GLU A 1 303 ? 2.209 -24.391 -25.125 1 96.31 303 GLU A O 1
ATOM 2317 N N . GLU A 1 304 ? 3.369 -22.484 -25.219 1 94.44 304 GLU A N 1
ATOM 2318 C CA . GLU A 1 304 ? 4.605 -23.219 -25.5 1 94.44 304 GLU A CA 1
ATOM 2319 C C . GLU A 1 304 ? 5.016 -24.078 -24.312 1 94.44 304 GLU A C 1
ATOM 2321 O O . GLU A 1 304 ? 5.531 -25.188 -24.5 1 94.44 304 GLU A O 1
ATOM 2326 N N . ALA A 1 305 ? 4.84 -23.562 -23.141 1 96.19 305 ALA A N 1
ATOM 2327 C CA . ALA A 1 305 ? 5.16 -24.328 -21.938 1 96.19 305 ALA A CA 1
ATOM 2328 C C . ALA A 1 305 ? 4.344 -25.625 -21.875 1 96.19 305 ALA A C 1
ATOM 2330 O O . ALA A 1 305 ? 4.863 -26.672 -21.484 1 96.19 305 ALA A O 1
ATOM 2331 N N . LEU A 1 306 ? 3.107 -25.562 -22.266 1 95.06 306 LEU A N 1
ATOM 2332 C CA . LEU A 1 306 ? 2.236 -26.734 -22.281 1 95.06 306 LEU A CA 1
ATOM 2333 C C . LEU A 1 306 ? 2.719 -27.75 -23.312 1 95.06 306 LEU A C 1
ATOM 2335 O O . LEU A 1 306 ? 2.566 -28.969 -23.109 1 95.06 306 LEU A O 1
ATOM 2339 N N . ARG A 1 307 ? 3.357 -27.312 -24.297 1 92.06 307 ARG A N 1
ATOM 2340 C CA . ARG A 1 307 ? 3.809 -28.188 -25.375 1 92.06 307 ARG A CA 1
ATOM 2341 C C . ARG A 1 307 ? 5.074 -28.953 -24.969 1 92.06 307 ARG A C 1
ATOM 2343 O O . ARG A 1 307 ? 5.449 -29.922 -25.625 1 92.06 307 ARG A O 1
ATOM 2350 N N . CYS A 1 308 ? 5.723 -28.484 -23.891 1 88.94 308 CYS A N 1
ATOM 2351 C CA . CYS A 1 308 ? 6.867 -29.219 -23.359 1 88.94 308 CYS A CA 1
ATOM 2352 C C . CYS A 1 308 ? 6.445 -30.594 -22.844 1 88.94 308 CYS A C 1
ATOM 2354 O O . CYS A 1 308 ? 7.281 -31.484 -22.656 1 88.94 308 CYS A O 1
ATOM 2356 N N . ASN A 1 309 ? 5.18 -30.812 -22.594 1 88.5 309 ASN A N 1
ATOM 2357 C CA . ASN A 1 309 ? 4.582 -32.062 -22.156 1 88.5 309 ASN A CA 1
ATOM 2358 C C . ASN A 1 309 ? 5.215 -32.562 -20.859 1 88.5 309 ASN A C 1
ATOM 2360 O O . ASN A 1 309 ? 5.527 -33.75 -20.719 1 88.5 309 ASN A O 1
ATOM 2364 N N . LEU A 1 310 ? 5.551 -31.688 -19.922 1 91.69 310 LEU A N 1
ATOM 2365 C CA . LEU A 1 310 ? 5.957 -31.969 -18.547 1 91.69 310 LEU A CA 1
ATOM 2366 C C . LEU A 1 310 ? 4.773 -31.844 -17.594 1 91.69 310 LEU A C 1
ATOM 2368 O O . LEU A 1 310 ? 3.77 -31.203 -17.922 1 91.69 310 LEU A O 1
ATOM 2372 N N . PRO A 1 311 ? 4.816 -32.594 -16.469 1 95.75 311 PRO A N 1
ATOM 2373 C CA . PRO A 1 311 ? 3.801 -32.281 -15.453 1 95.75 311 PRO A CA 1
ATOM 2374 C C . PRO A 1 311 ? 3.699 -30.797 -15.164 1 95.75 311 PRO A C 1
ATOM 2376 O O . PRO A 1 311 ? 4.703 -30.156 -14.844 1 95.75 311 PRO A O 1
ATOM 2379 N N . SER A 1 312 ? 2.465 -30.219 -15.375 1 98 312 SER A N 1
ATOM 2380 C CA . SER A 1 312 ? 2.395 -28.766 -15.25 1 98 312 SER A CA 1
ATOM 2381 C C . SER A 1 312 ? 0.972 -28.312 -14.953 1 98 312 SER A C 1
ATOM 2383 O O . SER A 1 312 ? 0.011 -29.031 -15.211 1 98 312 SER A O 1
ATOM 2385 N N . VAL A 1 313 ? 0.852 -27.219 -14.289 1 98.62 313 VAL A N 1
ATOM 2386 C CA . VAL A 1 313 ? -0.352 -26.391 -14.219 1 98.62 313 VAL A CA 1
ATOM 2387 C C . VAL A 1 313 ? -0.066 -25 -14.797 1 98.62 313 VAL A C 1
ATOM 2389 O O . VAL A 1 313 ? 0.892 -24.344 -14.391 1 98.62 313 VAL A O 1
ATOM 2392 N N . VAL A 1 314 ? -0.798 -24.594 -15.797 1 98.5 314 VAL A N 1
ATOM 2393 C CA . VAL A 1 314 ? -0.588 -23.328 -16.484 1 98.5 314 VAL A CA 1
ATOM 2394 C C . VAL A 1 314 ? -1.906 -22.562 -16.578 1 98.5 314 VAL A C 1
ATOM 2396 O O . VAL A 1 314 ? -2.949 -23.141 -16.875 1 98.5 314 VAL A O 1
ATOM 2399 N N . VAL A 1 315 ? -1.89 -21.297 -16.172 1 98.69 315 VAL A N 1
ATOM 2400 C CA . VAL A 1 315 ? -3.031 -20.422 -16.406 1 98.69 315 VAL A CA 1
ATOM 2401 C C . VAL A 1 315 ? -2.924 -19.797 -17.797 1 98.69 315 VAL A C 1
ATOM 2403 O O . VAL A 1 315 ? -2.137 -18.875 -18.016 1 98.69 315 VAL A O 1
ATOM 2406 N N . ARG A 1 316 ? -3.75 -20.25 -18.641 1 97.94 316 ARG A N 1
ATOM 2407 C CA . ARG A 1 316 ? -3.695 -19.797 -20.031 1 97.94 316 ARG A CA 1
ATOM 2408 C C . ARG A 1 316 ? -4.203 -18.359 -20.172 1 97.94 316 ARG A C 1
ATOM 2410 O O . ARG A 1 316 ? -4.859 -17.844 -19.266 1 97.94 316 ARG A O 1
ATOM 2417 N N . GLY A 1 317 ? -3.824 -17.734 -21.312 1 96.5 317 GLY A N 1
ATOM 2418 C CA . GLY A 1 317 ? -4.32 -16.406 -21.609 1 96.5 317 GLY A CA 1
ATOM 2419 C C . GLY A 1 317 ? -3.523 -15.305 -20.922 1 96.5 317 GLY A C 1
ATOM 2420 O O . GLY A 1 317 ? -2.307 -15.43 -20.766 1 96.5 317 GLY A O 1
ATOM 2421 N N . THR A 1 318 ? -4.191 -14.188 -20.609 1 95.81 318 THR A N 1
ATOM 2422 C CA . THR A 1 318 ? -3.498 -13.008 -20.109 1 95.81 318 THR A CA 1
ATOM 2423 C C . THR A 1 318 ? -3.465 -13 -18.578 1 95.81 318 THR A C 1
ATOM 2425 O O . THR A 1 318 ? -2.611 -12.352 -17.969 1 95.81 318 THR A O 1
ATOM 2428 N N . TYR A 1 319 ? -4.375 -13.789 -17.953 1 97.25 319 TYR A N 1
ATOM 2429 C CA . TYR A 1 319 ? -4.535 -13.773 -16.5 1 97.25 319 TYR A CA 1
ATOM 2430 C C . TYR A 1 319 ? -3.33 -14.406 -15.812 1 97.25 319 TYR A C 1
ATOM 2432 O O . TYR A 1 319 ? -2.6 -15.188 -16.422 1 97.25 319 TYR A O 1
ATOM 2440 N N . GLY A 1 320 ? -3.166 -14.094 -14.547 1 97.38 320 GLY A N 1
ATOM 2441 C CA . GLY A 1 320 ? -2.127 -14.68 -13.711 1 97.38 320 GLY A CA 1
ATOM 2442 C C . GLY A 1 320 ? -1.796 -13.844 -12.492 1 97.38 320 GLY A C 1
ATOM 2443 O O . GLY A 1 320 ? -2.68 -13.211 -11.906 1 97.38 320 GLY A O 1
ATOM 2444 N N . GLY A 1 321 ? -0.473 -14.008 -12.141 1 96.88 321 GLY A N 1
ATOM 2445 C CA . GLY A 1 321 ? -0.001 -13.242 -10.992 1 96.88 321 GLY A CA 1
ATOM 2446 C C . GLY A 1 321 ? 0.819 -14.07 -10.023 1 96.88 321 GLY A C 1
ATOM 2447 O O . GLY A 1 321 ? 0.625 -15.289 -9.914 1 96.88 321 GLY A O 1
ATOM 2448 N N . SER A 1 322 ? 1.636 -13.312 -9.336 1 97.62 322 SER A N 1
ATOM 2449 C CA . SER A 1 322 ? 2.486 -13.969 -8.352 1 97.62 322 SER A CA 1
ATOM 2450 C C . SER A 1 322 ? 1.654 -14.711 -7.309 1 97.62 322 SER A C 1
ATOM 2452 O O . SER A 1 322 ? 1.987 -15.836 -6.926 1 97.62 322 SER A O 1
ATOM 2454 N N . GLY A 1 323 ? 0.574 -14.086 -6.875 1 97.19 323 GLY A N 1
ATOM 2455 C CA . GLY A 1 323 ? -0.291 -14.727 -5.898 1 97.19 323 GLY A CA 1
ATOM 2456 C C . GLY A 1 323 ? -0.963 -15.977 -6.422 1 97.19 323 GLY A C 1
ATOM 2457 O O . GLY A 1 323 ? -1.118 -16.953 -5.688 1 97.19 323 GLY A O 1
ATOM 2458 N N . VAL A 1 324 ? -1.324 -15.969 -7.652 1 98.31 324 VAL A N 1
ATOM 2459 C CA . VAL A 1 324 ? -1.975 -17.109 -8.281 1 98.31 324 VAL A CA 1
ATOM 2460 C C . VAL A 1 324 ? -0.988 -18.266 -8.391 1 98.31 324 VAL A C 1
ATOM 2462 O O . VAL A 1 324 ? -1.313 -19.406 -8.031 1 98.31 324 VAL A O 1
ATOM 2465 N N . ALA A 1 325 ? 0.209 -17.953 -8.852 1 98.62 325 ALA A N 1
ATOM 2466 C CA . ALA A 1 325 ? 1.23 -18.984 -8.977 1 98.62 325 ALA A CA 1
ATOM 2467 C C . ALA A 1 325 ? 1.534 -19.625 -7.629 1 98.62 325 ALA A C 1
ATOM 2469 O O . ALA A 1 325 ? 1.578 -20.859 -7.52 1 98.62 325 ALA A O 1
ATOM 2470 N N . ALA A 1 326 ? 1.721 -18.797 -6.652 1 98.06 326 ALA A N 1
ATOM 2471 C CA . ALA A 1 326 ? 2.01 -19.297 -5.312 1 98.06 326 ALA A CA 1
ATOM 2472 C C . ALA A 1 326 ? 0.854 -20.141 -4.785 1 98.06 326 ALA A C 1
ATOM 2474 O O . ALA A 1 326 ? 1.069 -21.219 -4.203 1 98.06 326 ALA A O 1
ATOM 2475 N N . ALA A 1 327 ? -0.354 -19.688 -5.012 1 96.88 327 ALA A N 1
ATOM 2476 C CA . ALA A 1 327 ? -1.541 -20.391 -4.531 1 96.88 327 ALA A CA 1
ATOM 2477 C C . ALA A 1 327 ? -1.669 -21.766 -5.191 1 96.88 327 ALA A C 1
ATOM 2479 O O . ALA A 1 327 ? -2.01 -22.75 -4.531 1 96.88 327 ALA A O 1
ATOM 2480 N N . LEU A 1 328 ? -1.424 -21.812 -6.449 1 98.25 328 LEU A N 1
ATOM 2481 C CA . LEU A 1 328 ? -1.51 -23.078 -7.184 1 98.25 328 LEU A CA 1
ATOM 2482 C C . LEU A 1 328 ? -0.479 -24.078 -6.672 1 98.25 328 LEU A C 1
ATOM 2484 O O . LEU A 1 328 ? -0.815 -25.219 -6.379 1 98.25 328 LEU A O 1
ATOM 2488 N N . PHE A 1 329 ? 0.732 -23.641 -6.508 1 98.31 329 PHE A N 1
ATOM 2489 C CA . PHE A 1 329 ? 1.782 -24.531 -6.008 1 98.31 329 PHE A CA 1
ATOM 2490 C C . PHE A 1 329 ? 1.442 -25.031 -4.613 1 98.31 329 PHE A C 1
ATOM 2492 O O . PHE A 1 329 ? 1.554 -26.234 -4.344 1 98.31 329 PHE A O 1
ATOM 2499 N N . ASN A 1 330 ? 1.022 -24.062 -3.775 1 97.19 330 ASN A N 1
ATOM 2500 C CA . ASN A 1 330 ? 0.691 -24.438 -2.406 1 97.19 330 ASN A CA 1
ATOM 2501 C C . ASN A 1 330 ? -0.462 -25.438 -2.363 1 97.19 330 ASN A C 1
ATOM 2503 O O . ASN A 1 330 ? -0.492 -26.328 -1.506 1 97.19 330 ASN A O 1
ATOM 2507 N N . GLU A 1 331 ? -1.397 -25.312 -3.258 1 95.44 331 GLU A N 1
ATOM 2508 C CA . GLU A 1 331 ? -2.518 -26.25 -3.332 1 95.44 331 GLU A CA 1
ATOM 2509 C C . GLU A 1 331 ? -2.045 -27.641 -3.727 1 95.44 331 GLU A C 1
ATOM 2511 O O . GLU A 1 331 ? -2.566 -28.641 -3.23 1 95.44 331 GLU A O 1
ATOM 2516 N N . LEU A 1 332 ? -1.086 -27.734 -4.605 1 95.62 332 LEU A N 1
ATOM 2517 C CA . LEU A 1 332 ? -0.537 -29 -5.047 1 95.62 332 LEU A CA 1
ATOM 2518 C C . LEU A 1 332 ? 0.191 -29.703 -3.906 1 95.62 332 LEU A C 1
ATOM 2520 O O . LEU A 1 332 ? 0.324 -30.938 -3.91 1 95.62 332 LEU A O 1
ATOM 2524 N N . LEU A 1 333 ? 0.688 -28.906 -2.969 1 94 333 LEU A N 1
ATOM 2525 C CA . LEU A 1 333 ? 1.431 -29.453 -1.836 1 94 333 LEU A CA 1
ATOM 2526 C C . LEU A 1 333 ? 0.481 -30 -0.775 1 94 333 LEU A C 1
ATOM 2528 O O . LEU A 1 333 ? 0.9 -30.734 0.116 1 94 333 LEU A O 1
ATOM 2532 N N . ARG A 1 334 ? -0.778 -29.578 -0.836 1 87.56 334 ARG A N 1
ATOM 2533 C CA . ARG A 1 334 ? -1.745 -30.031 0.157 1 87.56 334 ARG A CA 1
ATOM 2534 C C . ARG A 1 334 ? -2.018 -31.531 0.008 1 87.56 334 ARG A C 1
ATOM 2536 O O . ARG A 1 334 ? -2.074 -32.031 -1.109 1 87.56 334 ARG A O 1
ATOM 2543 N N . PRO A 1 335 ? -2.158 -32.25 1.143 1 78.62 335 PRO A N 1
ATOM 2544 C CA . PRO A 1 335 ? -2.434 -33.688 1.08 1 78.62 335 PRO A CA 1
ATOM 2545 C C . PRO A 1 335 ? -3.822 -34 0.522 1 78.62 335 PRO A C 1
ATOM 2547 O O . PRO A 1 335 ? -4.738 -33.188 0.644 1 78.62 335 PRO A O 1
ATOM 2550 N N . MET B 1 1 ? -27.625 12.82 -19.016 1 19.77 1 MET B N 1
ATOM 2551 C CA . MET B 1 1 ? -28.531 12.469 -17.922 1 19.77 1 MET B CA 1
ATOM 2552 C C . MET B 1 1 ? -27.781 11.719 -16.828 1 19.77 1 MET B C 1
ATOM 2554 O O . MET B 1 1 ? -27.359 10.586 -17.031 1 19.77 1 MET B O 1
ATOM 2558 N N . LEU B 1 2 ? -26.938 12.453 -16.062 1 20.67 2 LEU B N 1
ATOM 2559 C CA . LEU B 1 2 ? -25.781 12.18 -15.211 1 20.67 2 LEU B CA 1
ATOM 2560 C C . LEU B 1 2 ? -26.188 11.375 -13.984 1 20.67 2 LEU B C 1
ATOM 2562 O O . LEU B 1 2 ? -27.031 11.805 -13.203 1 20.67 2 LEU B O 1
ATOM 2566 N N . LEU B 1 3 ? -26.359 10.055 -14.109 1 22.53 3 LEU B N 1
ATOM 2567 C CA . LEU B 1 3 ? -27.047 9.172 -13.18 1 22.53 3 LEU B CA 1
ATOM 2568 C C . LEU B 1 3 ? -26.562 9.398 -11.75 1 22.53 3 LEU B C 1
ATOM 2570 O O . LEU B 1 3 ? -25.375 9.328 -11.477 1 22.53 3 LEU B O 1
ATOM 2574 N N . SER B 1 4 ? -27.25 10.234 -10.938 1 22.27 4 SER B N 1
ATOM 2575 C CA . SER B 1 4 ? -27.297 10.742 -9.57 1 22.27 4 SER B CA 1
ATOM 2576 C C . SER B 1 4 ? -27.297 9.602 -8.562 1 22.27 4 SER B C 1
ATOM 2578 O O . SER B 1 4 ? -28.312 8.945 -8.352 1 22.27 4 SER B O 1
ATOM 2580 N N . LEU B 1 5 ? -26.484 8.633 -8.727 1 23.48 5 LEU B N 1
ATOM 2581 C CA . LEU B 1 5 ? -26.656 7.578 -7.734 1 23.48 5 LEU B CA 1
ATOM 2582 C C . LEU B 1 5 ? -26.703 8.164 -6.324 1 23.48 5 LEU B C 1
ATOM 2584 O O . LEU B 1 5 ? -25.797 8.891 -5.914 1 23.48 5 LEU B O 1
ATOM 2588 N N . ALA B 1 6 ? -27.875 8.289 -5.75 1 26.72 6 ALA B N 1
ATOM 2589 C CA . ALA B 1 6 ? -28.375 8.766 -4.465 1 26.72 6 ALA B CA 1
ATOM 2590 C C . ALA B 1 6 ? -27.578 8.164 -3.311 1 26.72 6 ALA B C 1
ATOM 2592 O O . ALA B 1 6 ? -27.516 6.938 -3.172 1 26.72 6 ALA B O 1
ATOM 2593 N N . ARG B 1 7 ? -26.547 8.859 -2.826 1 27.81 7 ARG B N 1
ATOM 2594 C CA . ARG B 1 7 ? -25.656 8.672 -1.685 1 27.81 7 ARG B CA 1
ATOM 2595 C C . ARG B 1 7 ? -26.453 8.305 -0.431 1 27.81 7 ARG B C 1
ATOM 2597 O O . ARG B 1 7 ? -27.344 9.047 -0.01 1 27.81 7 ARG B O 1
ATOM 2604 N N . ARG B 1 8 ? -26.719 7.035 -0.246 1 29.48 8 ARG B N 1
ATOM 2605 C CA . ARG B 1 8 ? -27.422 6.738 0.997 1 29.48 8 ARG B CA 1
ATOM 2606 C C . ARG B 1 8 ? -26.781 7.453 2.178 1 29.48 8 ARG B C 1
ATOM 2608 O O . ARG B 1 8 ? -25.547 7.43 2.33 1 29.48 8 ARG B O 1
ATOM 2615 N N . PRO B 1 9 ? -27.484 8.273 2.855 1 26.12 9 PRO B N 1
ATOM 2616 C CA . PRO B 1 9 ? -26.984 9.039 3.998 1 26.12 9 PRO B CA 1
ATOM 2617 C C . PRO B 1 9 ? -26.359 8.156 5.07 1 26.12 9 PRO B C 1
ATOM 2619 O O . PRO B 1 9 ? -26.75 6.996 5.23 1 26.12 9 PRO B O 1
ATOM 2622 N N . PHE B 1 10 ? -25.109 8.289 5.23 1 27.39 10 PHE B N 1
ATOM 2623 C CA . PHE B 1 10 ? -24.375 7.719 6.359 1 27.39 10 PHE B CA 1
ATOM 2624 C C . PHE B 1 10 ? -25.219 7.781 7.633 1 27.39 10 PHE B C 1
ATOM 2626 O O . PHE B 1 10 ? -25.672 8.859 8.031 1 27.39 10 PHE B O 1
ATOM 2633 N N . THR B 1 11 ? -26.094 6.801 7.773 1 28.8 11 THR B N 1
ATOM 2634 C CA . THR B 1 11 ? -26.797 6.75 9.039 1 28.8 11 THR B CA 1
ATOM 2635 C C . THR B 1 11 ? -25.828 6.773 10.219 1 28.8 11 THR B C 1
ATOM 2637 O O . THR B 1 11 ? -24.969 5.898 10.336 1 28.8 11 THR B O 1
ATOM 2640 N N . ILE B 1 12 ? -25.5 7.871 10.711 1 28.23 12 ILE B N 1
ATOM 2641 C CA . ILE B 1 12 ? -24.828 8.102 11.984 1 28.23 12 ILE B CA 1
ATOM 2642 C C . ILE B 1 12 ? -25.453 7.23 13.07 1 28.23 12 ILE B C 1
ATOM 2644 O O . ILE B 1 12 ? -26.609 7.449 13.461 1 28.23 12 ILE B O 1
ATOM 2648 N N . LYS B 1 13 ? -25.359 5.992 13.133 1 32.88 13 LYS B N 1
ATOM 2649 C CA . LYS B 1 13 ? -25.812 5.285 14.328 1 32.88 13 LYS B CA 1
ATOM 2650 C C . LYS B 1 13 ? -25.219 5.906 15.594 1 32.88 13 LYS B C 1
ATOM 2652 O O . LYS B 1 13 ? -24.125 6.469 15.562 1 32.88 13 LYS B O 1
ATOM 2657 N N . TYR B 1 14 ? -26.031 6.172 16.656 1 31.22 14 TYR B N 1
ATOM 2658 C CA . TYR B 1 14 ? -25.781 6.617 18.016 1 31.22 14 TYR B CA 1
ATOM 2659 C C . TYR B 1 14 ? -24.625 5.836 18.641 1 31.22 14 TYR B C 1
ATOM 2661 O O . TYR B 1 14 ? -24.734 4.633 18.875 1 31.22 14 TYR B O 1
ATOM 2669 N N . ILE B 1 15 ? -23.5 5.648 18.203 1 29.34 15 ILE B N 1
ATOM 2670 C CA . ILE B 1 15 ? -22.516 4.805 18.875 1 29.34 15 ILE B CA 1
ATOM 2671 C C . ILE B 1 15 ? -21.875 5.578 20.031 1 29.34 15 ILE B C 1
ATOM 2673 O O . ILE B 1 15 ? -21.328 6.66 19.828 1 29.34 15 ILE B O 1
ATOM 2677 N N . ASN B 1 16 ? -21.922 4.965 21.297 1 32.88 16 ASN B N 1
ATOM 2678 C CA . ASN B 1 16 ? -21.516 4.941 22.703 1 32.88 16 ASN B CA 1
ATOM 2679 C C . ASN B 1 16 ? -22.031 6.168 23.453 1 32.88 16 ASN B C 1
ATOM 2681 O O . ASN B 1 16 ? -21.266 6.836 24.156 1 32.88 16 ASN B O 1
ATOM 2685 N N . GLY B 1 17 ? -23.328 6.449 23.453 1 34.41 17 GLY B N 1
ATOM 2686 C CA . GLY B 1 17 ? -24.125 7.398 24.219 1 34.41 17 GLY B CA 1
ATOM 2687 C C . GLY B 1 17 ? -24.141 8.781 23.594 1 34.41 17 GLY B C 1
ATOM 2688 O O . GLY B 1 17 ? -24.672 9.727 24.203 1 34.41 17 GLY B O 1
ATOM 2689 N N . ILE B 1 18 ? -23.109 9.164 22.984 1 37.31 18 ILE B N 1
ATOM 2690 C CA . ILE B 1 18 ? -23.266 10.492 22.391 1 37.31 18 ILE B CA 1
ATOM 2691 C C . ILE B 1 18 ? -24.375 10.461 21.344 1 37.31 18 ILE B C 1
ATOM 2693 O O . ILE B 1 18 ? -24.391 9.594 20.469 1 37.31 18 ILE B O 1
ATOM 2697 N N . LYS B 1 19 ? -25.484 11.195 21.516 1 35.81 19 LYS B N 1
ATOM 2698 C CA . LYS B 1 19 ? -26.734 11.461 20.797 1 35.81 19 LYS B CA 1
ATOM 2699 C C . LYS B 1 19 ? -26.5 11.602 19.297 1 35.81 19 LYS B C 1
ATOM 2701 O O . LYS B 1 19 ? -25.359 11.797 18.859 1 35.81 19 LYS B O 1
ATOM 2706 N N . ASP B 1 20 ? -27.453 12.016 18.453 1 40.28 20 ASP B N 1
ATOM 2707 C CA . ASP B 1 20 ? -27.75 12.32 17.047 1 40.28 20 ASP B CA 1
ATOM 2708 C C . ASP B 1 20 ? -26.562 13.023 16.391 1 40.28 20 ASP B C 1
ATOM 2710 O O . ASP B 1 20 ? -26.109 14.062 16.859 1 40.28 20 ASP B O 1
ATOM 2714 N N . PRO B 1 21 ? -25.688 12.203 15.672 1 43.91 21 PRO B N 1
ATOM 2715 C CA . PRO B 1 21 ? -24.656 12.93 14.93 1 43.91 21 PRO B CA 1
ATOM 2716 C C . PRO B 1 21 ? -25.062 14.367 14.602 1 43.91 21 PRO B C 1
ATOM 2718 O O . PRO B 1 21 ? -24.203 15.211 14.352 1 43.91 21 PRO B O 1
ATOM 2721 N N . TYR B 1 22 ? -26.422 14.516 14.484 1 47.12 22 TYR B N 1
ATOM 2722 C CA . TYR B 1 22 ? -26.953 15.828 14.133 1 47.12 22 TYR B CA 1
ATOM 2723 C C . TYR B 1 22 ? -26.75 16.828 15.266 1 47.12 22 TYR B C 1
ATOM 2725 O O . TYR B 1 22 ? -26.938 18.031 15.086 1 47.12 22 TYR B O 1
ATOM 2733 N N . MET B 1 23 ? -26.094 16.25 16.344 1 69.12 23 MET B N 1
ATOM 2734 C CA . MET B 1 23 ? -26.047 17.203 17.438 1 69.12 23 MET B CA 1
ATOM 2735 C C . MET B 1 23 ? -24.609 17.656 17.719 1 69.12 23 MET B C 1
ATOM 2737 O O . MET B 1 23 ? -24.328 18.234 18.766 1 69.12 23 MET B O 1
ATOM 2741 N N . VAL B 1 24 ? -23.656 17.234 16.75 1 79.94 24 VAL B N 1
ATOM 2742 C CA . VAL B 1 24 ? -22.297 17.734 16.969 1 79.94 24 VAL B CA 1
ATOM 2743 C C . VAL B 1 24 ? -21.812 18.516 15.75 1 79.94 24 VAL B C 1
ATOM 2745 O O . VAL B 1 24 ? -22.078 18.109 14.609 1 79.94 24 VAL B O 1
ATOM 2748 N N . LYS B 1 25 ? -21.297 19.609 15.875 1 84.75 25 LYS B N 1
ATOM 2749 C CA . LYS B 1 25 ? -20.578 20.328 14.82 1 84.75 25 LYS B CA 1
ATOM 2750 C C . LYS B 1 25 ? -19.125 20.562 15.195 1 84.75 25 LYS B C 1
ATOM 2752 O O . LYS B 1 25 ? -18.703 20.266 16.312 1 84.75 25 LYS B O 1
ATOM 2757 N N . ALA B 1 26 ? -18.359 20.906 14.219 1 88.5 26 ALA B N 1
ATOM 2758 C CA . ALA B 1 26 ? -16.953 21.188 14.492 1 88.5 26 ALA B CA 1
ATOM 2759 C C . ALA B 1 26 ? -16.609 22.609 14.062 1 88.5 26 ALA B C 1
ATOM 2761 O O . ALA B 1 26 ? -17.188 23.156 13.117 1 88.5 26 ALA B O 1
ATOM 2762 N N . ILE B 1 27 ? -15.742 23.297 14.812 1 87.75 27 ILE B N 1
ATOM 2763 C CA . ILE B 1 27 ? -15.172 24.594 14.477 1 87.75 27 ILE B CA 1
ATOM 2764 C C . ILE B 1 27 ? -13.664 24.469 14.281 1 87.75 27 ILE B C 1
ATOM 2766 O O . ILE B 1 27 ? -12.945 24.094 15.211 1 87.75 27 ILE B O 1
ATOM 2770 N N . LEU B 1 28 ? -13.25 24.719 13.07 1 86.75 28 LEU B N 1
ATOM 2771 C CA . LEU B 1 28 ? -11.828 24.75 12.766 1 86.75 28 LEU B CA 1
ATOM 2772 C C . LEU B 1 28 ? -11.219 26.094 13.141 1 86.75 28 LEU B C 1
ATOM 2774 O O . LEU B 1 28 ? -11.391 27.094 12.43 1 86.75 28 LEU B O 1
ATOM 2778 N N . VAL B 1 29 ? -10.469 26.125 14.258 1 82.25 29 VAL B N 1
ATOM 2779 C CA . VAL B 1 29 ? -9.961 27.375 14.82 1 82.25 29 VAL B CA 1
ATOM 2780 C C . VAL B 1 29 ? -8.523 27.609 14.359 1 82.25 29 VAL B C 1
ATOM 2782 O O . VAL B 1 29 ? -7.691 26.703 14.438 1 82.25 29 VAL B O 1
ATOM 2785 N N . ASN B 1 30 ? -8.266 28.703 13.828 1 77.44 30 ASN B N 1
ATOM 2786 C CA . ASN B 1 30 ? -6.934 29.156 13.445 1 77.44 30 ASN B CA 1
ATOM 2787 C C . ASN B 1 30 ? -6.719 30.625 13.766 1 77.44 30 ASN B C 1
ATOM 2789 O O . ASN B 1 30 ? -7.633 31.297 14.234 1 77.44 30 ASN B O 1
ATOM 2793 N N . HIS B 1 31 ? -5.523 31.062 13.602 1 70.25 31 HIS B N 1
ATOM 2794 C CA . HIS B 1 31 ? -5.203 32.438 13.977 1 70.25 31 HIS B CA 1
ATOM 2795 C C . HIS B 1 31 ? -6.012 33.438 13.148 1 70.25 31 HIS B C 1
ATOM 2797 O O . HIS B 1 31 ? -6.445 34.469 13.664 1 70.25 31 HIS B O 1
ATOM 2803 N N . GLY B 1 32 ? -6.391 33.094 11.922 1 62.12 32 GLY B N 1
ATOM 2804 C CA . GLY B 1 32 ? -6.922 34.031 10.953 1 62.12 32 GLY B CA 1
ATOM 2805 C C . GLY B 1 32 ? -5.852 34.875 10.297 1 62.12 32 GLY B C 1
ATOM 2806 O O . GLY B 1 32 ? -4.746 35.031 10.828 1 62.12 32 GLY B O 1
ATOM 2807 N N . SER B 1 33 ? -6.035 35.156 9.109 1 62.94 33 SER B N 1
ATOM 2808 C CA . SER B 1 33 ? -5.113 36 8.375 1 62.94 33 SER B CA 1
ATOM 2809 C C . SER B 1 33 ? -5.848 37.188 7.723 1 62.94 33 SER B C 1
ATOM 2811 O O . SER B 1 33 ? -7.043 37.094 7.434 1 62.94 33 SER B O 1
ATOM 2813 N N . ARG B 1 34 ? -5.18 38.25 7.695 1 59.56 34 ARG B N 1
ATOM 2814 C CA . ARG B 1 34 ? -5.754 39.406 6.992 1 59.56 34 ARG B CA 1
ATOM 2815 C C . ARG B 1 34 ? -5.816 39.156 5.492 1 59.56 34 ARG B C 1
ATOM 2817 O O . ARG B 1 34 ? -6.555 39.812 4.773 1 59.56 34 ARG B O 1
ATOM 2824 N N . ARG B 1 35 ? -5.121 38.188 5.074 1 61.19 35 ARG B N 1
ATOM 2825 C CA . ARG B 1 35 ? -5.07 37.875 3.643 1 61.19 35 ARG B CA 1
ATOM 2826 C C . ARG B 1 35 ? -5.953 36.688 3.295 1 61.19 35 ARG B C 1
ATOM 2828 O O . ARG B 1 35 ? -6.062 35.75 4.078 1 61.19 35 ARG B O 1
ATOM 2835 N N . GLY B 1 36 ? -6.395 36.688 2.037 1 64.56 36 GLY B N 1
ATOM 2836 C CA . GLY B 1 36 ? -7.453 35.812 1.553 1 64.56 36 GLY B CA 1
ATOM 2837 C C . GLY B 1 36 ? -6.988 34.406 1.279 1 64.56 36 GLY B C 1
ATOM 2838 O O . GLY B 1 36 ? -7.727 33.438 1.506 1 64.56 36 GLY B O 1
ATOM 2839 N N . ALA B 1 37 ? -5.656 34.219 1.044 1 65.62 37 ALA B N 1
ATOM 2840 C CA . ALA B 1 37 ? -5.246 32.906 0.577 1 65.62 37 ALA B CA 1
ATOM 2841 C C . ALA B 1 37 ? -5.277 31.891 1.714 1 65.62 37 ALA B C 1
ATOM 2843 O O . ALA B 1 37 ? -5.703 30.75 1.522 1 65.62 37 ALA B O 1
ATOM 2844 N N . PHE B 1 38 ? -4.852 32.219 2.861 1 68.19 38 PHE B N 1
ATOM 2845 C CA . PHE B 1 38 ? -4.879 31.328 4.02 1 68.19 38 PHE B CA 1
ATOM 2846 C C . PHE B 1 38 ? -6.316 31.016 4.426 1 68.19 38 PHE B C 1
ATOM 2848 O O . PHE B 1 38 ? -6.652 29.859 4.703 1 68.19 38 PHE B O 1
ATOM 2855 N N . ASN B 1 39 ? -7.016 32.031 4.441 1 71.06 39 ASN B N 1
ATOM 2856 C CA . ASN B 1 39 ? -8.414 31.844 4.824 1 71.06 39 ASN B CA 1
ATOM 2857 C C . ASN B 1 39 ? -9.148 30.938 3.846 1 71.06 39 ASN B C 1
ATOM 2859 O O . ASN B 1 39 ? -9.977 30.125 4.25 1 71.06 39 ASN B O 1
ATOM 2863 N N . GLU B 1 40 ? -8.711 31.047 2.65 1 74 40 GLU B N 1
ATOM 2864 C CA . GLU B 1 40 ? -9.305 30.188 1.635 1 74 40 GLU B CA 1
ATOM 2865 C C . GLU B 1 40 ? -8.914 28.734 1.853 1 74 40 GLU B C 1
ATOM 2867 O O . GLU B 1 40 ? -9.75 27.828 1.726 1 74 40 GLU B O 1
ATOM 2872 N N . LEU B 1 41 ? -7.648 28.594 2.158 1 74.94 41 LEU B N 1
ATOM 2873 C CA . LEU B 1 41 ? -7.176 27.234 2.434 1 74.94 41 LEU B CA 1
ATOM 2874 C C . LEU B 1 41 ? -7.934 26.625 3.609 1 74.94 41 LEU B C 1
ATOM 2876 O O . LEU B 1 41 ? -8.375 25.469 3.541 1 74.94 41 LEU B O 1
ATOM 2880 N N . MET B 1 42 ? -8.086 27.359 4.613 1 79.5 42 MET B N 1
ATOM 2881 C CA . MET B 1 42 ? -8.773 26.859 5.801 1 79.5 42 MET B CA 1
ATOM 2882 C C . MET B 1 42 ? -10.234 26.547 5.488 1 79.5 42 MET B C 1
ATOM 2884 O O . MET B 1 42 ? -10.797 25.578 5.996 1 79.5 42 MET B O 1
ATOM 2888 N N . THR B 1 43 ? -10.812 27.375 4.711 1 79.38 43 THR B N 1
ATOM 2889 C CA . THR B 1 43 ? -12.195 27.141 4.305 1 79.38 43 THR B CA 1
ATOM 2890 C C . THR B 1 43 ? -12.312 25.859 3.492 1 79.38 43 THR B C 1
ATOM 2892 O O . THR B 1 43 ? -13.258 25.094 3.67 1 79.38 43 THR B O 1
ATOM 2895 N N . GLU B 1 44 ? -11.344 25.688 2.703 1 77.88 44 GLU B N 1
ATOM 2896 C CA . GLU B 1 44 ? -11.336 24.453 1.913 1 77.88 44 GLU B CA 1
ATOM 2897 C C . GLU B 1 44 ? -11.172 23.234 2.803 1 77.88 44 GLU B C 1
ATOM 2899 O O . GLU B 1 44 ? -11.836 22.203 2.596 1 77.88 44 GLU B O 1
ATOM 2904 N N . ILE B 1 45 ? -10.344 23.312 3.721 1 78.81 45 ILE B N 1
ATOM 2905 C CA . ILE B 1 45 ? -10.117 22.219 4.656 1 78.81 45 ILE B CA 1
ATOM 2906 C C . ILE B 1 45 ? -11.406 21.938 5.434 1 78.81 45 ILE B C 1
ATOM 2908 O O . ILE B 1 45 ? -11.805 20.781 5.582 1 78.81 45 ILE B O 1
ATOM 2912 N N . ALA B 1 46 ? -12.016 22.984 5.848 1 84.19 46 ALA B N 1
ATOM 2913 C CA . ALA B 1 46 ? -13.258 22.828 6.594 1 84.19 46 ALA B CA 1
ATOM 2914 C C . ALA B 1 46 ? -14.328 22.156 5.734 1 84.19 46 ALA B C 1
ATOM 2916 O O . ALA B 1 46 ? -15.055 21.281 6.207 1 84.19 46 ALA B O 1
ATOM 2917 N N . ARG B 1 47 ? -14.406 22.578 4.551 1 81.69 47 ARG B N 1
ATOM 2918 C CA . ARG B 1 47 ? -15.367 22 3.627 1 81.69 47 ARG B CA 1
ATOM 2919 C C . ARG B 1 47 ? -15.102 20.5 3.43 1 81.69 47 ARG B C 1
ATOM 2921 O O . ARG B 1 47 ? -16.016 19.688 3.492 1 81.69 47 ARG B O 1
ATOM 2928 N N . GLN B 1 48 ? -13.891 20.219 3.221 1 77.5 48 GLN B N 1
ATOM 2929 C CA . GLN B 1 48 ? -13.516 18.828 3.018 1 77.5 48 GLN B CA 1
ATOM 2930 C C . GLN B 1 48 ? -13.797 17.984 4.266 1 77.5 48 GLN B C 1
ATOM 2932 O O . GLN B 1 48 ? -14.289 16.859 4.168 1 77.5 48 GLN B O 1
ATOM 2937 N N . LEU B 1 49 ? -13.469 18.484 5.398 1 78.06 49 LEU B N 1
ATOM 2938 C CA . LEU B 1 49 ? -13.742 17.797 6.656 1 78.06 49 LEU B CA 1
ATOM 2939 C C . LEU B 1 49 ? -15.234 17.531 6.812 1 78.06 49 LEU B C 1
ATOM 2941 O O . LEU B 1 49 ? -15.633 16.453 7.246 1 78.06 49 LEU B O 1
ATOM 2945 N N . SER B 1 50 ? -16.031 18.562 6.48 1 81.69 50 SER B N 1
ATOM 2946 C CA . SER B 1 50 ? -17.484 18.406 6.562 1 81.69 50 SER B CA 1
ATOM 2947 C C . SER B 1 50 ? -17.953 17.234 5.699 1 81.69 50 SER B C 1
ATOM 2949 O O . SER B 1 50 ? -18.75 16.406 6.156 1 81.69 50 SER B O 1
ATOM 2951 N N . GLU B 1 51 ? -17.469 17.172 4.574 1 74.44 51 GLU B N 1
ATOM 2952 C CA . GLU B 1 51 ? -17.844 16.109 3.643 1 74.44 51 GLU B CA 1
ATOM 2953 C C . GLU B 1 51 ? -17.359 14.75 4.129 1 74.44 51 GLU B C 1
ATOM 2955 O O . GLU B 1 51 ? -18.109 13.773 4.125 1 74.44 51 GLU B O 1
ATOM 2960 N N . ASP B 1 52 ? -16.188 14.719 4.551 1 69.81 52 ASP B N 1
ATOM 2961 C CA . ASP B 1 52 ? -15.562 13.453 4.914 1 69.81 52 ASP B CA 1
ATOM 2962 C C . ASP B 1 52 ? -16.156 12.906 6.215 1 69.81 52 ASP B C 1
ATOM 2964 O O . ASP B 1 52 ? -16.25 11.695 6.391 1 69.81 52 ASP B O 1
ATOM 2968 N N . LEU B 1 53 ? -16.547 13.758 7.172 1 71.56 53 LEU B N 1
ATOM 2969 C CA . LEU B 1 53 ? -16.984 13.344 8.5 1 71.56 53 LEU B CA 1
ATOM 2970 C C . LEU B 1 53 ? -18.5 13.328 8.602 1 71.56 53 LEU B C 1
ATOM 2972 O O . LEU B 1 53 ? -19.062 12.742 9.523 1 71.56 53 LEU B O 1
ATOM 2976 N N . GLY B 1 54 ? -19.156 13.984 7.645 1 72.88 54 GLY B N 1
ATOM 2977 C CA . GLY B 1 54 ? -20.609 14.047 7.668 1 72.88 54 GLY B CA 1
ATOM 2978 C C . GLY B 1 54 ? -21.141 14.977 8.734 1 72.88 54 GLY B C 1
ATOM 2979 O O . GLY B 1 54 ? -22.25 14.758 9.258 1 72.88 54 GLY B O 1
ATOM 2980 N N . ILE B 1 55 ? -20.406 15.859 9.281 1 78.69 55 ILE B N 1
ATOM 2981 C CA . ILE B 1 55 ? -20.844 16.859 10.258 1 78.69 55 ILE B CA 1
ATOM 2982 C C . ILE B 1 55 ? -20.516 18.266 9.727 1 78.69 55 ILE B C 1
ATOM 2984 O O . ILE B 1 55 ? -19.703 18.422 8.828 1 78.69 55 ILE B O 1
ATOM 2988 N N . ARG B 1 56 ? -21.203 19.25 10.25 1 84.81 56 ARG B N 1
ATOM 2989 C CA . ARG B 1 56 ? -20.938 20.625 9.875 1 84.81 56 ARG B CA 1
ATOM 2990 C C . ARG B 1 56 ? -19.609 21.109 10.469 1 84.81 56 ARG B C 1
ATOM 2992 O O . ARG B 1 56 ? -19.406 21.016 11.688 1 84.81 56 ARG B O 1
ATOM 2999 N N . VAL B 1 57 ? -18.766 21.484 9.609 1 86.44 57 VAL B N 1
ATOM 3000 C CA . VAL B 1 57 ? -17.5 22.062 10.055 1 86.44 57 VAL B CA 1
ATOM 3001 C C . VAL B 1 57 ? -17.391 23.5 9.57 1 86.44 57 VAL B C 1
ATOM 3003 O O . VAL B 1 57 ? -17.531 23.781 8.375 1 86.44 57 VAL B O 1
ATOM 3006 N N . GLU B 1 58 ? -17.172 24.438 10.453 1 87.44 58 GLU B N 1
ATOM 3007 C CA . GLU B 1 58 ? -17.016 25.859 10.133 1 87.44 58 GLU B CA 1
ATOM 3008 C C . GLU B 1 58 ? -15.656 26.375 10.578 1 87.44 58 GLU B C 1
ATOM 3010 O O . GLU B 1 58 ? -15.07 25.875 11.531 1 87.44 58 GLU B O 1
ATOM 3015 N N . VAL B 1 59 ? -15.203 27.391 9.836 1 88.88 59 VAL B N 1
ATOM 3016 C CA . VAL B 1 59 ? -13.945 28.016 10.219 1 88.88 59 VAL B CA 1
ATOM 3017 C C . VAL B 1 59 ? -14.219 29.125 11.242 1 88.88 59 VAL B C 1
ATOM 3019 O O . VAL B 1 59 ? -15.164 29.906 11.086 1 88.88 59 VAL B O 1
ATOM 3022 N N . GLY B 1 60 ? -13.555 29.094 12.305 1 86 60 GLY B N 1
ATOM 3023 C CA . GLY B 1 60 ? -13.547 30.156 13.297 1 86 60 GLY B CA 1
ATOM 3024 C C . GLY B 1 60 ? -12.188 30.781 13.484 1 86 60 GLY B C 1
ATOM 3025 O O . GLY B 1 60 ? -11.195 30.094 13.734 1 86 60 GLY B O 1
ATOM 3026 N N . TYR B 1 61 ? -12.109 32.062 13.383 1 82.12 61 TYR B N 1
ATOM 3027 C CA . TYR B 1 61 ? -10.836 32.781 13.461 1 82.12 61 TYR B CA 1
ATOM 3028 C C . TYR B 1 61 ? -10.609 33.344 14.859 1 82.12 61 TYR B C 1
ATOM 3030 O O . TYR B 1 61 ? -11.555 33.781 15.516 1 82.12 61 TYR B O 1
ATOM 3038 N N . ASN B 1 62 ? -9.32 33.188 15.258 1 80.12 62 ASN B N 1
ATOM 3039 C CA . ASN B 1 62 ? -8.977 33.75 16.562 1 80.12 62 ASN B CA 1
ATOM 3040 C C . ASN B 1 62 ? -8.883 35.281 16.516 1 80.12 62 ASN B C 1
ATOM 3042 O O . ASN B 1 62 ? -9.297 35.938 17.469 1 80.12 62 ASN B O 1
ATOM 3046 N N . GLU B 1 63 ? -8.18 35.656 15.422 1 75.19 63 GLU B N 1
ATOM 3047 C CA . GLU B 1 63 ? -7.977 37.094 15.227 1 75.19 63 GLU B CA 1
ATOM 3048 C C . GLU B 1 63 ? -7.938 37.438 13.742 1 75.19 63 GLU B C 1
ATOM 3050 O O . GLU B 1 63 ? -7.801 36.562 12.891 1 75.19 63 GLU B O 1
ATOM 3055 N N . TYR B 1 64 ? -8.227 38.656 13.297 1 68.44 64 TYR B N 1
ATOM 3056 C CA . TYR B 1 64 ? -7.93 39.312 12.023 1 68.44 64 TYR B CA 1
ATOM 3057 C C . TYR B 1 64 ? -9.008 39 10.992 1 68.44 64 TYR B C 1
ATOM 3059 O O . TYR B 1 64 ? -9.031 39.594 9.922 1 68.44 64 TYR B O 1
ATOM 3067 N N . ALA B 1 65 ? -9.773 37.938 11.273 1 73.25 65 ALA B N 1
ATOM 3068 C CA . ALA B 1 65 ? -10.812 37.625 10.297 1 73.25 65 ALA B CA 1
ATOM 3069 C C . ALA B 1 65 ? -12.109 37.219 10.984 1 73.25 65 ALA B C 1
ATOM 3071 O O . ALA B 1 65 ? -12.148 37.062 12.211 1 73.25 65 ALA B O 1
ATOM 3072 N N . ASP B 1 66 ? -13.234 37.312 10.188 1 81.44 66 ASP B N 1
ATOM 3073 C CA . ASP B 1 66 ? -14.539 36.844 10.648 1 81.44 66 ASP B CA 1
ATOM 3074 C C . ASP B 1 66 ? -14.977 35.594 9.922 1 81.44 66 ASP B C 1
ATOM 3076 O O . ASP B 1 66 ? -14.625 35.375 8.758 1 81.44 66 ASP B O 1
ATOM 3080 N N . PRO B 1 67 ? -15.789 34.594 10.648 1 85.56 67 PRO B N 1
ATOM 3081 C CA . PRO B 1 67 ? -16.312 34.719 12.016 1 85.56 67 PRO B CA 1
ATOM 3082 C C . PRO B 1 67 ? -15.281 34.312 13.078 1 85.56 67 PRO B C 1
ATOM 3084 O O . PRO B 1 67 ? -14.406 33.5 12.812 1 85.56 67 PRO B O 1
ATOM 3087 N N . ASN B 1 68 ? -15.406 35 14.172 1 87.69 68 ASN B N 1
ATOM 3088 C CA . ASN B 1 68 ? -14.602 34.625 15.336 1 87.69 68 ASN B CA 1
ATOM 3089 C C . ASN B 1 68 ? -15.094 33.344 15.984 1 87.69 68 ASN B C 1
ATOM 3091 O O . ASN B 1 68 ? -16.297 33.125 16.125 1 87.69 68 ASN B O 1
ATOM 3095 N N . TRP B 1 69 ? -14.18 32.531 16.469 1 88.69 69 TRP B N 1
ATOM 3096 C CA . TRP B 1 69 ? -14.586 31.219 17 1 88.69 69 TRP B CA 1
ATOM 3097 C C . TRP B 1 69 ? -15.43 31.375 18.25 1 88.69 69 TRP B C 1
ATOM 3099 O O . TRP B 1 69 ? -16.297 30.547 18.531 1 88.69 69 TRP B O 1
ATOM 3109 N N . ARG B 1 70 ? -15.195 32.438 19.016 1 89.38 70 ARG B N 1
ATOM 3110 C CA . ARG B 1 70 ? -15.969 32.719 20.234 1 89.38 70 ARG B CA 1
ATOM 3111 C C . ARG B 1 70 ? -17.453 32.875 19.906 1 89.38 70 ARG B C 1
ATOM 3113 O O . ARG B 1 70 ? -18.312 32.344 20.609 1 89.38 70 ARG B O 1
ATOM 3120 N N . GLU B 1 71 ? -17.688 33.656 18.875 1 86.69 71 GLU B N 1
ATOM 3121 C CA . GLU B 1 71 ? -19.062 33.906 18.453 1 86.69 71 GLU B CA 1
ATOM 3122 C C . GLU B 1 71 ? -19.75 32.625 17.953 1 86.69 71 GLU B C 1
ATOM 3124 O O . GLU B 1 71 ? -20.906 32.375 18.266 1 86.69 71 GLU B O 1
ATOM 3129 N N . LEU B 1 72 ? -18.984 31.938 17.203 1 88.5 72 LEU B N 1
ATOM 3130 C CA . LEU B 1 72 ? -19.531 30.688 16.672 1 88.5 72 LEU B CA 1
ATOM 3131 C C . LEU B 1 72 ? -19.891 29.719 17.797 1 88.5 72 LEU B C 1
ATOM 3133 O O . LEU B 1 72 ? -20.953 29.078 17.75 1 88.5 72 LEU B O 1
ATOM 3137 N N . LEU B 1 73 ? -19.016 29.578 18.75 1 89.5 73 LEU B N 1
ATOM 3138 C CA . LEU B 1 73 ? -19.234 28.672 19.875 1 89.5 73 LEU B CA 1
ATOM 3139 C C . LEU B 1 73 ? -20.438 29.125 20.703 1 89.5 73 LEU B C 1
ATOM 3141 O O . LEU B 1 73 ? -21.25 28.312 21.125 1 89.5 73 LEU B O 1
ATOM 3145 N N . ALA B 1 74 ? -20.562 30.375 20.906 1 86.75 74 ALA B N 1
ATOM 3146 C CA . ALA B 1 74 ? -21.625 30.938 21.734 1 86.75 74 ALA B CA 1
ATOM 3147 C C . ALA B 1 74 ? -22.984 30.703 21.078 1 86.75 74 ALA B C 1
ATOM 3149 O O . ALA B 1 74 ? -23.984 30.5 21.781 1 86.75 74 ALA B O 1
ATOM 3150 N N . LYS B 1 75 ? -23.031 30.688 19.828 1 86.06 75 LYS B N 1
ATOM 3151 C CA . LYS B 1 75 ? -24.281 30.578 19.094 1 86.06 75 LYS B CA 1
ATOM 3152 C C . LYS B 1 75 ? -24.672 29.125 18.875 1 86.06 75 LYS B C 1
ATOM 3154 O O . LYS B 1 75 ? -25.797 28.828 18.469 1 86.06 75 LYS B O 1
ATOM 3159 N N . SER B 1 76 ? -23.672 28.312 19.188 1 86.81 76 SER B N 1
ATOM 3160 C CA . SER B 1 76 ? -23.922 26.906 18.891 1 86.81 76 SER B CA 1
ATOM 3161 C C . SER B 1 76 ? -24.906 26.297 19.875 1 86.81 76 SER B C 1
ATOM 3163 O O . SER B 1 76 ? -24.859 26.578 21.062 1 86.81 76 SER B O 1
ATOM 3165 N N . GLN B 1 77 ? -25.828 25.422 19.344 1 81 77 GLN B N 1
ATOM 3166 C CA . GLN B 1 77 ? -26.734 24.641 20.188 1 81 77 GLN B CA 1
ATOM 3167 C C . GLN B 1 77 ? -26.297 23.188 20.297 1 81 77 GLN B C 1
ATOM 3169 O O . GLN B 1 77 ? -26.719 22.469 21.188 1 81 77 GLN B O 1
ATOM 3174 N N . GLU B 1 78 ? -25.422 22.844 19.422 1 84 78 GLU B N 1
ATOM 3175 C CA . GLU B 1 78 ? -24.875 21.484 19.375 1 84 78 GLU B CA 1
ATOM 3176 C C . GLU B 1 78 ? -23.609 21.375 20.219 1 84 78 GLU B C 1
ATOM 3178 O O . GLU B 1 78 ? -23.016 22.391 20.609 1 84 78 GLU B O 1
ATOM 3183 N N . ASP B 1 79 ? -23.328 20.125 20.578 1 86.31 79 ASP B N 1
ATOM 3184 C CA . ASP B 1 79 ? -21.969 19.875 21.031 1 86.31 79 ASP B CA 1
ATOM 3185 C C . ASP B 1 79 ? -20.953 20.25 19.969 1 86.31 79 ASP B C 1
ATOM 3187 O O . ASP B 1 79 ? -21.234 20.172 18.766 1 86.31 79 ASP B O 1
ATOM 3191 N N . VAL B 1 80 ? -19.812 20.734 20.453 1 88.62 80 VAL B N 1
ATOM 3192 C CA . VAL B 1 80 ? -18.891 21.297 19.469 1 88.62 80 VAL B CA 1
ATOM 3193 C C . VAL B 1 80 ? -17.516 20.641 19.625 1 88.62 80 VAL B C 1
ATOM 3195 O O . VAL B 1 80 ? -17 20.531 20.734 1 88.62 80 VAL B O 1
ATOM 3198 N N . ILE B 1 81 ? -17 20.156 18.562 1 86.5 81 ILE B N 1
ATOM 3199 C CA . ILE B 1 81 ? -15.586 19.812 18.5 1 86.5 81 ILE B CA 1
ATOM 3200 C C . ILE B 1 81 ? -14.781 21.031 18.047 1 86.5 81 ILE B C 1
ATOM 3202 O O . ILE B 1 81 ? -14.977 21.547 16.953 1 86.5 81 ILE B O 1
ATOM 3206 N N . VAL B 1 82 ? -13.93 21.516 18.875 1 88.31 82 VAL B N 1
ATOM 3207 C CA . VAL B 1 82 ? -13.023 22.625 18.547 1 88.31 82 VAL B CA 1
ATOM 3208 C C . VAL B 1 82 ? -11.703 22.062 18.016 1 88.31 82 VAL B C 1
ATOM 3210 O O . VAL B 1 82 ? -10.898 21.531 18.766 1 88.31 82 VAL B O 1
ATOM 3213 N N . ILE B 1 83 ? -11.594 22.203 16.766 1 82.88 83 ILE B N 1
ATOM 3214 C CA . ILE B 1 83 ? -10.367 21.75 16.109 1 82.88 83 ILE B CA 1
ATOM 3215 C C . ILE B 1 83 ? -9.32 22.859 16.156 1 82.88 83 ILE B C 1
ATOM 3217 O O . ILE B 1 83 ? -9.469 23.891 15.484 1 82.88 83 ILE B O 1
ATOM 3221 N N . LEU B 1 84 ? -8.266 22.656 16.906 1 78.31 84 LEU B N 1
ATOM 3222 C CA . LEU B 1 84 ? -7.195 23.656 16.953 1 78.31 84 LEU B CA 1
ATOM 3223 C C . LEU B 1 84 ? -6.164 23.391 15.867 1 78.31 84 LEU B C 1
ATOM 3225 O O . LEU B 1 84 ? -5.348 22.469 15.984 1 78.31 84 LEU B O 1
ATOM 3229 N N . ALA B 1 85 ? -6.207 24.203 14.867 1 75.94 85 ALA B N 1
ATOM 3230 C CA . ALA B 1 85 ? -5.277 24.078 13.75 1 75.94 85 ALA B CA 1
ATOM 3231 C C . ALA B 1 85 ? -3.988 24.844 14.016 1 75.94 85 ALA B C 1
ATOM 3233 O O . ALA B 1 85 ? -3.67 25.797 13.305 1 75.94 85 ALA B O 1
ATOM 3234 N N . PHE B 1 86 ? -3.293 24.453 15.047 1 73.62 86 PHE B N 1
ATOM 3235 C CA . PHE B 1 86 ? -2.012 25 15.477 1 73.62 86 PHE B CA 1
ATOM 3236 C C . PHE B 1 86 ? -0.965 23.906 15.594 1 73.62 86 PHE B C 1
ATOM 3238 O O . PHE B 1 86 ? -1.292 22.766 15.93 1 73.62 86 PHE B O 1
ATOM 3245 N N . LEU B 1 87 ? 0.279 24.109 15.289 1 63.34 87 LEU B N 1
ATOM 3246 C CA . LEU B 1 87 ? 1.336 23.109 15.383 1 63.34 87 LEU B CA 1
ATOM 3247 C C . LEU B 1 87 ? 1.713 22.844 16.828 1 63.34 87 LEU B C 1
ATOM 3249 O O . LEU B 1 87 ? 1.951 21.703 17.219 1 63.34 87 LEU B O 1
ATOM 3253 N N . GLY B 1 88 ? 1.881 23.797 17.797 1 55.81 88 GLY B N 1
ATOM 3254 C CA . GLY B 1 88 ? 2.389 23.516 19.125 1 55.81 88 GLY B CA 1
ATOM 3255 C C . GLY B 1 88 ? 1.459 23.984 20.234 1 55.81 88 GLY B C 1
ATOM 3256 O O . GLY B 1 88 ? 0.655 24.891 20.031 1 55.81 88 GLY B O 1
ATOM 3257 N N . PRO B 1 89 ? 1.294 23.094 21.297 1 45.75 89 PRO B N 1
ATOM 3258 C CA . PRO B 1 89 ? 0.511 23.5 22.469 1 45.75 89 PRO B CA 1
ATOM 3259 C C . PRO B 1 89 ? 0.951 24.844 23.016 1 45.75 89 PRO B C 1
ATOM 3261 O O . PRO B 1 89 ? 0.19 25.5 23.75 1 45.75 89 PRO B O 1
ATOM 3264 N N . GLY B 1 90 ? 2.082 25.234 22.75 1 45.62 90 GLY B N 1
ATOM 3265 C CA . GLY B 1 90 ? 2.65 26.438 23.359 1 45.62 90 GLY B CA 1
ATOM 3266 C C . GLY B 1 90 ? 2.322 27.703 22.594 1 45.62 90 GLY B C 1
ATOM 3267 O O . GLY B 1 90 ? 2.762 28.797 22.953 1 45.62 90 GLY B O 1
ATOM 3268 N N . ASN B 1 91 ? 1.656 27.469 21.516 1 56.41 91 ASN B N 1
ATOM 3269 C CA . ASN B 1 91 ? 1.197 28.688 20.844 1 56.41 91 ASN B CA 1
ATOM 3270 C C . ASN B 1 91 ? 0.319 29.531 21.766 1 56.41 91 ASN B C 1
ATOM 3272 O O . ASN B 1 91 ? -0.645 29.031 22.344 1 56.41 91 ASN B O 1
ATOM 3276 N N . HIS B 1 92 ? 0.915 30.656 22.141 1 60.31 92 HIS B N 1
ATOM 3277 C CA . HIS B 1 92 ? 0.176 31.516 23.062 1 60.31 92 HIS B CA 1
ATOM 3278 C C . HIS B 1 92 ? -1.306 31.562 22.703 1 60.31 92 HIS B C 1
ATOM 3280 O O . HIS B 1 92 ? -2.162 31.594 23.594 1 60.31 92 HIS B O 1
ATOM 3286 N N . VAL B 1 93 ? -1.42 31.453 21.484 1 64.25 93 VAL B N 1
ATOM 3287 C CA . VAL B 1 93 ? -2.816 31.547 21.078 1 64.25 93 VAL B CA 1
ATOM 3288 C C . VAL B 1 93 ? -3.553 30.266 21.469 1 64.25 93 VAL B C 1
ATOM 3290 O O . VAL B 1 93 ? -4.684 30.328 21.969 1 64.25 93 VAL B O 1
ATOM 3293 N N . TYR B 1 94 ? -2.857 29.172 21.422 1 70.25 94 TYR B N 1
ATOM 3294 C CA . TYR B 1 94 ? -3.43 27.875 21.797 1 70.25 94 TYR B CA 1
ATOM 3295 C C . TYR B 1 94 ? -3.816 27.859 23.266 1 70.25 94 TYR B C 1
ATOM 3297 O O . TYR B 1 94 ? -4.938 27.484 23.609 1 70.25 94 TYR B O 1
ATOM 3305 N N . ARG B 1 95 ? -2.992 28.25 24.016 1 70.75 95 ARG B N 1
ATOM 3306 C CA . ARG B 1 95 ? -3.252 28.234 25.453 1 70.75 95 ARG B CA 1
ATOM 3307 C C . ARG B 1 95 ? -4.32 29.25 25.828 1 70.75 95 ARG B C 1
ATOM 3309 O O . ARG B 1 95 ? -5.129 29.016 26.734 1 70.75 95 ARG B O 1
ATOM 3316 N N . ASP B 1 96 ? -4.152 30.359 25.188 1 76.5 96 ASP B N 1
ATOM 3317 C CA . ASP B 1 96 ? -5.168 31.375 25.422 1 76.5 96 ASP B CA 1
ATOM 3318 C C . ASP B 1 96 ? -6.566 30.844 25.109 1 76.5 96 ASP B C 1
ATOM 3320 O O . ASP B 1 96 ? -7.508 31.078 25.875 1 76.5 96 ASP B O 1
ATOM 3324 N N . ILE B 1 97 ? -6.598 30.141 24.125 1 79.25 97 ILE B N 1
ATOM 3325 C CA . ILE B 1 97 ? -7.883 29.578 23.703 1 79.25 97 ILE B CA 1
ATOM 3326 C C . ILE B 1 97 ? -8.359 28.547 24.719 1 79.25 97 ILE B C 1
ATOM 3328 O O . ILE B 1 97 ? -9.516 28.578 25.156 1 79.25 97 ILE B O 1
ATOM 3332 N N . LEU B 1 98 ? -7.449 27.719 25.156 1 80.88 98 LEU B N 1
ATOM 3333 C CA . LEU B 1 98 ? -7.816 26.703 26.141 1 80.88 98 LEU B CA 1
ATOM 3334 C C . LEU B 1 98 ? -8.25 27.344 27.453 1 80.88 98 LEU B C 1
ATOM 3336 O O . LEU B 1 98 ? -9.203 26.891 28.094 1 80.88 98 LEU B O 1
ATOM 3340 N N . GLY B 1 99 ? -7.453 28.312 27.812 1 81.94 99 GLY B N 1
ATOM 3341 C CA . GLY B 1 99 ? -7.816 29.047 29 1 81.94 99 GLY B CA 1
ATOM 3342 C C . GLY B 1 99 ? -9.195 29.672 28.922 1 81.94 99 GLY B C 1
ATOM 3343 O O . GLY B 1 99 ? -9.961 29.641 29.891 1 81.94 99 GLY B O 1
ATOM 3344 N N . GLU B 1 100 ? -9.469 30.219 27.828 1 84.94 100 GLU B N 1
ATOM 3345 C CA . GLU B 1 100 ? -10.773 30.844 27.609 1 84.94 100 GLU B CA 1
ATOM 3346 C C . GLU B 1 100 ? -11.891 29.797 27.625 1 84.94 100 GLU B C 1
ATOM 3348 O O . GLU B 1 100 ? -12.977 30.062 28.141 1 84.94 100 GLU B O 1
ATOM 3353 N N . LEU B 1 101 ? -11.617 28.672 27.125 1 87.56 101 LEU B N 1
ATOM 3354 C CA . LEU B 1 101 ? -12.617 27.609 27.031 1 87.56 101 LEU B CA 1
ATOM 3355 C C . LEU B 1 101 ? -12.789 26.922 28.391 1 87.56 101 LEU B C 1
ATOM 3357 O O . LEU B 1 101 ? -13.875 26.438 28.703 1 87.56 101 LEU B O 1
ATOM 3361 N N . GLY B 1 102 ? -11.75 26.828 29.156 1 85.19 102 GLY B N 1
ATOM 3362 C CA . GLY B 1 102 ? -11.781 26.219 30.484 1 85.19 102 GLY B CA 1
ATOM 3363 C C . GLY B 1 102 ? -11.805 24.703 30.438 1 85.19 102 GLY B C 1
ATOM 3364 O O . GLY B 1 102 ? -12.492 24.062 31.25 1 85.19 102 GLY B O 1
ATOM 3365 N N . VAL B 1 103 ? -11.273 24.109 29.391 1 85.06 103 VAL B N 1
ATOM 3366 C CA . VAL B 1 103 ? -11.289 22.656 29.266 1 85.06 103 VAL B CA 1
ATOM 3367 C C . VAL B 1 103 ? -9.898 22.156 28.906 1 85.06 103 VAL B C 1
ATOM 3369 O O . VAL B 1 103 ? -9.016 22.938 28.547 1 85.06 103 VAL B O 1
ATOM 3372 N N . GLU B 1 104 ? -9.633 20.844 29.078 1 81.75 104 GLU B N 1
ATOM 3373 C CA . GLU B 1 104 ? -8.422 20.172 28.609 1 81.75 104 GLU B CA 1
ATOM 3374 C C . GLU B 1 104 ? -8.656 19.5 27.266 1 81.75 104 GLU B C 1
ATOM 3376 O O . GLU B 1 104 ? -9.75 18.984 27 1 81.75 104 GLU B O 1
ATOM 3381 N N . PRO B 1 105 ? -7.613 19.547 26.5 1 80.31 105 PRO B N 1
ATOM 3382 C CA . PRO B 1 105 ? -7.789 18.859 25.219 1 80.31 105 PRO B CA 1
ATOM 3383 C C . PRO B 1 105 ? -7.938 17.344 25.359 1 80.31 105 PRO B C 1
ATOM 3385 O O . PRO B 1 105 ? -7.453 16.766 26.344 1 80.31 105 PRO B O 1
ATOM 3388 N N . GLY B 1 106 ? -8.656 16.734 24.453 1 78.31 106 GLY B N 1
ATOM 3389 C CA . GLY B 1 106 ? -8.672 15.281 24.328 1 78.31 106 GLY B CA 1
ATOM 3390 C C . GLY B 1 106 ? -9.828 14.633 25.062 1 78.31 106 GLY B C 1
ATOM 3391 O O . GLY B 1 106 ? -9.898 13.406 25.156 1 78.31 106 GLY B O 1
ATOM 3392 N N . LYS B 1 107 ? -10.656 15.367 25.594 1 80.94 107 LYS B N 1
ATOM 3393 C CA . LYS B 1 107 ? -11.836 14.828 26.266 1 80.94 107 LYS B CA 1
ATOM 3394 C C . LYS B 1 107 ? -13.023 15.781 26.156 1 80.94 107 LYS B C 1
ATOM 3396 O O . LYS B 1 107 ? -12.844 17 26.062 1 80.94 107 LYS B O 1
ATOM 3401 N N . TRP B 1 108 ? -14.219 15.188 26.094 1 85.25 108 TRP B N 1
ATOM 3402 C CA . TRP B 1 108 ? -15.43 16 26.125 1 85.25 108 TRP B CA 1
ATOM 3403 C C . TRP B 1 108 ? -15.625 16.625 27.5 1 85.25 108 TRP B C 1
ATOM 3405 O O . TRP B 1 108 ? -15.414 15.977 28.531 1 85.25 108 TRP B O 1
ATOM 3415 N N . ALA B 1 109 ? -15.867 17.859 27.594 1 86.94 109 ALA B N 1
ATOM 3416 C CA . ALA B 1 109 ? -16.094 18.578 28.844 1 86.94 109 ALA B CA 1
ATOM 3417 C C . ALA B 1 109 ? -16.984 19.812 28.609 1 86.94 109 ALA B C 1
ATOM 3419 O O . ALA B 1 109 ? -17.125 20.281 27.484 1 86.94 109 ALA B O 1
ATOM 3420 N N . MET B 1 110 ? -17.656 20.219 29.656 1 89.12 110 MET B N 1
ATOM 3421 C CA . MET B 1 110 ? -18.422 21.453 29.578 1 89.12 110 MET B CA 1
ATOM 3422 C C . MET B 1 110 ? -17.516 22.672 29.562 1 89.12 110 MET B C 1
ATOM 3424 O O . MET B 1 110 ? -16.625 22.797 30.422 1 89.12 110 MET B O 1
ATOM 3428 N N . SER B 1 111 ? -17.719 23.5 28.594 1 86.94 111 SER B N 1
ATOM 3429 C CA . SER B 1 111 ? -16.875 24.688 28.469 1 86.94 111 SER B CA 1
ATOM 3430 C C . SER B 1 111 ? -17.422 25.844 29.312 1 86.94 111 SER B C 1
ATOM 3432 O O . SER B 1 111 ? -18.547 25.781 29.812 1 86.94 111 SER B O 1
ATOM 3434 N N . LYS B 1 112 ? -16.531 26.875 29.469 1 87.31 112 LYS B N 1
ATOM 3435 C CA . LYS B 1 112 ? -16.953 28.094 30.141 1 87.31 112 LYS B CA 1
ATOM 3436 C C . LYS B 1 112 ? -18.031 28.812 29.359 1 87.31 112 LYS B C 1
ATOM 3438 O O . LYS B 1 112 ? -18.703 29.719 29.875 1 87.31 112 LYS B O 1
ATOM 3443 N N . PHE B 1 113 ? -18.281 28.359 28.141 1 86.75 113 PHE B N 1
ATOM 3444 C CA . PHE B 1 113 ? -19.312 28.953 27.297 1 86.75 113 PHE B CA 1
ATOM 3445 C C . PHE B 1 113 ? -20.656 28.25 27.5 1 86.75 113 PHE B C 1
ATOM 3447 O O . PHE B 1 113 ? -21.641 28.578 26.828 1 86.75 113 PHE B O 1
ATOM 3454 N N . GLY B 1 114 ? -20.688 27.312 28.344 1 83.38 114 GLY B N 1
ATOM 3455 C CA . GLY B 1 114 ? -21.922 26.594 28.625 1 83.38 114 GLY B CA 1
ATOM 3456 C C . GLY B 1 114 ? -22.25 25.531 27.594 1 83.38 114 GLY B C 1
ATOM 3457 O O . GLY B 1 114 ? -23.406 25.141 27.422 1 83.38 114 GLY B O 1
ATOM 3458 N N . ARG B 1 115 ? -21.281 25.172 26.828 1 85.94 115 ARG B N 1
ATOM 3459 C CA . ARG B 1 115 ? -21.438 24.156 25.797 1 85.94 115 ARG B CA 1
ATOM 3460 C C . ARG B 1 115 ? -20.469 22.984 26.031 1 85.94 115 ARG B C 1
ATOM 3462 O O . ARG B 1 115 ? -19.312 23.188 26.406 1 85.94 115 ARG B O 1
ATOM 3469 N N . ARG B 1 116 ? -20.984 21.859 25.812 1 88.06 116 ARG B N 1
ATOM 3470 C CA . ARG B 1 116 ? -20.094 20.688 25.812 1 88.06 116 ARG B CA 1
ATOM 3471 C C . ARG B 1 116 ? -19.188 20.688 24.594 1 88.06 116 ARG B C 1
ATOM 3473 O O . ARG B 1 116 ? -19.656 20.797 23.453 1 88.06 116 ARG B O 1
ATOM 3480 N N . ILE B 1 117 ? -17.906 20.625 24.938 1 88.12 117 ILE B N 1
ATOM 3481 C CA . ILE B 1 117 ? -16.984 20.719 23.812 1 88.12 117 ILE B CA 1
ATOM 3482 C C . ILE B 1 117 ? -15.898 19.656 23.938 1 88.12 117 ILE B C 1
ATOM 3484 O O . ILE B 1 117 ? -15.719 19.047 25 1 88.12 117 ILE B O 1
ATOM 3488 N N . TYR B 1 118 ? -15.336 19.312 22.797 1 86 118 TYR B N 1
ATOM 3489 C CA . TYR B 1 118 ? -14.102 18.547 22.656 1 86 118 TYR B CA 1
ATOM 3490 C C . TYR B 1 118 ? -13.039 19.344 21.938 1 86 118 TYR B C 1
ATOM 3492 O O . TYR B 1 118 ? -13.227 19.734 20.781 1 86 118 TYR B O 1
ATOM 3500 N N . VAL B 1 119 ? -11.953 19.609 22.625 1 85.75 119 VAL B N 1
ATOM 3501 C CA . VAL B 1 119 ? -10.852 20.328 21.984 1 85.75 119 VAL B CA 1
ATOM 3502 C C . VAL B 1 119 ? -9.789 19.328 21.516 1 85.75 119 VAL B C 1
ATOM 3504 O O . VAL B 1 119 ? -9.305 18.516 22.312 1 85.75 119 VAL B O 1
ATOM 3507 N N . THR B 1 120 ? -9.484 19.375 20.25 1 80.12 120 THR B N 1
ATOM 3508 C CA . THR B 1 120 ? -8.477 18.453 19.734 1 80.12 120 THR B CA 1
ATOM 3509 C C . THR B 1 120 ? -7.086 18.859 20.203 1 80.12 120 THR B C 1
ATOM 3511 O O . THR B 1 120 ? -6.789 20.047 20.344 1 80.12 120 THR B O 1
ATOM 3514 N N . PRO B 1 121 ? -6.184 17.844 20.422 1 74.94 121 PRO B N 1
ATOM 3515 C CA . PRO B 1 121 ? -4.785 18.188 20.719 1 74.94 121 PRO B CA 1
ATOM 3516 C C . PRO B 1 121 ? -4.094 18.891 19.547 1 74.94 121 PRO B C 1
ATOM 3518 O O . PRO B 1 121 ? -4.574 18.812 18.406 1 74.94 121 PRO B O 1
ATOM 3521 N N . PRO B 1 122 ? -3.018 19.625 19.844 1 72.94 122 PRO B N 1
ATOM 3522 C CA . PRO B 1 122 ? -2.291 20.312 18.781 1 72.94 122 PRO B CA 1
ATOM 3523 C C . PRO B 1 122 ? -1.664 19.344 17.781 1 72.94 122 PRO B C 1
ATOM 3525 O O . PRO B 1 122 ? -1.545 18.141 18.062 1 72.94 122 PRO B O 1
ATOM 3528 N N . LEU B 1 123 ? -1.313 19.922 16.625 1 72.12 123 LEU B N 1
ATOM 3529 C CA . LEU B 1 123 ? -0.844 19.109 15.516 1 72.12 123 LEU B CA 1
ATOM 3530 C C . LEU B 1 123 ? 0.655 18.844 15.633 1 72.12 123 LEU B C 1
ATOM 3532 O O . LEU B 1 123 ? 1.186 17.938 14.977 1 72.12 123 LEU B O 1
ATOM 3536 N N . GLY B 1 124 ? 1.394 19.547 16.469 1 66.94 124 GLY B N 1
ATOM 3537 C CA . GLY B 1 124 ? 2.846 19.516 16.516 1 66.94 124 GLY B CA 1
ATOM 3538 C C . GLY B 1 124 ? 3.398 18.172 16.938 1 66.94 124 GLY B C 1
ATOM 3539 O O . GLY B 1 124 ? 4.539 17.828 16.609 1 66.94 124 GLY B O 1
ATOM 3540 N N . ASP B 1 125 ? 2.588 17.359 17.609 1 64.25 125 ASP B N 1
ATOM 3541 C CA . ASP B 1 125 ? 3.07 16.062 18.062 1 64.25 125 ASP B CA 1
ATOM 3542 C C . ASP B 1 125 ? 2.695 14.961 17.094 1 64.25 125 ASP B C 1
ATOM 3544 O O . ASP B 1 125 ? 2.963 13.781 17.344 1 64.25 125 ASP B O 1
ATOM 3548 N N . SER B 1 126 ? 2.129 15.266 16.031 1 70.12 126 SER B N 1
ATOM 3549 C CA . SER B 1 126 ? 1.699 14.281 15.039 1 70.12 126 SER B CA 1
ATOM 3550 C C . SER B 1 126 ? 2.877 13.773 14.211 1 70.12 126 SER B C 1
ATOM 3552 O O . SER B 1 126 ? 3.643 14.57 13.656 1 70.12 126 SER B O 1
ATOM 3554 N N . PRO B 1 127 ? 2.967 12.43 14.109 1 68.31 127 PRO B N 1
ATOM 3555 C CA . PRO B 1 127 ? 3.994 11.898 13.211 1 68.31 127 PRO B CA 1
ATOM 3556 C C . PRO B 1 127 ? 3.758 12.281 11.75 1 68.31 127 PRO B C 1
ATOM 3558 O O . PRO B 1 127 ? 4.715 12.406 10.984 1 68.31 127 PRO B O 1
ATOM 3561 N N . LEU B 1 128 ? 2.52 12.445 11.367 1 71.19 128 LEU B N 1
ATOM 3562 C CA . LEU B 1 128 ? 2.215 12.836 10 1 71.19 128 LEU B CA 1
ATOM 3563 C C . LEU B 1 128 ? 2.715 14.242 9.711 1 71.19 128 LEU B C 1
ATOM 3565 O O . LEU B 1 128 ? 3.299 14.5 8.656 1 71.19 128 LEU B O 1
ATOM 3569 N N . VAL B 1 129 ? 2.514 15.094 10.68 1 69 129 VAL B N 1
ATOM 3570 C CA . VAL B 1 129 ? 2.99 16.469 10.523 1 69 129 VAL B CA 1
ATOM 3571 C C . VAL B 1 129 ? 4.516 16.484 10.484 1 69 129 VAL B C 1
ATOM 3573 O O . VAL B 1 129 ? 5.117 17.141 9.641 1 69 129 VAL B O 1
ATOM 3576 N N . TYR B 1 130 ? 5.117 15.789 11.438 1 63.19 130 TYR B N 1
ATOM 3577 C CA . TYR B 1 130 ? 6.57 15.695 11.414 1 63.19 130 TYR B CA 1
ATOM 3578 C C . TYR B 1 130 ? 7.066 15.203 10.062 1 63.19 130 TYR B C 1
ATOM 3580 O O . TYR B 1 130 ? 8.023 15.75 9.508 1 63.19 130 TYR B O 1
ATOM 3588 N N . SER B 1 131 ? 6.426 14.172 9.578 1 60.22 131 SER B N 1
ATOM 3589 C CA . SER B 1 131 ? 6.84 13.594 8.305 1 60.22 131 SER B CA 1
ATOM 3590 C C . SER B 1 131 ? 6.68 14.586 7.164 1 60.22 131 SER B C 1
ATOM 3592 O O . SER B 1 131 ? 7.48 14.602 6.227 1 60.22 131 SER B O 1
ATOM 3594 N N . ALA B 1 132 ? 5.672 15.312 7.188 1 67 132 ALA B N 1
ATOM 3595 C CA . ALA B 1 132 ? 5.48 16.359 6.188 1 67 132 ALA B CA 1
ATOM 3596 C C . ALA B 1 132 ? 6.637 17.359 6.211 1 67 132 ALA B C 1
ATOM 3598 O O . ALA B 1 132 ? 7.133 17.766 5.156 1 67 132 ALA B O 1
ATOM 3599 N N . ILE B 1 133 ? 7.035 17.75 7.406 1 62.97 133 ILE B N 1
ATOM 3600 C CA . ILE B 1 133 ? 8.164 18.656 7.562 1 62.97 133 ILE B CA 1
ATOM 3601 C C . ILE B 1 133 ? 9.438 18 7.02 1 62.97 133 ILE B C 1
ATOM 3603 O O . ILE B 1 133 ? 10.156 18.609 6.215 1 62.97 133 ILE B O 1
ATOM 3607 N N . LEU B 1 134 ? 9.656 16.844 7.461 1 57.84 134 LEU B N 1
ATOM 3608 C CA . LEU B 1 134 ? 10.852 16.109 7.082 1 57.84 134 LEU B CA 1
ATOM 3609 C C . LEU B 1 134 ? 10.945 15.969 5.566 1 57.84 134 LEU B C 1
ATOM 3611 O O . LEU B 1 134 ? 12.008 16.172 4.977 1 57.84 134 LEU B O 1
ATOM 3615 N N . ALA B 1 135 ? 9.891 15.641 4.934 1 57.22 135 ALA B N 1
ATOM 3616 C CA . ALA B 1 135 ? 9.852 15.469 3.482 1 57.22 135 ALA B CA 1
ATOM 3617 C C . ALA B 1 135 ? 10.25 16.75 2.77 1 57.22 135 ALA B C 1
ATOM 3619 O O . ALA B 1 135 ? 10.953 16.719 1.755 1 57.22 135 ALA B O 1
ATOM 3620 N N . ARG B 1 136 ? 9.805 17.828 3.219 1 63.03 136 ARG B N 1
ATOM 3621 C CA . ARG B 1 136 ? 10.102 19.125 2.609 1 63.03 136 ARG B CA 1
ATOM 3622 C C . ARG B 1 136 ? 11.586 19.453 2.721 1 63.03 136 ARG B C 1
ATOM 3624 O O . ARG B 1 136 ? 12.18 20 1.786 1 63.03 136 ARG B O 1
ATOM 3631 N N . VAL B 1 137 ? 12.133 19.141 3.873 1 63.59 137 VAL B N 1
ATOM 3632 C CA . VAL B 1 137 ? 13.555 19.422 4.07 1 63.59 137 VAL B CA 1
ATOM 3633 C C . VAL B 1 137 ? 14.391 18.5 3.186 1 63.59 137 VAL B C 1
ATOM 3635 O O . VAL B 1 137 ? 15.375 18.922 2.578 1 63.59 137 VAL B O 1
ATOM 3638 N N . ARG B 1 138 ? 14.031 17.25 3.139 1 60.56 138 ARG B N 1
ATOM 3639 C CA . ARG B 1 138 ? 14.758 16.297 2.301 1 60.56 138 ARG B CA 1
ATOM 3640 C C . ARG B 1 138 ? 14.719 16.719 0.835 1 60.56 138 ARG B C 1
ATOM 3642 O O . ARG B 1 138 ? 15.703 16.547 0.112 1 60.56 138 ARG B O 1
ATOM 3649 N N . ARG B 1 139 ? 13.555 17.141 0.417 1 63.28 139 ARG B N 1
ATOM 3650 C CA . ARG B 1 139 ? 13.445 17.672 -0.943 1 63.28 139 ARG B CA 1
ATOM 3651 C C . ARG B 1 139 ? 14.445 18.797 -1.176 1 63.28 139 ARG B C 1
ATOM 3653 O O . ARG B 1 139 ? 15.07 18.875 -2.234 1 63.28 139 ARG B O 1
ATOM 3660 N N . ALA B 1 140 ? 14.555 19.703 -0.209 1 63.88 140 ALA B N 1
ATOM 3661 C CA . ALA B 1 140 ? 15.484 20.812 -0.297 1 63.88 140 ALA B CA 1
ATOM 3662 C C . ALA B 1 140 ? 16.922 20.328 -0.412 1 63.88 140 ALA B C 1
ATOM 3664 O O . ALA B 1 140 ? 17.75 20.938 -1.106 1 63.88 140 ALA B O 1
ATOM 3665 N N . LEU B 1 141 ? 17.188 19.203 0.319 1 62.69 141 LEU B N 1
ATOM 3666 C CA . LEU B 1 141 ? 18.531 18.656 0.352 1 62.69 141 LEU B CA 1
ATOM 3667 C C . LEU B 1 141 ? 18.812 17.828 -0.9 1 62.69 141 LEU B C 1
ATOM 3669 O O . LEU B 1 141 ? 19.953 17.422 -1.146 1 62.69 141 LEU B O 1
ATOM 3673 N N . GLY B 1 142 ? 17.734 17.609 -1.73 1 58.22 142 GLY B N 1
ATOM 3674 C CA . GLY B 1 142 ? 17.906 16.844 -2.959 1 58.22 142 GLY B CA 1
ATOM 3675 C C . GLY B 1 142 ? 18.016 15.352 -2.725 1 58.22 142 GLY B C 1
ATOM 3676 O O . GLY B 1 142 ? 18.625 14.633 -3.527 1 58.22 142 GLY B O 1
ATOM 3677 N N . GLU B 1 143 ? 17.688 14.906 -1.576 1 50.28 143 GLU B N 1
ATOM 3678 C CA . GLU B 1 143 ? 17.75 13.477 -1.282 1 50.28 143 GLU B CA 1
ATOM 3679 C C . GLU B 1 143 ? 16.641 12.719 -1.987 1 50.28 143 GLU B C 1
ATOM 3681 O O . GLU B 1 143 ? 15.484 13.156 -1.985 1 50.28 143 GLU B O 1
ATOM 3686 N N . SER B 1 144 ? 16.922 12.164 -3.061 1 42.5 144 SER B N 1
ATOM 3687 C CA . SER B 1 144 ? 15.93 11.375 -3.787 1 42.5 144 SER B CA 1
ATOM 3688 C C . SER B 1 144 ? 15.625 10.07 -3.062 1 42.5 144 SER B C 1
ATOM 3690 O O . SER B 1 144 ? 16.469 9.555 -2.328 1 42.5 144 SER B O 1
ATOM 3692 N N . ALA B 1 145 ? 14.414 9.883 -2.9 1 44.44 145 ALA B N 1
ATOM 3693 C CA . ALA B 1 145 ? 13.961 8.602 -2.363 1 44.44 145 ALA B CA 1
ATOM 3694 C C . ALA B 1 145 ? 14.828 7.457 -2.881 1 44.44 145 ALA B C 1
ATOM 3696 O O . ALA B 1 145 ? 15.359 7.527 -3.992 1 44.44 145 ALA B O 1
ATOM 3697 N N . PRO B 1 146 ? 15.164 6.535 -1.934 1 37.44 146 PRO B N 1
ATOM 3698 C CA . PRO B 1 146 ? 15.992 5.41 -2.373 1 37.44 146 PRO B CA 1
ATOM 3699 C C . PRO B 1 146 ? 15.562 4.855 -3.73 1 37.44 146 PRO B C 1
ATOM 3701 O O . PRO B 1 146 ? 14.398 5 -4.117 1 37.44 146 PRO B O 1
ATOM 3704 N N . THR B 1 147 ? 16.625 4.594 -4.488 1 35.59 147 THR B N 1
ATOM 3705 C CA . THR B 1 147 ? 16.688 4.043 -5.84 1 35.59 147 THR B CA 1
ATOM 3706 C C . THR B 1 147 ? 15.742 2.852 -5.977 1 35.59 147 THR B C 1
ATOM 3708 O O . THR B 1 147 ? 15.82 1.9 -5.195 1 35.59 147 THR B O 1
ATOM 3711 N N . VAL B 1 148 ? 14.68 3.227 -6.418 1 36.94 148 VAL B N 1
ATOM 3712 C CA . VAL B 1 148 ? 13.812 2.17 -6.938 1 36.94 148 VAL B CA 1
ATOM 3713 C C . VAL B 1 148 ? 14.602 1.293 -7.91 1 36.94 148 VAL B C 1
ATOM 3715 O O . VAL B 1 148 ? 15.242 1.8 -8.836 1 36.94 148 VAL B O 1
ATOM 3718 N N . VAL B 1 149 ? 14.938 0.244 -7.508 1 34.97 149 VAL B N 1
ATOM 3719 C CA . VAL B 1 149 ? 15.484 -0.757 -8.414 1 34.97 149 VAL B CA 1
ATOM 3720 C C . VAL B 1 149 ? 14.555 -0.93 -9.617 1 34.97 149 VAL B C 1
ATOM 3722 O O . VAL B 1 149 ? 13.359 -1.159 -9.453 1 34.97 149 VAL B O 1
ATOM 3725 N N . GLN B 1 150 ? 14.828 -0.225 -10.734 1 38.28 150 GLN B N 1
ATOM 3726 C CA . GLN B 1 150 ? 14.141 -0.232 -12.023 1 38.28 150 GLN B CA 1
ATOM 3727 C C . GLN B 1 150 ? 14.086 -1.641 -12.609 1 38.28 150 GLN B C 1
ATOM 3729 O O . GLN B 1 150 ? 15.125 -2.27 -12.828 1 38.28 150 GLN B O 1
ATOM 3734 N N . ASP B 1 151 ? 13.312 -2.451 -12.352 1 44.25 151 ASP B N 1
ATOM 3735 C CA . ASP B 1 151 ? 13.234 -3.727 -13.055 1 44.25 151 ASP B CA 1
ATOM 3736 C C . ASP B 1 151 ? 13.055 -3.514 -14.555 1 44.25 151 ASP B C 1
ATOM 3738 O O . ASP B 1 151 ? 12.641 -2.438 -14.992 1 44.25 151 ASP B O 1
ATOM 3742 N N . PRO B 1 152 ? 12.891 -4.586 -15.43 1 47.19 152 PRO B N 1
ATOM 3743 C CA . PRO B 1 152 ? 12.984 -4.832 -16.875 1 47.19 152 PRO B CA 1
ATOM 3744 C C . PRO B 1 152 ? 11.961 -4.035 -17.672 1 47.19 152 PRO B C 1
ATOM 3746 O O . PRO B 1 152 ? 10.758 -4.207 -17.484 1 47.19 152 PRO B O 1
ATOM 3749 N N . ASP B 1 153 ? 12.18 -2.74 -18.078 1 51.06 153 ASP B N 1
ATOM 3750 C CA . ASP B 1 153 ? 11.547 -1.525 -18.594 1 51.06 153 ASP B CA 1
ATOM 3751 C C . ASP B 1 153 ? 10.789 -1.8 -19.891 1 51.06 153 ASP B C 1
ATOM 3753 O O . ASP B 1 153 ? 9.672 -1.312 -20.078 1 51.06 153 ASP B O 1
ATOM 3757 N N . GLU B 1 154 ? 11.367 -2.543 -20.891 1 50.84 154 GLU B N 1
ATOM 3758 C CA . GLU B 1 154 ? 10.812 -2.469 -22.234 1 50.84 154 GLU B CA 1
ATOM 3759 C C . GLU B 1 154 ? 9.477 -3.199 -22.312 1 50.84 154 GLU B C 1
ATOM 3761 O O . GLU B 1 154 ? 8.523 -2.693 -22.922 1 50.84 154 GLU B O 1
ATOM 3766 N N . ILE B 1 155 ? 9.375 -4.371 -21.766 1 60.88 155 ILE B N 1
ATOM 3767 C CA . ILE B 1 155 ? 8.133 -5.137 -21.844 1 60.88 155 ILE B CA 1
ATOM 3768 C C . ILE B 1 155 ? 7.035 -4.426 -21.062 1 60.88 155 ILE B C 1
ATOM 3770 O O . ILE B 1 155 ? 5.883 -4.367 -21.5 1 60.88 155 ILE B O 1
ATOM 3774 N N . GLU B 1 156 ? 7.441 -3.691 -20.172 1 72.44 156 GLU B N 1
ATOM 3775 C CA . GLU B 1 156 ? 6.445 -2.996 -19.359 1 72.44 156 GLU B CA 1
ATOM 3776 C C . GLU B 1 156 ? 5.801 -1.854 -20.141 1 72.44 156 GLU B C 1
ATOM 3778 O O . GLU B 1 156 ? 4.578 -1.702 -20.125 1 72.44 156 GLU B O 1
ATOM 3783 N N . GLU B 1 157 ? 6.578 -1.239 -20.953 1 70.25 157 GLU B N 1
ATOM 3784 C CA . GLU B 1 157 ? 6.051 -0.088 -21.688 1 70.25 157 GLU B CA 1
ATOM 3785 C C . GLU B 1 157 ? 5.09 -0.523 -22.781 1 70.25 157 GLU B C 1
ATOM 3787 O O . GLU B 1 157 ? 4.051 0.107 -23 1 70.25 157 GLU B O 1
ATOM 3792 N N . GLU B 1 158 ? 5.449 -1.554 -23.469 1 75.75 158 GLU B N 1
ATOM 3793 C CA . GLU B 1 158 ? 4.578 -2.066 -24.516 1 75.75 158 GLU B CA 1
ATOM 3794 C C . GLU B 1 158 ? 3.25 -2.553 -23.938 1 75.75 158 GLU B C 1
ATOM 3796 O O . GLU B 1 158 ? 2.186 -2.275 -24.5 1 75.75 158 GLU B O 1
ATOM 3801 N N . SER B 1 159 ? 3.346 -3.195 -22.875 1 83.94 159 SER B N 1
ATOM 3802 C CA . SER B 1 159 ? 2.139 -3.717 -22.234 1 83.94 159 SER B CA 1
ATOM 3803 C C . SER B 1 159 ? 1.276 -2.59 -21.672 1 83.94 159 SER B C 1
ATOM 3805 O O . SER B 1 159 ? 0.053 -2.604 -21.828 1 83.94 159 SER B O 1
ATOM 3807 N N . MET B 1 160 ? 1.843 -1.612 -21.172 1 88 160 MET B N 1
ATOM 3808 C CA . MET B 1 160 ? 1.104 -0.47 -20.641 1 88 160 MET B CA 1
ATOM 3809 C C . MET B 1 160 ? 0.407 0.293 -21.766 1 88 160 MET B C 1
ATOM 3811 O O . MET B 1 160 ? -0.729 0.743 -21.609 1 88 160 MET B O 1
ATOM 3815 N N . GLY B 1 161 ? 1.143 0.387 -22.891 1 87.25 161 GLY B N 1
ATOM 3816 C CA . GLY B 1 161 ? 0.547 1.02 -24.047 1 87.25 161 GLY B CA 1
ATOM 3817 C C . GLY B 1 161 ? -0.671 0.281 -24.578 1 87.25 161 GLY B C 1
ATOM 3818 O O . GLY B 1 161 ? -1.686 0.9 -24.906 1 87.25 161 GLY B O 1
ATOM 3819 N N . PHE B 1 162 ? -0.565 -0.994 -24.641 1 89.75 162 PHE B N 1
ATOM 3820 C CA . PHE B 1 162 ? -1.684 -1.826 -25.062 1 89.75 162 PHE B CA 1
ATOM 3821 C C . PHE B 1 162 ? -2.895 -1.609 -24.172 1 89.75 162 PHE B C 1
ATOM 3823 O O . PHE B 1 162 ? -4.008 -1.409 -24.656 1 89.75 162 PHE B O 1
ATOM 3830 N N . VAL B 1 163 ? -2.641 -1.677 -22.891 1 93 163 VAL B N 1
ATOM 3831 C CA . VAL B 1 163 ? -3.713 -1.52 -21.906 1 93 163 VAL B CA 1
ATOM 3832 C C . VAL B 1 163 ? -4.359 -0.145 -22.062 1 93 163 VAL B C 1
ATOM 3834 O O . VAL B 1 163 ? -5.586 -0.021 -22.047 1 93 163 VAL B O 1
ATOM 3837 N N . ALA B 1 164 ? -3.516 0.833 -22.234 1 93.56 164 ALA B N 1
ATOM 3838 C CA . ALA B 1 164 ? -4.012 2.199 -22.375 1 93.56 164 ALA B CA 1
ATOM 3839 C C . ALA B 1 164 ? -4.906 2.328 -23.609 1 93.56 164 ALA B C 1
ATOM 3841 O O . ALA B 1 164 ? -5.961 2.965 -23.547 1 93.56 164 ALA B O 1
ATOM 3842 N N . LYS B 1 165 ? -4.484 1.759 -24.703 1 93.31 165 LYS B N 1
ATOM 3843 C CA . LYS B 1 165 ? -5.266 1.8 -25.938 1 93.31 165 LYS B CA 1
ATOM 3844 C C . LYS B 1 165 ? -6.578 1.037 -25.781 1 93.31 165 LYS B C 1
ATOM 3846 O O . LYS B 1 165 ? -7.637 1.527 -26.172 1 93.31 165 LYS B O 1
ATOM 3851 N N . ALA B 1 166 ? -6.477 -0.113 -25.172 1 93.94 166 ALA B N 1
ATOM 3852 C CA . ALA B 1 166 ? -7.648 -0.97 -25 1 93.94 166 ALA B CA 1
ATOM 3853 C C . ALA B 1 166 ? -8.703 -0.302 -24.125 1 93.94 166 ALA B C 1
ATOM 3855 O O . ALA B 1 166 ? -9.906 -0.473 -24.344 1 93.94 166 ALA B O 1
ATOM 3856 N N . LEU B 1 167 ? -8.289 0.539 -23.188 1 95.56 167 LEU B N 1
ATOM 3857 C CA . LEU B 1 167 ? -9.203 1.111 -22.203 1 95.56 167 LEU B CA 1
ATOM 3858 C C . LEU B 1 167 ? -9.367 2.613 -22.406 1 95.56 167 LEU B C 1
ATOM 3860 O O . LEU B 1 167 ? -10.039 3.287 -21.641 1 95.56 167 LEU B O 1
ATOM 3864 N N . ARG B 1 168 ? -8.711 3.174 -23.391 1 95.38 168 ARG B N 1
ATOM 3865 C CA . ARG B 1 168 ? -8.75 4.594 -23.703 1 95.38 168 ARG B CA 1
ATOM 3866 C C . ARG B 1 168 ? -8.297 5.441 -22.531 1 95.38 168 ARG B C 1
ATOM 3868 O O . ARG B 1 168 ? -8.984 6.379 -22.125 1 95.38 168 ARG B O 1
ATOM 3875 N N . LEU B 1 169 ? -7.207 4.992 -22.016 1 95.69 169 LEU B N 1
ATOM 3876 C CA . LEU B 1 169 ? -6.602 5.715 -20.906 1 95.69 169 LEU B CA 1
ATOM 3877 C C . LEU B 1 169 ? -5.48 6.625 -21.391 1 95.69 169 LEU B C 1
ATOM 3879 O O . LEU B 1 169 ? -4.836 6.336 -22.406 1 95.69 169 LEU B O 1
ATOM 3883 N N . ASN B 1 170 ? -5.309 7.695 -20.703 1 95.56 170 ASN B N 1
ATOM 3884 C CA . ASN B 1 170 ? -4.219 8.633 -20.938 1 95.56 170 ASN B CA 1
ATOM 3885 C C . ASN B 1 170 ? -3.064 8.414 -19.969 1 95.56 170 ASN B C 1
ATOM 3887 O O . ASN B 1 170 ? -3.137 8.844 -18.812 1 95.56 170 ASN B O 1
ATOM 3891 N N . LEU B 1 171 ? -1.965 7.938 -20.391 1 94 171 LEU B N 1
ATOM 3892 C CA . LEU B 1 171 ? -0.858 7.551 -19.516 1 94 171 LEU B CA 1
ATOM 3893 C C . LEU B 1 171 ? -0.107 8.773 -19.016 1 94 171 LEU B C 1
ATOM 3895 O O . LEU B 1 171 ? 0.74 8.664 -18.125 1 94 171 LEU B O 1
ATOM 3899 N N . ASP B 1 172 ? -0.467 9.945 -19.438 1 92.44 172 ASP B N 1
ATOM 3900 C CA . ASP B 1 172 ? 0.109 11.172 -18.891 1 92.44 172 ASP B CA 1
ATOM 3901 C C . ASP B 1 172 ? -0.567 11.562 -17.578 1 92.44 172 ASP B C 1
ATOM 3903 O O . ASP B 1 172 ? -0.048 12.398 -16.844 1 92.44 172 ASP B O 1
ATOM 3907 N N . ASP B 1 173 ? -1.656 11.07 -17.406 1 94.31 173 ASP B N 1
ATOM 3908 C CA . ASP B 1 173 ? -2.363 11.258 -16.156 1 94.31 173 ASP B CA 1
ATOM 3909 C C . ASP B 1 173 ? -2.004 10.156 -15.148 1 94.31 173 ASP B C 1
ATOM 3911 O O . ASP B 1 173 ? -2.234 8.977 -15.414 1 94.31 173 ASP B O 1
ATOM 3915 N N . TRP B 1 174 ? -1.516 10.578 -14.008 1 94.38 174 TRP B N 1
ATOM 3916 C CA . TRP B 1 174 ? -1.034 9.586 -13.047 1 94.38 174 TRP B CA 1
ATOM 3917 C C . TRP B 1 174 ? -2.182 8.719 -12.531 1 94.38 174 TRP B C 1
ATOM 3919 O O . TRP B 1 174 ? -1.981 7.555 -12.188 1 94.38 174 TRP B O 1
ATOM 3929 N N . ARG B 1 175 ? -3.363 9.203 -12.523 1 95.88 175 ARG B N 1
ATOM 3930 C CA . ARG B 1 175 ? -4.516 8.406 -12.102 1 95.88 175 ARG B CA 1
ATOM 3931 C C . ARG B 1 175 ? -4.828 7.316 -13.125 1 95.88 175 ARG B C 1
ATOM 3933 O O . ARG B 1 175 ? -5.117 6.18 -12.75 1 95.88 175 ARG B O 1
ATOM 3940 N N . ASP B 1 176 ? -4.77 7.664 -14.391 1 96 176 ASP B N 1
ATOM 3941 C CA . ASP B 1 176 ? -4.977 6.68 -15.445 1 96 176 ASP B CA 1
ATOM 3942 C C . ASP B 1 176 ? -3.848 5.652 -15.469 1 96 176 ASP B C 1
ATOM 3944 O O . ASP B 1 176 ? -4.074 4.484 -15.789 1 96 176 ASP B O 1
ATOM 3948 N N . ARG B 1 177 ? -2.684 6.082 -15.172 1 95.62 177 ARG B N 1
ATOM 3949 C CA . ARG B 1 177 ? -1.562 5.152 -15.094 1 95.62 177 ARG B CA 1
ATOM 3950 C C . ARG B 1 177 ? -1.798 4.094 -14.023 1 95.62 177 ARG B C 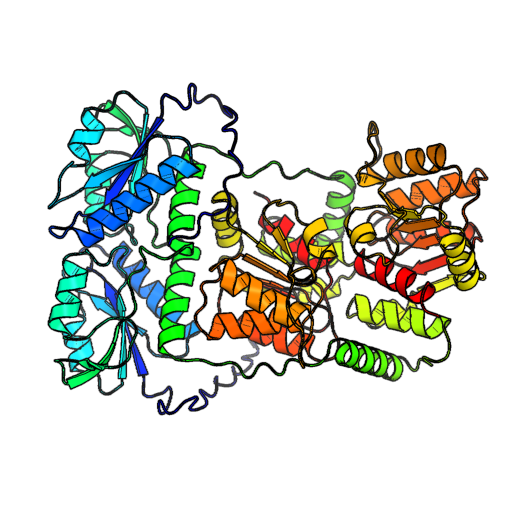1
ATOM 3952 O O . ARG B 1 177 ? -1.405 2.938 -14.18 1 95.62 177 ARG B O 1
ATOM 3959 N N . LEU B 1 178 ? -2.408 4.516 -12.922 1 97.75 178 LEU B N 1
ATOM 3960 C CA . LEU B 1 178 ? -2.721 3.557 -11.867 1 97.75 178 LEU B CA 1
ATOM 3961 C C . LEU B 1 178 ? -3.678 2.482 -12.367 1 97.75 178 LEU B C 1
ATOM 3963 O O . LEU B 1 178 ? -3.492 1.296 -12.094 1 97.75 178 LEU B O 1
ATOM 3967 N N . LYS B 1 179 ? -4.664 2.91 -13.078 1 97.75 179 LYS B N 1
ATOM 3968 C CA . LYS B 1 179 ? -5.625 1.965 -13.641 1 97.75 179 LYS B CA 1
ATOM 3969 C C . LYS B 1 179 ? -4.945 0.98 -14.586 1 97.75 179 LYS B C 1
ATOM 3971 O O . LYS B 1 179 ? -5.152 -0.23 -14.484 1 97.75 179 LYS B O 1
ATOM 3976 N N . ALA B 1 180 ? -4.156 1.528 -15.438 1 96.62 180 ALA B N 1
ATOM 3977 C CA . ALA B 1 180 ? -3.426 0.688 -16.391 1 96.62 180 ALA B CA 1
ATOM 3978 C C . ALA B 1 180 ? -2.49 -0.274 -15.664 1 96.62 180 ALA B C 1
ATOM 3980 O O . ALA B 1 180 ? -2.357 -1.436 -16.047 1 96.62 180 ALA B O 1
ATOM 3981 N N . ARG B 1 181 ? -1.85 0.207 -14.625 1 96.44 181 ARG B N 1
ATOM 3982 C CA . ARG B 1 181 ? -0.9 -0.587 -13.852 1 96.44 181 ARG B CA 1
ATOM 3983 C C . ARG B 1 181 ? -1.594 -1.766 -13.18 1 96.44 181 ARG B C 1
ATOM 3985 O O . ARG B 1 181 ? -1.04 -2.865 -13.117 1 96.44 181 ARG B O 1
ATOM 3992 N N . ALA B 1 182 ? -2.766 -1.503 -12.664 1 97.62 182 ALA B N 1
ATOM 3993 C CA . ALA B 1 182 ? -3.529 -2.586 -12.047 1 97.62 182 ALA B CA 1
ATOM 3994 C C . ALA B 1 182 ? -3.873 -3.664 -13.078 1 97.62 182 ALA B C 1
ATOM 3996 O O . ALA B 1 182 ? -3.748 -4.859 -12.797 1 97.62 182 ALA B O 1
ATOM 3997 N N . ALA B 1 183 ? -4.312 -3.242 -14.211 1 96.81 183 ALA B N 1
ATOM 3998 C CA . ALA B 1 183 ? -4.637 -4.176 -15.289 1 96.81 183 ALA B CA 1
ATOM 3999 C C . ALA B 1 183 ? -3.408 -4.977 -15.711 1 96.81 183 ALA B C 1
ATOM 4001 O O . ALA B 1 183 ? -3.48 -6.195 -15.875 1 96.81 183 ALA B O 1
ATOM 4002 N N . TYR B 1 184 ? -2.363 -4.316 -15.828 1 94.25 184 TYR B N 1
ATOM 4003 C CA . TYR B 1 184 ? -1.106 -4.949 -16.219 1 94.25 184 TYR B CA 1
ATOM 4004 C C . TYR B 1 184 ? -0.688 -6 -15.195 1 94.25 184 TYR B C 1
ATOM 4006 O O . TYR B 1 184 ? -0.325 -7.121 -15.562 1 94.25 184 TYR B O 1
ATOM 4014 N N . ALA B 1 185 ? -0.763 -5.656 -13.93 1 95.25 185 ALA B N 1
ATOM 4015 C CA . ALA B 1 185 ? -0.265 -6.504 -12.852 1 95.25 185 ALA B CA 1
ATOM 4016 C C . ALA B 1 185 ? -1.136 -7.746 -12.68 1 95.25 185 ALA B C 1
ATOM 4018 O O . ALA B 1 185 ? -0.721 -8.719 -12.047 1 95.25 185 ALA B O 1
ATOM 4019 N N . SER B 1 186 ? -2.316 -7.75 -13.258 1 96 186 SER B N 1
ATOM 4020 C CA . SER B 1 186 ? -3.234 -8.867 -13.062 1 96 186 SER B CA 1
ATOM 4021 C C . SER B 1 186 ? -3.527 -9.578 -14.383 1 96 186 SER B C 1
ATOM 4023 O O . SER B 1 186 ? -4.094 -10.672 -14.391 1 96 186 SER B O 1
ATOM 4025 N N . GLY B 1 187 ? -3.191 -8.93 -15.453 1 94.69 187 GLY B N 1
ATOM 4026 C CA . GLY B 1 187 ? -3.574 -9.453 -16.75 1 94.69 187 GLY B CA 1
ATOM 4027 C C . GLY B 1 187 ? -5.066 -9.375 -17.016 1 94.69 187 GLY B C 1
ATOM 4028 O O . GLY B 1 187 ? -5.609 -10.156 -17.797 1 94.69 187 GLY B O 1
ATOM 4029 N N . ASN B 1 188 ? -5.793 -8.539 -16.328 1 95.94 188 ASN B N 1
ATOM 4030 C CA . ASN B 1 188 ? -7.242 -8.383 -16.375 1 95.94 188 ASN B CA 1
ATOM 4031 C C . ASN B 1 188 ? -7.645 -6.941 -16.656 1 95.94 188 ASN B C 1
ATOM 4033 O O . ASN B 1 188 ? -7.516 -6.07 -15.805 1 95.94 188 ASN B O 1
ATOM 4037 N N . LEU B 1 189 ? -8.203 -6.699 -17.812 1 96.12 189 LEU B N 1
ATOM 4038 C CA . LEU B 1 189 ? -8.578 -5.348 -18.203 1 96.12 189 LEU B CA 1
ATOM 4039 C C . LEU B 1 189 ? -9.695 -4.812 -17.312 1 96.12 189 LEU B C 1
ATOM 4041 O O . LEU B 1 189 ? -9.766 -3.611 -17.047 1 96.12 189 LEU B O 1
ATOM 4045 N N . GLU B 1 190 ? -10.531 -5.664 -16.812 1 96.38 190 GLU B N 1
ATOM 4046 C CA . GLU B 1 190 ? -11.711 -5.25 -16.062 1 96.38 190 GLU B CA 1
ATOM 4047 C C . GLU B 1 190 ? -11.328 -4.613 -14.727 1 96.38 190 GLU B C 1
ATOM 4049 O O . GLU B 1 190 ? -12.062 -3.773 -14.203 1 96.38 190 GLU B O 1
ATOM 4054 N N . ILE B 1 191 ? -10.195 -4.941 -14.25 1 97.81 191 ILE B N 1
ATOM 4055 C CA . ILE B 1 191 ? -9.789 -4.469 -12.93 1 97.81 191 ILE B CA 1
ATOM 4056 C C . ILE B 1 191 ? -9.555 -2.961 -12.969 1 97.81 191 ILE B C 1
ATOM 4058 O O . ILE B 1 191 ? -9.719 -2.271 -11.961 1 97.81 191 ILE B O 1
ATOM 4062 N N . ALA B 1 192 ? -9.211 -2.438 -14.094 1 97.19 192 ALA B N 1
ATOM 4063 C CA . ALA B 1 192 ? -8.938 -1.012 -14.258 1 97.19 192 ALA B CA 1
ATOM 4064 C C . ALA B 1 192 ? -10.148 -0.17 -13.867 1 97.19 192 ALA B C 1
ATOM 4066 O O . ALA B 1 192 ? -10.008 0.907 -13.289 1 97.19 192 ALA B O 1
ATOM 4067 N N . LYS B 1 193 ? -11.281 -0.682 -14.164 1 96.38 193 LYS B N 1
ATOM 4068 C CA . LYS B 1 193 ? -12.523 0.035 -13.891 1 96.38 193 LYS B CA 1
ATOM 4069 C C . LYS B 1 193 ? -12.836 0.052 -12.398 1 96.38 193 LYS B C 1
ATOM 4071 O O . LYS B 1 193 ? -13.664 0.844 -11.945 1 96.38 193 LYS B O 1
ATOM 4076 N N . MET B 1 194 ? -12.188 -0.789 -11.68 1 98.12 194 MET B N 1
ATOM 4077 C CA . MET B 1 194 ? -12.492 -0.946 -10.258 1 98.12 194 MET B CA 1
ATOM 4078 C C . MET B 1 194 ? -11.539 -0.116 -9.398 1 98.12 194 MET B C 1
ATOM 4080 O O . MET B 1 194 ? -11.727 -0.004 -8.188 1 98.12 194 MET B O 1
ATOM 4084 N N . VAL B 1 195 ? -10.578 0.512 -10.016 1 98.56 195 VAL B N 1
ATOM 4085 C CA . VAL B 1 195 ? -9.594 1.287 -9.266 1 98.56 195 VAL B CA 1
ATOM 4086 C C . VAL B 1 195 ? -10.188 2.631 -8.859 1 98.56 195 VAL B C 1
ATOM 4088 O O . VAL B 1 195 ? -10.617 3.412 -9.719 1 98.56 195 VAL B O 1
ATOM 4091 N N . GLU B 1 196 ? -10.242 2.883 -7.562 1 97.75 196 GLU B N 1
ATOM 4092 C CA . GLU B 1 196 ? -10.742 4.141 -7.016 1 97.75 196 GLU B CA 1
ATOM 4093 C C . GLU B 1 196 ? -9.641 4.906 -6.297 1 97.75 196 GLU B C 1
ATOM 4095 O O . GLU B 1 196 ? -8.938 4.352 -5.449 1 97.75 196 GLU B O 1
ATOM 4100 N N . VAL B 1 197 ? -9.5 6.148 -6.715 1 96.38 197 VAL B N 1
ATOM 4101 C CA . VAL B 1 197 ? -8.492 7.012 -6.102 1 96.38 197 VAL B CA 1
ATOM 4102 C C . VAL B 1 197 ? -9.18 8.07 -5.242 1 96.38 197 VAL B C 1
ATOM 4104 O O . VAL B 1 197 ? -10.125 8.727 -5.688 1 96.38 197 VAL B O 1
ATOM 4107 N N . LYS B 1 198 ? -8.734 8.18 -4.023 1 91.5 198 LYS B N 1
ATOM 4108 C CA . LYS B 1 198 ? -9.258 9.188 -3.104 1 91.5 198 LYS B CA 1
ATOM 4109 C C . LYS B 1 198 ? -8.141 10.094 -2.594 1 91.5 198 LYS B C 1
ATOM 4111 O O . LYS B 1 198 ? -7.043 9.625 -2.277 1 91.5 198 LYS B O 1
ATOM 4116 N N . GLY B 1 199 ? -8.477 11.438 -2.566 1 87.56 199 GLY B N 1
ATOM 4117 C CA . GLY B 1 199 ? -7.523 12.383 -2.01 1 87.56 199 GLY B CA 1
ATOM 4118 C C . GLY B 1 199 ? -6.223 12.453 -2.791 1 87.56 199 GLY B C 1
ATOM 4119 O O . GLY B 1 199 ? -6.164 12.016 -3.943 1 87.56 199 GLY B O 1
ATOM 4120 N N . GLU B 1 200 ? -5.23 13.047 -2.207 1 89 200 GLU B N 1
ATOM 4121 C CA . GLU B 1 200 ? -3.928 13.234 -2.838 1 89 200 GLU B CA 1
ATOM 4122 C C . GLU B 1 200 ? -2.959 12.125 -2.439 1 89 200 GLU B C 1
ATOM 4124 O O . GLU B 1 200 ? -1.89 12.391 -1.887 1 89 200 GLU B O 1
ATOM 4129 N N . VAL B 1 201 ? -3.35 11 -2.844 1 94.81 201 VAL B N 1
ATOM 4130 C CA . VAL B 1 201 ? -2.617 9.82 -2.387 1 94.81 201 VAL B CA 1
ATOM 4131 C C . VAL B 1 201 ? -1.2 9.844 -2.955 1 94.81 201 VAL B C 1
ATOM 4133 O O . VAL B 1 201 ? -0.254 9.406 -2.293 1 94.81 201 VAL B O 1
ATOM 4136 N N . LYS B 1 202 ? -1.019 10.305 -4.137 1 93.94 202 LYS B N 1
ATOM 4137 C CA . LYS B 1 202 ? 0.324 10.344 -4.707 1 93.94 202 LYS B CA 1
ATOM 4138 C C . LYS B 1 202 ? 1.247 11.234 -3.875 1 93.94 202 LYS B C 1
ATOM 4140 O O . LYS B 1 202 ? 2.367 10.836 -3.549 1 93.94 202 LYS B O 1
ATOM 4145 N N . ARG B 1 203 ? 0.812 12.344 -3.527 1 89.38 203 ARG B N 1
ATOM 4146 C CA . ARG B 1 203 ? 1.597 13.266 -2.709 1 89.38 203 ARG B CA 1
ATOM 4147 C C . ARG B 1 203 ? 1.826 12.695 -1.312 1 89.38 203 ARG B C 1
ATOM 4149 O O . ARG B 1 203 ? 2.912 12.844 -0.748 1 89.38 203 ARG B O 1
ATOM 4156 N N . ALA B 1 204 ? 0.818 12.102 -0.715 1 91.56 204 ALA B N 1
ATOM 4157 C CA . ALA B 1 204 ? 0.943 11.508 0.612 1 91.56 204 ALA B CA 1
ATOM 4158 C C . ALA B 1 204 ? 2.023 10.43 0.627 1 91.56 204 ALA B C 1
ATOM 4160 O O . ALA B 1 204 ? 2.852 10.383 1.539 1 91.56 204 ALA B O 1
ATOM 4161 N N . VAL B 1 205 ? 1.987 9.586 -0.411 1 94.44 205 VAL B N 1
ATOM 4162 C CA . VAL B 1 205 ? 2.977 8.516 -0.517 1 94.44 205 VAL B CA 1
ATOM 4163 C C . VAL B 1 205 ? 4.371 9.117 -0.661 1 94.44 205 VAL B C 1
ATOM 4165 O O . VAL B 1 205 ? 5.309 8.695 0.024 1 94.44 205 VAL B O 1
ATOM 4168 N N . GLU B 1 206 ? 4.441 10.086 -1.471 1 87.75 206 GLU B N 1
ATOM 4169 C CA . GLU B 1 206 ? 5.727 10.727 -1.703 1 87.75 206 GLU B CA 1
ATOM 4170 C C . GLU B 1 206 ? 6.266 11.367 -0.425 1 87.75 206 GLU B C 1
ATOM 4172 O O . GLU B 1 206 ? 7.422 11.148 -0.057 1 87.75 206 GLU B O 1
ATOM 4177 N N . GLU B 1 207 ? 5.457 12.164 0.213 1 84.81 207 GLU B N 1
ATOM 4178 C CA . GLU B 1 207 ? 5.887 12.859 1.42 1 84.81 207 GLU B CA 1
ATOM 4179 C C . GLU B 1 207 ? 6.258 11.883 2.525 1 84.81 207 GLU B C 1
ATOM 4181 O O . GLU B 1 207 ? 7.297 12.031 3.172 1 84.81 207 GLU B O 1
ATOM 4186 N N . TRP B 1 208 ? 5.488 10.898 2.715 1 90.88 208 TRP B N 1
ATOM 4187 C CA . TRP B 1 208 ? 5.703 9.938 3.795 1 90.88 208 TRP B CA 1
ATOM 4188 C C . TRP B 1 208 ? 6.977 9.141 3.564 1 90.88 208 TRP B C 1
ATOM 4190 O O . TRP B 1 208 ? 7.801 8.992 4.473 1 90.88 208 TRP B O 1
ATOM 4200 N N . THR B 1 209 ? 7.117 8.656 2.35 1 90.38 209 THR B N 1
ATOM 4201 C CA . THR B 1 209 ? 8.266 7.793 2.068 1 90.38 209 THR B CA 1
ATOM 4202 C C . THR B 1 209 ? 9.547 8.609 2 1 90.38 209 THR B C 1
ATOM 4204 O O . THR B 1 209 ? 10.617 8.125 2.375 1 90.38 209 THR B O 1
ATOM 4207 N N . SER B 1 210 ? 9.406 9.812 1.48 1 81.94 210 SER B N 1
ATOM 4208 C CA . SER B 1 210 ? 10.57 10.688 1.477 1 81.94 210 SER B CA 1
ATOM 4209 C C . SER B 1 210 ? 11.062 10.961 2.895 1 81.94 210 SER B C 1
ATOM 4211 O O . SER B 1 210 ? 12.266 11.133 3.121 1 81.94 210 SER B O 1
ATOM 4213 N N . ALA B 1 211 ? 10.148 10.961 3.795 1 80.12 211 ALA B N 1
ATOM 4214 C CA . ALA B 1 211 ? 10.484 11.188 5.199 1 80.12 211 ALA B CA 1
ATOM 4215 C C . ALA B 1 211 ? 10.984 9.906 5.859 1 80.12 211 ALA B C 1
ATOM 4217 O O . ALA B 1 211 ? 11.383 9.922 7.027 1 80.12 211 ALA B O 1
ATOM 4218 N N . GLY B 1 212 ? 10.922 8.797 5.117 1 82.88 212 GLY B N 1
ATOM 4219 C CA . GLY B 1 212 ? 11.375 7.523 5.664 1 82.88 212 GLY B CA 1
ATOM 4220 C C . GLY B 1 212 ? 10.328 6.836 6.523 1 82.88 212 GLY B C 1
ATOM 4221 O O . GLY B 1 212 ? 10.656 5.957 7.324 1 82.88 212 GLY B O 1
ATOM 4222 N N . GLY B 1 213 ? 9.117 7.211 6.426 1 88.81 213 GLY B N 1
ATOM 4223 C CA . GLY B 1 213 ? 8.047 6.633 7.223 1 88.81 213 GLY B CA 1
ATOM 4224 C C . GLY B 1 213 ? 7.863 5.145 6.98 1 88.81 213 GLY B C 1
ATOM 4225 O O . GLY B 1 213 ? 8.078 4.66 5.867 1 88.81 213 GLY B O 1
ATOM 4226 N N . PRO B 1 214 ? 7.434 4.414 7.953 1 94.44 214 PRO B N 1
ATOM 4227 C CA . PRO B 1 214 ? 7.246 2.971 7.797 1 94.44 214 PRO B CA 1
ATOM 4228 C C . PRO B 1 214 ? 5.973 2.619 7.031 1 94.44 214 PRO B C 1
ATOM 4230 O O . PRO B 1 214 ? 5.031 3.416 6.992 1 94.44 214 PRO B O 1
ATOM 4233 N N . LEU B 1 215 ? 6.051 1.497 6.414 1 97.94 215 LEU B N 1
ATOM 4234 C CA . LEU B 1 215 ? 4.875 0.885 5.812 1 97.94 215 LEU B CA 1
ATOM 4235 C C . LEU B 1 215 ? 4.434 -0.343 6.602 1 97.94 215 LEU B C 1
ATOM 4237 O O . LEU B 1 215 ? 5.262 -1.025 7.207 1 97.94 215 LEU B O 1
ATOM 4241 N N . ALA B 1 216 ? 3.162 -0.572 6.652 1 98.5 216 ALA B N 1
ATOM 4242 C CA . ALA B 1 216 ? 2.592 -1.825 7.137 1 98.5 216 ALA B CA 1
ATOM 4243 C C . ALA B 1 216 ? 1.944 -2.609 5.996 1 98.5 216 ALA B C 1
ATOM 4245 O O . ALA B 1 216 ? 0.957 -2.162 5.41 1 98.5 216 ALA B O 1
ATOM 4246 N N . ALA B 1 217 ? 2.508 -3.73 5.668 1 98.62 217 ALA B N 1
ATOM 4247 C CA . ALA B 1 217 ? 1.961 -4.637 4.664 1 98.62 217 ALA B CA 1
ATOM 4248 C C . ALA B 1 217 ? 1.24 -5.812 5.32 1 98.62 217 ALA B C 1
ATOM 4250 O O . ALA B 1 217 ? 1.606 -6.238 6.414 1 98.62 217 ALA B O 1
ATOM 4251 N N . ASP B 1 218 ? 0.247 -6.352 4.637 1 97.12 218 ASP B N 1
ATOM 4252 C CA . ASP B 1 218 ? -0.511 -7.43 5.266 1 97.12 218 ASP B CA 1
ATOM 4253 C C . ASP B 1 218 ? 0.273 -8.742 5.246 1 97.12 218 ASP B C 1
ATOM 4255 O O . ASP B 1 218 ? 0.303 -9.469 6.242 1 97.12 218 ASP B O 1
ATOM 4259 N N . VAL B 1 219 ? 0.938 -9.016 4.129 1 96.75 219 VAL B N 1
ATOM 4260 C CA . VAL B 1 219 ? 1.614 -10.305 4.02 1 96.75 219 VAL B CA 1
ATOM 4261 C C . VAL B 1 219 ? 3.01 -10.102 3.434 1 96.75 219 VAL B C 1
ATOM 4263 O O . VAL B 1 219 ? 3.32 -9.039 2.902 1 96.75 219 VAL B O 1
ATOM 4266 N N . ALA B 1 220 ? 3.781 -11.148 3.482 1 96.19 220 ALA B N 1
ATOM 4267 C CA . ALA B 1 220 ? 5.164 -11.117 3.018 1 96.19 220 ALA B CA 1
ATOM 4268 C C . ALA B 1 220 ? 5.234 -10.898 1.509 1 96.19 220 ALA B C 1
ATOM 4270 O O . ALA B 1 220 ? 6.141 -10.227 1.015 1 96.19 220 ALA B O 1
ATOM 4271 N N . MET B 1 221 ? 4.348 -11.43 0.771 1 96.81 221 MET B N 1
ATOM 4272 C CA . MET B 1 221 ? 4.336 -11.281 -0.682 1 96.81 221 MET B CA 1
ATOM 4273 C C . MET B 1 221 ? 4.246 -9.812 -1.08 1 96.81 221 MET B C 1
ATOM 4275 O O . MET B 1 221 ? 4.938 -9.375 -2 1 96.81 221 MET B O 1
ATOM 4279 N N . VAL B 1 222 ? 3.414 -9.133 -0.394 1 97.94 222 VAL B N 1
ATOM 4280 C CA . VAL B 1 222 ? 3.273 -7.711 -0.678 1 97.94 222 VAL B CA 1
ATOM 4281 C C . VAL B 1 222 ? 4.586 -6.992 -0.381 1 97.94 222 VAL B C 1
ATOM 4283 O O . VAL B 1 222 ? 5.117 -6.277 -1.233 1 97.94 222 VAL B O 1
ATOM 4286 N N . ALA B 1 223 ? 5.109 -7.223 0.757 1 97.69 223 ALA B N 1
ATOM 4287 C CA . ALA B 1 223 ? 6.348 -6.562 1.165 1 97.69 223 ALA B CA 1
ATOM 4288 C C . ALA B 1 223 ? 7.469 -6.836 0.165 1 97.69 223 ALA B C 1
ATOM 4290 O O . ALA B 1 223 ? 8.242 -5.938 -0.169 1 97.69 223 ALA B O 1
ATOM 4291 N N . ALA B 1 224 ? 7.527 -8.023 -0.323 1 95.5 224 ALA B N 1
ATOM 4292 C CA . ALA B 1 224 ? 8.586 -8.438 -1.239 1 95.5 224 ALA B CA 1
ATOM 4293 C C . ALA B 1 224 ? 8.477 -7.707 -2.574 1 95.5 224 ALA B C 1
ATOM 4295 O O . ALA B 1 224 ? 9.453 -7.594 -3.314 1 95.5 224 ALA B O 1
ATOM 4296 N N . GLY B 1 225 ? 7.297 -7.219 -2.838 1 96.31 225 GLY B N 1
ATOM 4297 C CA . GLY B 1 225 ? 7.078 -6.566 -4.117 1 96.31 225 GLY B CA 1
ATOM 4298 C C . GLY B 1 225 ? 7.242 -5.059 -4.055 1 96.31 225 GLY B C 1
ATOM 4299 O O . GLY B 1 225 ? 7.262 -4.387 -5.09 1 96.31 225 GLY B O 1
ATOM 4300 N N . LEU B 1 226 ? 7.402 -4.555 -2.896 1 96.38 226 LEU B N 1
ATOM 4301 C CA . LEU B 1 226 ? 7.457 -3.107 -2.723 1 96.38 226 LEU B CA 1
ATOM 4302 C C . LEU B 1 226 ? 8.859 -2.58 -3.012 1 96.38 226 LEU B C 1
ATOM 4304 O O . LEU B 1 226 ? 9.852 -3.188 -2.605 1 96.38 226 LEU B O 1
ATOM 4308 N N . ARG B 1 227 ? 8.867 -1.514 -3.746 1 93.31 227 ARG B N 1
ATOM 4309 C CA . ARG B 1 227 ? 10.125 -0.801 -3.965 1 93.31 227 ARG B CA 1
ATOM 4310 C C . ARG B 1 227 ? 10.398 0.187 -2.836 1 93.31 227 ARG B C 1
ATOM 4312 O O . ARG B 1 227 ? 10.648 1.367 -3.084 1 93.31 227 ARG B O 1
ATOM 4319 N N . TYR B 1 228 ? 10.336 -0.243 -1.7 1 92.12 228 TYR B N 1
ATOM 4320 C CA . TYR B 1 228 ? 10.555 0.486 -0.455 1 92.12 228 TYR B CA 1
ATOM 4321 C C . TYR B 1 228 ? 11.008 -0.455 0.655 1 92.12 228 TYR B C 1
ATOM 4323 O O . TYR B 1 228 ? 10.5 -1.57 0.78 1 92.12 228 TYR B O 1
ATOM 4331 N N . ASN B 1 229 ? 11.922 -0.132 1.48 1 89.06 229 ASN B N 1
ATOM 4332 C CA . ASN B 1 229 ? 12.578 -1.073 2.379 1 89.06 229 ASN B CA 1
ATOM 4333 C C . ASN B 1 229 ? 12 -1.001 3.789 1 89.06 229 ASN B C 1
ATOM 4335 O O . ASN B 1 229 ? 12.047 -1.98 4.535 1 89.06 229 ASN B O 1
ATOM 4339 N N . ASN B 1 230 ? 11.547 0.163 4.258 1 94.12 230 ASN B N 1
ATOM 4340 C CA . ASN B 1 230 ? 11.016 0.308 5.613 1 94.12 230 ASN B CA 1
ATOM 4341 C C . ASN B 1 230 ? 9.586 -0.213 5.715 1 94.12 230 ASN B C 1
ATOM 4343 O O . ASN B 1 230 ? 8.648 0.571 5.836 1 94.12 230 ASN B O 1
ATOM 4347 N N . VAL B 1 231 ? 9.516 -1.624 5.668 1 97.25 231 VAL B N 1
ATOM 4348 C CA . VAL B 1 231 ? 8.211 -2.27 5.617 1 97.25 231 VAL B CA 1
ATOM 4349 C C . VAL B 1 231 ? 8.094 -3.297 6.738 1 97.25 231 VAL B C 1
ATOM 4351 O O . VAL B 1 231 ? 8.984 -4.133 6.918 1 97.25 231 VAL B O 1
ATOM 4354 N N . GLU B 1 232 ? 7.043 -3.211 7.504 1 97.38 232 GLU B N 1
ATOM 4355 C CA . GLU B 1 232 ? 6.672 -4.234 8.477 1 97.38 232 GLU B CA 1
ATOM 4356 C C . GLU B 1 232 ? 5.516 -5.09 7.965 1 97.38 232 GLU B C 1
ATOM 4358 O O . GLU B 1 232 ? 4.672 -4.609 7.203 1 97.38 232 GLU B O 1
ATOM 4363 N N . ILE B 1 233 ? 5.527 -6.316 8.422 1 97.81 233 ILE B N 1
A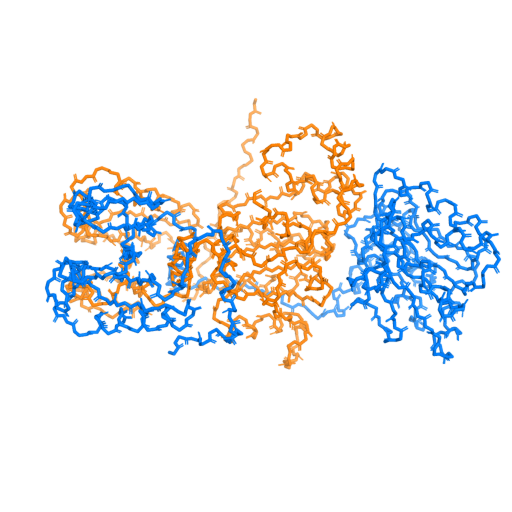TOM 4364 C CA . ILE B 1 233 ? 4.57 -7.27 7.875 1 97.81 233 ILE B CA 1
ATOM 4365 C C . ILE B 1 233 ? 3.619 -7.738 8.969 1 97.81 233 ILE B C 1
ATOM 4367 O O . ILE B 1 233 ? 4.047 -8.328 9.961 1 97.81 233 ILE B O 1
ATOM 4371 N N . ALA B 1 234 ? 2.363 -7.559 8.758 1 97.19 234 ALA B N 1
ATOM 4372 C CA . ALA B 1 234 ? 1.343 -7.91 9.742 1 97.19 234 ALA B CA 1
ATOM 4373 C C . ALA B 1 234 ? 1.326 -9.414 10.008 1 97.19 234 ALA B C 1
ATOM 4375 O O . ALA B 1 234 ? 1.296 -9.844 11.164 1 97.19 234 ALA B O 1
ATOM 4376 N N . ALA B 1 235 ? 1.381 -10.234 8.977 1 95.12 235 ALA B N 1
ATOM 4377 C CA . ALA B 1 235 ? 1.288 -11.688 9.078 1 95.12 235 ALA B CA 1
ATOM 4378 C C . ALA B 1 235 ? 2.477 -12.258 9.852 1 95.12 235 ALA B C 1
ATOM 4380 O O . ALA B 1 235 ? 2.418 -13.391 10.352 1 95.12 235 ALA B O 1
ATOM 4381 N N . LYS B 1 236 ? 3.523 -11.539 9.93 1 94.75 236 LYS B N 1
ATOM 4382 C CA . LYS B 1 236 ? 4.734 -12.023 10.586 1 94.75 236 LYS B CA 1
ATOM 4383 C C . LYS B 1 236 ? 4.883 -11.414 11.977 1 94.75 236 LYS B C 1
ATOM 4385 O O . LYS B 1 236 ? 5.836 -11.719 12.695 1 94.75 236 LYS B O 1
ATOM 4390 N N . THR B 1 237 ? 4 -10.555 12.266 1 93.31 237 THR B N 1
ATOM 4391 C CA . THR B 1 237 ? 4.043 -9.922 13.578 1 93.31 237 THR B CA 1
ATOM 4392 C C . THR B 1 237 ? 3.664 -10.922 14.672 1 93.31 237 THR B C 1
ATOM 4394 O O . THR B 1 237 ? 2.648 -11.617 14.562 1 93.31 237 THR B O 1
ATOM 4397 N N . PRO B 1 238 ? 4.547 -11.086 15.672 1 90.75 238 PRO B N 1
ATOM 4398 C CA . PRO B 1 238 ? 4.207 -12.008 16.766 1 90.75 238 PRO B CA 1
ATOM 4399 C C . PRO B 1 238 ? 3.006 -11.531 17.578 1 90.75 238 PRO B C 1
ATOM 4401 O O . PRO B 1 238 ? 3.098 -10.523 18.297 1 90.75 238 PRO B O 1
ATOM 4404 N N . VAL B 1 239 ? 1.942 -12.109 17.391 1 90.94 239 VAL B N 1
ATOM 4405 C CA . VAL B 1 239 ? 0.715 -11.758 18.094 1 90.94 239 VAL B CA 1
ATOM 4406 C C . VAL B 1 239 ? -0.083 -13.023 18.422 1 90.94 239 VAL B C 1
ATOM 4408 O O . VAL B 1 239 ? 0.024 -14.023 17.703 1 90.94 239 VAL B O 1
ATOM 4411 N N . GLU B 1 240 ? -0.778 -12.984 19.5 1 85.81 240 GLU B N 1
ATOM 4412 C CA . GLU B 1 240 ? -1.717 -14.062 19.812 1 85.81 240 GLU B CA 1
ATOM 4413 C C . GLU B 1 240 ? -3.02 -13.898 19.031 1 85.81 240 GLU B C 1
ATOM 4415 O O . GLU B 1 240 ? -3.596 -12.805 19 1 85.81 240 GLU B O 1
ATOM 4420 N N . VAL B 1 241 ? -3.33 -14.945 18.328 1 82.5 241 VAL B N 1
ATOM 4421 C CA . VAL B 1 241 ? -4.527 -14.883 17.5 1 82.5 241 VAL B CA 1
ATOM 4422 C C . VAL B 1 241 ? -5.688 -15.57 18.219 1 82.5 241 VAL B C 1
ATOM 4424 O O . VAL B 1 241 ? -5.602 -16.75 18.562 1 82.5 241 VAL B O 1
ATOM 4427 N N . ARG B 1 242 ? -6.699 -14.844 18.656 1 79.25 242 ARG B N 1
ATOM 4428 C CA . ARG B 1 242 ? -7.895 -15.398 19.281 1 79.25 242 ARG B CA 1
ATOM 4429 C C . ARG B 1 242 ? -9.156 -14.898 18.578 1 79.25 242 ARG B C 1
ATOM 4431 O O . ARG B 1 242 ? -9.531 -13.734 18.719 1 79.25 242 ARG B O 1
ATOM 4438 N N . GLY B 1 243 ? -9.828 -15.727 17.828 1 78 243 GLY B N 1
ATOM 4439 C CA . GLY B 1 243 ? -11.109 -15.391 17.219 1 78 243 GLY B CA 1
ATOM 4440 C C . GLY B 1 243 ? -10.977 -14.445 16.031 1 78 243 GLY B C 1
ATOM 4441 O O . GLY B 1 243 ? -11.945 -13.781 15.656 1 78 243 GLY B O 1
ATOM 4442 N N . THR B 1 244 ? -9.836 -14.18 15.594 1 85.44 244 THR B N 1
ATOM 4443 C CA . THR B 1 244 ? -9.562 -13.336 14.43 1 85.44 244 THR B CA 1
ATOM 4444 C C . THR B 1 244 ? -8.484 -13.953 13.555 1 85.44 244 THR B C 1
ATOM 4446 O O . THR B 1 244 ? -8.094 -15.102 13.75 1 85.44 244 THR B O 1
ATOM 4449 N N . THR B 1 245 ? -8.109 -13.305 12.555 1 87.56 245 THR B N 1
ATOM 4450 C CA . THR B 1 245 ? -7.043 -13.812 11.703 1 87.56 245 THR B CA 1
ATOM 4451 C C . THR B 1 245 ? -5.695 -13.25 12.133 1 87.56 245 THR B C 1
ATOM 4453 O O . THR B 1 245 ? -5.633 -12.227 12.82 1 87.56 245 THR B O 1
ATOM 4456 N N . ARG B 1 246 ? -4.645 -13.898 11.758 1 90.25 246 ARG B N 1
ATOM 4457 C CA . ARG B 1 246 ? -3.279 -13.461 12.031 1 90.25 246 ARG B CA 1
ATOM 4458 C C . ARG B 1 246 ? -3.012 -12.078 11.438 1 90.25 246 ARG B C 1
ATOM 4460 O O . ARG B 1 246 ? -2.365 -11.242 12.062 1 90.25 246 ARG B O 1
ATOM 4467 N N . THR B 1 247 ? -3.484 -11.812 10.289 1 93.62 247 THR B N 1
ATOM 4468 C CA . THR B 1 247 ? -3.236 -10.539 9.617 1 93.62 247 THR B CA 1
ATOM 4469 C C . THR B 1 247 ? -4.023 -9.414 10.289 1 93.62 247 THR B C 1
ATOM 4471 O O . THR B 1 247 ? -3.553 -8.273 10.359 1 93.62 247 THR B O 1
ATOM 4474 N N . TYR B 1 248 ? -5.203 -9.727 10.773 1 94.25 248 TYR B N 1
ATOM 4475 C CA . TYR B 1 248 ? -5.957 -8.734 11.523 1 94.25 248 TYR B CA 1
ATOM 4476 C C . TYR B 1 248 ? -5.223 -8.336 12.797 1 94.25 248 TYR B C 1
ATOM 4478 O O . TYR B 1 248 ? -4.953 -7.156 13.031 1 94.25 248 TYR B O 1
ATOM 4486 N N . ALA B 1 249 ? -4.945 -9.344 13.578 1 94.44 249 ALA B N 1
ATOM 4487 C CA . ALA B 1 249 ? -4.281 -9.109 14.859 1 94.44 249 ALA B CA 1
ATOM 4488 C C . ALA B 1 249 ? -2.91 -8.461 14.648 1 94.44 249 ALA B C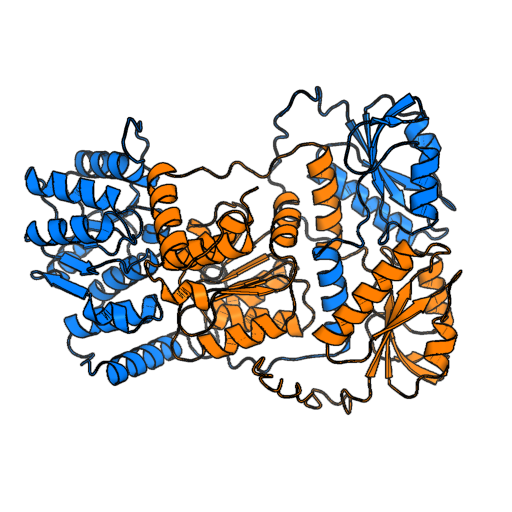 1
ATOM 4490 O O . ALA B 1 249 ? -2.525 -7.559 15.391 1 94.44 249 ALA B O 1
ATOM 4491 N N . GLY B 1 250 ? -2.207 -8.938 13.688 1 96 250 GLY B N 1
ATOM 4492 C CA . GLY B 1 250 ? -0.896 -8.391 13.391 1 96 250 GLY B CA 1
ATOM 4493 C C . GLY B 1 250 ? -0.943 -6.93 12.977 1 96 250 GLY B C 1
ATOM 4494 O O . GLY B 1 250 ? -0.098 -6.133 13.391 1 96 250 GLY B O 1
ATOM 4495 N N . MET B 1 251 ? -1.905 -6.582 12.156 1 96.81 251 MET B N 1
ATOM 4496 C CA . MET B 1 251 ? -2.057 -5.203 11.703 1 96.81 251 MET B CA 1
ATOM 4497 C C . MET B 1 251 ? -2.385 -4.277 12.875 1 96.81 251 MET B C 1
ATOM 4499 O O . MET B 1 251 ? -1.832 -3.184 12.977 1 96.81 251 MET B O 1
ATOM 4503 N N . LYS B 1 252 ? -3.279 -4.742 13.711 1 95.06 252 LYS B N 1
ATOM 4504 C CA . LYS B 1 252 ? -3.604 -3.969 14.906 1 95.06 252 LYS B CA 1
ATOM 4505 C C . LYS B 1 252 ? -2.355 -3.693 15.734 1 95.06 252 LYS B C 1
ATOM 4507 O O . LYS B 1 252 ? -2.125 -2.561 16.172 1 95.06 252 LYS B O 1
ATOM 4512 N N . LYS B 1 253 ? -1.627 -4.695 15.938 1 95.12 253 LYS B N 1
ATOM 4513 C CA . LYS B 1 253 ? -0.416 -4.562 16.75 1 95.12 253 LYS B CA 1
ATOM 4514 C C . LYS B 1 253 ? 0.588 -3.627 16.078 1 95.12 253 LYS B C 1
ATOM 4516 O O . LYS B 1 253 ? 1.162 -2.756 16.734 1 95.12 253 LYS B O 1
ATOM 4521 N N . LEU B 1 254 ? 0.811 -3.822 14.805 1 96 254 LEU B N 1
ATOM 4522 C CA . LEU B 1 254 ? 1.754 -2.982 14.07 1 96 254 LEU B CA 1
ATOM 4523 C C . LEU B 1 254 ? 1.385 -1.509 14.203 1 96 254 LEU B C 1
ATOM 4525 O O . LEU B 1 254 ? 2.246 -0.672 14.484 1 96 254 LEU B O 1
ATOM 4529 N N . LEU B 1 255 ? 0.137 -1.198 13.977 1 94.38 255 LEU B N 1
ATOM 4530 C CA . LEU B 1 255 ? -0.298 0.194 14 1 94.38 255 LEU B CA 1
ATOM 4531 C C . LEU B 1 255 ? -0.177 0.773 15.406 1 94.38 255 LEU B C 1
ATOM 4533 O O . LEU B 1 255 ? 0.148 1.951 15.57 1 94.38 255 LEU B O 1
ATOM 4537 N N . SER B 1 256 ? -0.432 -0.081 16.359 1 91.69 256 SER B N 1
ATOM 4538 C CA . SER B 1 256 ? -0.255 0.355 17.734 1 91.69 256 SER B CA 1
ATOM 4539 C C . SER B 1 256 ? 1.212 0.635 18.047 1 91.69 256 SER B C 1
ATOM 4541 O O . SER B 1 256 ? 1.534 1.616 18.719 1 91.69 256 SER B O 1
ATOM 4543 N N . GLU B 1 257 ? 2.074 -0.161 17.562 1 92.56 257 GLU B N 1
ATOM 4544 C CA . GLU B 1 257 ? 3.5 -0.045 17.844 1 92.56 257 GLU B CA 1
ATOM 4545 C C . GLU B 1 257 ? 4.137 1.085 17.047 1 92.56 257 GLU B C 1
ATOM 4547 O O . GLU B 1 257 ? 4.988 1.813 17.562 1 92.56 257 GLU B O 1
ATOM 4552 N N . LEU B 1 258 ? 3.729 1.246 15.828 1 91 258 LEU B N 1
ATOM 4553 C CA . LEU B 1 258 ? 4.352 2.207 14.93 1 91 258 LEU B CA 1
ATOM 4554 C C . LEU B 1 258 ? 3.748 3.596 15.109 1 91 258 LEU B C 1
ATOM 4556 O O . LEU B 1 258 ? 4.371 4.602 14.758 1 91 258 LEU B O 1
ATOM 4560 N N . GLY B 1 259 ? 2.541 3.58 15.68 1 86.19 259 GLY B N 1
ATOM 4561 C CA . GLY B 1 259 ? 1.83 4.844 15.789 1 86.19 259 GLY B CA 1
ATOM 4562 C C . GLY B 1 259 ? 1.183 5.281 14.492 1 86.19 259 GLY B C 1
ATOM 4563 O O . GLY B 1 259 ? -0.015 5.57 14.453 1 86.19 259 GLY B O 1
ATOM 4564 N N . SER B 1 260 ? 1.974 5.438 13.43 1 89.94 260 SER B N 1
ATOM 4565 C CA . SER B 1 260 ? 1.509 5.75 12.078 1 89.94 260 SER B CA 1
ATOM 4566 C C . SER B 1 260 ? 2.303 4.98 11.031 1 89.94 260 SER B C 1
ATOM 4568 O O . SER B 1 260 ? 3.516 4.812 11.164 1 89.94 260 SER B O 1
ATOM 4570 N N . ALA B 1 261 ? 1.563 4.543 10.055 1 96 261 ALA B N 1
ATOM 4571 C CA . ALA B 1 261 ? 2.213 3.818 8.969 1 96 261 ALA B CA 1
ATOM 4572 C C . ALA B 1 261 ? 1.382 3.895 7.688 1 96 261 ALA B C 1
ATOM 4574 O O . ALA B 1 261 ? 0.151 3.936 7.742 1 96 261 ALA B O 1
ATOM 4575 N N . GLY B 1 262 ? 2.125 4.086 6.609 1 97.88 262 GLY B N 1
ATOM 4576 C CA . GLY B 1 262 ? 1.423 3.846 5.359 1 97.88 262 GLY B CA 1
ATOM 4577 C C . GLY B 1 262 ? 0.938 2.414 5.215 1 97.88 262 GLY B C 1
ATOM 4578 O O . GLY B 1 262 ? 1.626 1.477 5.621 1 97.88 262 GLY B O 1
ATOM 4579 N N . ILE B 1 263 ? -0.199 2.199 4.57 1 98.75 263 ILE B N 1
ATOM 4580 C CA . ILE B 1 263 ? -0.832 0.887 4.523 1 98.75 263 ILE B CA 1
ATOM 4581 C C . ILE B 1 263 ? -0.765 0.332 3.104 1 98.75 263 ILE B C 1
ATOM 4583 O O . ILE B 1 263 ? -1.107 1.024 2.143 1 98.75 263 ILE B O 1
ATOM 4587 N N . VAL B 1 264 ? -0.327 -0.876 2.949 1 98.81 264 VAL B N 1
ATOM 4588 C CA . VAL B 1 264 ? -0.409 -1.593 1.681 1 98.81 264 VAL B CA 1
ATOM 4589 C C . VAL B 1 264 ? -0.969 -2.994 1.914 1 98.81 264 VAL B C 1
ATOM 4591 O O . VAL B 1 264 ? -0.28 -3.863 2.453 1 98.81 264 VAL B O 1
ATOM 4594 N N . VAL B 1 265 ? -2.215 -3.236 1.511 1 98.56 265 VAL B N 1
ATOM 4595 C CA . VAL B 1 265 ? -2.896 -4.512 1.712 1 98.56 265 VAL B CA 1
ATOM 4596 C C . VAL B 1 265 ? -3.248 -5.129 0.361 1 98.56 265 VAL B C 1
ATOM 4598 O O . VAL B 1 265 ? -3.965 -4.52 -0.439 1 98.56 265 VAL B O 1
ATOM 4601 N N . GLY B 1 266 ? -2.773 -6.359 0.12 1 98.06 266 GLY B N 1
ATOM 4602 C CA . GLY B 1 266 ? -3.004 -6.965 -1.183 1 98.06 266 GLY B CA 1
ATOM 4603 C C . GLY B 1 266 ? -3.6 -8.359 -1.096 1 98.06 266 GLY B C 1
ATOM 4604 O O . GLY B 1 266 ? -3.996 -8.93 -2.111 1 98.06 266 GLY B O 1
ATOM 4605 N N . ASN B 1 267 ? -3.738 -8.867 0.1 1 94.56 267 ASN B N 1
ATOM 4606 C CA . ASN B 1 267 ? -4.109 -10.273 0.203 1 94.56 267 ASN B CA 1
ATOM 4607 C C . ASN B 1 267 ? -5.27 -10.477 1.173 1 94.56 267 ASN B C 1
ATOM 4609 O O . ASN B 1 267 ? -6.305 -11.031 0.799 1 94.56 267 ASN B O 1
ATOM 4613 N N . ALA B 1 268 ? -5.188 -9.953 2.371 1 93.94 268 ALA B N 1
ATOM 4614 C CA . ALA B 1 268 ? -6.094 -10.328 3.453 1 93.94 268 ALA B CA 1
ATOM 4615 C C . ALA B 1 268 ? -7.098 -9.219 3.736 1 93.94 268 ALA B C 1
ATOM 4617 O O . ALA B 1 268 ? -6.758 -8.203 4.355 1 93.94 268 ALA B O 1
ATOM 4618 N N . PRO B 1 269 ? -8.375 -9.422 3.422 1 94.62 269 PRO B N 1
ATOM 4619 C CA . PRO B 1 269 ? -9.398 -8.422 3.738 1 94.62 269 PRO B CA 1
ATOM 4620 C C . PRO B 1 269 ? -9.477 -8.109 5.23 1 94.62 269 PRO B C 1
ATOM 4622 O O . PRO B 1 269 ? -9.781 -6.973 5.609 1 94.62 269 PRO B O 1
ATOM 4625 N N . THR B 1 270 ? -9.133 -9.031 6.051 1 93.44 270 THR B N 1
ATOM 4626 C CA . THR B 1 270 ? -9.227 -8.812 7.492 1 93.44 270 THR B CA 1
ATOM 4627 C C . THR B 1 270 ? -8.148 -7.844 7.965 1 93.44 270 THR B C 1
ATOM 4629 O O . THR B 1 270 ? -8.344 -7.117 8.938 1 93.44 270 THR B O 1
ATOM 4632 N N . ALA B 1 271 ? -7.023 -7.867 7.34 1 96.06 271 ALA B N 1
ATOM 4633 C CA . ALA B 1 271 ? -6.023 -6.844 7.637 1 96.06 271 ALA B CA 1
ATOM 4634 C C . ALA B 1 271 ? -6.562 -5.445 7.344 1 96.06 271 ALA B C 1
ATOM 4636 O O . ALA B 1 271 ? -6.332 -4.512 8.117 1 96.06 271 ALA B O 1
ATOM 4637 N N . LEU B 1 272 ? -7.27 -5.309 6.234 1 96.94 272 LEU B N 1
ATOM 4638 C CA . LEU B 1 272 ? -7.867 -4.027 5.883 1 96.94 272 LEU B CA 1
ATOM 4639 C C . LEU B 1 272 ? -8.953 -3.639 6.883 1 96.94 272 LEU B C 1
ATOM 4641 O O . LEU B 1 272 ? -9.109 -2.459 7.203 1 96.94 272 LEU B O 1
ATOM 4645 N N . ALA B 1 273 ? -9.656 -4.633 7.316 1 94.75 273 ALA B N 1
ATOM 4646 C CA . ALA B 1 273 ? -10.672 -4.375 8.336 1 94.75 273 ALA B CA 1
ATOM 4647 C C . ALA B 1 273 ? -10.047 -3.768 9.594 1 94.75 273 ALA B C 1
ATOM 4649 O O . ALA B 1 273 ? -10.609 -2.85 10.195 1 94.75 273 ALA B O 1
ATOM 4650 N N . ALA B 1 274 ? -8.922 -4.309 9.984 1 95.5 274 ALA B N 1
ATOM 4651 C CA . ALA B 1 274 ? -8.203 -3.752 11.125 1 95.5 274 ALA B CA 1
ATOM 4652 C C . ALA B 1 274 ? -7.836 -2.291 10.875 1 95.5 274 ALA B C 1
ATOM 4654 O O . ALA B 1 274 ? -7.973 -1.452 11.773 1 95.5 274 ALA B O 1
ATOM 4655 N N . VAL B 1 275 ? -7.414 -1.991 9.703 1 97.12 275 VAL B N 1
ATOM 4656 C CA . VAL B 1 275 ? -7.027 -0.633 9.328 1 97.12 275 VAL B CA 1
ATOM 4657 C C . VAL B 1 275 ? -8.242 0.292 9.43 1 97.12 275 VAL B C 1
ATOM 4659 O O . VAL B 1 275 ? -8.141 1.4 9.961 1 97.12 275 VAL B O 1
ATOM 4662 N N . VAL B 1 276 ? -9.32 -0.175 8.867 1 94.44 276 VAL B N 1
ATOM 4663 C CA . VAL B 1 276 ? -10.547 0.613 8.875 1 94.44 276 VAL B CA 1
ATOM 4664 C C . VAL B 1 276 ? -10.945 0.917 10.32 1 94.44 276 VAL B C 1
ATOM 4666 O O . VAL B 1 276 ? -11.32 2.049 10.641 1 94.44 276 VAL B O 1
ATOM 4669 N N . GLU B 1 277 ? -10.867 -0.079 11.117 1 92.12 277 GLU B N 1
ATOM 4670 C CA . GLU B 1 277 ? -11.188 0.114 12.531 1 92.12 277 GLU B CA 1
ATOM 4671 C C . GLU B 1 277 ? -10.289 1.17 13.164 1 92.12 277 GLU B C 1
ATOM 4673 O O . GLU B 1 277 ? -10.766 2.039 13.898 1 92.12 277 GLU B O 1
ATOM 4678 N N . GLU B 1 278 ? -9.039 1.083 12.906 1 92.25 278 GLU B N 1
ATOM 4679 C CA . GLU B 1 278 ? -8.086 2.045 13.453 1 92.25 278 GLU B CA 1
ATOM 4680 C C . GLU B 1 278 ? -8.352 3.447 12.906 1 92.25 278 GLU B C 1
ATOM 4682 O O . GLU B 1 278 ? -8.211 4.434 13.633 1 92.25 278 GLU B O 1
ATOM 4687 N N . CYS B 1 279 ? -8.617 3.506 11.641 1 89.19 279 CYS B N 1
ATOM 4688 C CA . CYS B 1 279 ? -8.961 4.785 11.031 1 89.19 279 CYS B CA 1
ATOM 4689 C C . CYS B 1 279 ? -10.164 5.418 11.727 1 89.19 279 CYS B C 1
ATOM 4691 O O . CYS B 1 279 ? -10.125 6.598 12.086 1 89.19 279 CYS B O 1
ATOM 4693 N N . ARG B 1 280 ? -11.102 4.672 11.93 1 81.5 280 ARG B N 1
ATOM 4694 C CA . ARG B 1 280 ? -12.312 5.16 12.57 1 81.5 280 ARG B CA 1
ATOM 4695 C C . ARG B 1 280 ? -12.039 5.555 14.023 1 81.5 280 ARG B C 1
ATOM 4697 O O . ARG B 1 280 ? -12.672 6.473 14.547 1 81.5 280 ARG B O 1
ATOM 4704 N N . GLY B 1 281 ? -11.133 4.852 14.617 1 80.94 281 GLY B N 1
ATOM 4705 C CA . GLY B 1 281 ? -10.75 5.145 15.992 1 80.94 281 GLY B CA 1
ATOM 4706 C C . GLY B 1 281 ? -9.852 6.363 16.109 1 80.94 281 GLY B C 1
ATOM 4707 O O . GLY B 1 281 ? -9.484 6.766 17.219 1 80.94 281 GLY B O 1
ATOM 4708 N N . GLY B 1 282 ? -9.445 6.934 14.977 1 81 282 GLY B N 1
ATOM 4709 C CA . GLY B 1 282 ? -8.68 8.172 15 1 81 282 GLY B CA 1
ATOM 4710 C C . GLY B 1 282 ? -7.184 7.953 14.852 1 81 282 GLY B C 1
ATOM 4711 O O . GLY B 1 282 ? -6.387 8.828 15.195 1 81 282 GLY B O 1
ATOM 4712 N N . ARG B 1 283 ? -6.781 6.828 14.508 1 86.88 283 ARG B N 1
ATOM 4713 C CA . ARG B 1 283 ? -5.371 6.598 14.211 1 86.88 283 ARG B CA 1
ATOM 4714 C C . ARG B 1 283 ? -4.918 7.422 13.016 1 86.88 283 ARG B C 1
ATOM 4716 O O . ARG B 1 283 ? -5.645 7.539 12.023 1 86.88 283 ARG B O 1
ATOM 4723 N N . GLU B 1 284 ? -3.814 8.07 13.203 1 88 284 GLU B N 1
ATOM 4724 C CA . GLU B 1 284 ? -3.242 8.789 12.07 1 88 284 GLU B CA 1
ATOM 4725 C C . GLU B 1 284 ? -2.641 7.832 11.047 1 88 284 GLU B C 1
ATOM 4727 O O . GLU B 1 284 ? -1.683 7.117 11.344 1 88 284 GLU B O 1
ATOM 4732 N N . ILE B 1 285 ? -3.189 7.785 9.875 1 92.56 285 ILE B N 1
ATOM 4733 C CA . ILE B 1 285 ? -2.742 6.957 8.758 1 92.56 285 ILE B CA 1
ATOM 4734 C C . ILE B 1 285 ? -2.473 7.836 7.539 1 92.56 285 ILE B C 1
ATOM 4736 O O . ILE B 1 285 ? -3.371 8.523 7.055 1 92.56 285 ILE B O 1
ATOM 4740 N N . PRO B 1 286 ? -1.269 7.82 7.059 1 94.19 286 PRO B N 1
ATOM 4741 C CA . PRO B 1 286 ? -0.923 8.742 5.973 1 94.19 286 PRO B CA 1
ATOM 4742 C C . PRO B 1 286 ? -1.618 8.391 4.66 1 94.19 286 PRO B C 1
ATOM 4744 O O . PRO B 1 286 ? -2.01 9.289 3.906 1 94.19 286 PRO B O 1
ATOM 4747 N N . PHE B 1 287 ? -1.735 7.094 4.359 1 97.19 287 PHE B N 1
ATOM 4748 C CA . PHE B 1 287 ? -2.4 6.672 3.133 1 97.19 287 PHE B CA 1
ATOM 4749 C C . PHE B 1 287 ? -2.736 5.188 3.184 1 97.19 287 PHE B C 1
ATOM 4751 O O . PHE B 1 287 ? -2.25 4.461 4.055 1 97.19 287 PHE B O 1
ATOM 4758 N N . ILE B 1 288 ? -3.641 4.75 2.26 1 98.31 288 ILE B N 1
ATOM 4759 C CA . ILE B 1 288 ? -4.027 3.352 2.113 1 98.31 288 ILE B CA 1
ATOM 4760 C C . ILE B 1 288 ? -3.92 2.938 0.646 1 98.31 288 ILE B C 1
ATOM 4762 O O . ILE B 1 288 ? -4.438 3.625 -0.237 1 98.31 288 ILE B O 1
ATOM 4766 N N . VAL B 1 289 ? -3.172 1.911 0.363 1 98.88 289 VAL B N 1
ATOM 4767 C CA . VAL B 1 289 ? -3.217 1.175 -0.896 1 98.88 289 VAL B CA 1
ATOM 4768 C C . VAL B 1 289 ? -3.807 -0.214 -0.661 1 98.88 289 VAL B C 1
ATOM 4770 O O . VAL B 1 289 ? -3.189 -1.053 0 1 98.88 289 VAL B O 1
ATOM 4773 N N . ALA B 1 290 ? -5.027 -0.449 -1.221 1 98.81 290 ALA B N 1
ATOM 4774 C CA . ALA B 1 290 ? -5.727 -1.675 -0.844 1 98.81 290 ALA B CA 1
ATOM 4775 C C . ALA B 1 290 ? -6.266 -2.398 -2.074 1 98.81 290 ALA B C 1
ATOM 4777 O O . ALA B 1 290 ? -7.031 -1.826 -2.854 1 98.81 290 ALA B O 1
ATOM 4778 N N . ALA B 1 291 ? -5.836 -3.637 -2.221 1 98.62 291 ALA B N 1
ATOM 4779 C CA . ALA B 1 291 ? -6.344 -4.516 -3.27 1 98.62 291 ALA B CA 1
ATOM 4780 C C . ALA B 1 291 ? -6.5 -5.945 -2.76 1 98.62 291 ALA B C 1
ATOM 4782 O O . ALA B 1 291 ? -6.059 -6.895 -3.414 1 98.62 291 ALA B O 1
ATOM 4783 N N . PRO B 1 292 ? -7.051 -6.113 -1.541 1 97 292 PRO B N 1
ATOM 4784 C CA . PRO B 1 292 ? -7.246 -7.496 -1.096 1 97 292 PRO B CA 1
ATOM 4785 C C . PRO B 1 292 ? -8.266 -8.25 -1.947 1 97 292 PRO B C 1
ATOM 4787 O O . PRO B 1 292 ? -9.258 -7.668 -2.389 1 97 292 PRO B O 1
ATOM 4790 N N . VAL B 1 293 ? -8.023 -9.531 -2.145 1 94.62 293 VAL B N 1
ATOM 4791 C CA . VAL B 1 293 ? -8.914 -10.367 -2.945 1 94.62 293 VAL B CA 1
ATOM 4792 C C . VAL B 1 293 ? -9.984 -10.984 -2.049 1 94.62 293 VAL B C 1
ATOM 4794 O O . VAL B 1 293 ? -9.758 -11.188 -0.854 1 94.62 293 VAL B O 1
ATOM 4797 N N . GLY B 1 294 ? -11.164 -11.234 -2.721 1 91.25 294 GLY B N 1
ATOM 4798 C CA . GLY B 1 294 ? -12.102 -12.047 -1.964 1 91.25 294 GLY B CA 1
ATOM 4799 C C . GLY B 1 294 ? -13.523 -11.953 -2.477 1 91.25 294 GLY B C 1
ATOM 4800 O O . GLY B 1 294 ? -13.961 -10.891 -2.928 1 91.25 294 GLY B O 1
ATOM 4801 N N . PHE B 1 295 ? -14.195 -13.016 -2.248 1 90.62 295 PHE B N 1
ATOM 4802 C CA . PHE B 1 295 ? -15.578 -13.102 -2.703 1 90.62 295 PHE B CA 1
ATOM 4803 C C . PHE B 1 295 ? -16.547 -12.945 -1.533 1 90.62 295 PHE B C 1
ATOM 4805 O O . PHE B 1 295 ? -17.766 -12.867 -1.73 1 90.62 295 PHE B O 1
ATOM 4812 N N . ALA B 1 296 ? -16.078 -12.93 -0.377 1 85.06 296 ALA B N 1
ATOM 4813 C CA . ALA B 1 296 ? -16.906 -12.797 0.813 1 85.06 296 ALA B CA 1
ATOM 4814 C C . ALA B 1 296 ? -16.984 -11.344 1.281 1 85.06 296 ALA B C 1
ATOM 4816 O O . ALA B 1 296 ? -17.781 -10.562 0.768 1 85.06 296 ALA B O 1
ATOM 4817 N N . ASN B 1 297 ? -16.016 -10.93 2.078 1 84.81 297 ASN B N 1
ATOM 4818 C CA . ASN B 1 297 ? -16.125 -9.633 2.729 1 84.81 297 ASN B CA 1
ATOM 4819 C C . ASN B 1 297 ? -15.141 -8.625 2.139 1 84.81 297 ASN B C 1
ATOM 4821 O O . ASN B 1 297 ? -15.078 -7.477 2.574 1 84.81 297 ASN B O 1
ATOM 4825 N N . ALA B 1 298 ? -14.477 -9.016 1.143 1 91.75 298 ALA B N 1
ATOM 4826 C CA . ALA B 1 298 ? -13.453 -8.117 0.594 1 91.75 298 ALA B CA 1
ATOM 4827 C C . ALA B 1 298 ? -14.086 -6.855 0.023 1 91.75 298 ALA B C 1
ATOM 4829 O O . ALA B 1 298 ? -13.633 -5.742 0.315 1 91.75 298 ALA B O 1
ATOM 4830 N N . ALA B 1 299 ? -15.141 -7.004 -0.726 1 94 299 ALA B N 1
ATOM 4831 C CA . ALA B 1 299 ? -15.789 -5.859 -1.366 1 94 299 ALA B CA 1
ATOM 4832 C C . ALA B 1 299 ? -16.297 -4.863 -0.327 1 94 299 ALA B C 1
ATOM 4834 O O . ALA B 1 299 ? -16.078 -3.656 -0.461 1 94 299 ALA B O 1
ATOM 4835 N N . SER B 1 300 ? -16.906 -5.359 0.721 1 94.19 300 SER B N 1
ATOM 4836 C CA . SER B 1 300 ? -17.5 -4.504 1.742 1 94.19 300 SER B CA 1
ATOM 4837 C C . SER B 1 300 ? -16.422 -3.732 2.508 1 94.19 300 SER B C 1
ATOM 4839 O O . SER B 1 300 ? -16.562 -2.533 2.752 1 94.19 300 SER B O 1
ATOM 4841 N N . VAL B 1 301 ? -15.383 -4.418 2.895 1 95.31 301 VAL B N 1
ATOM 4842 C CA . VAL B 1 301 ? -14.359 -3.76 3.693 1 95.31 301 VAL B CA 1
ATOM 4843 C C . VAL B 1 301 ? -13.641 -2.713 2.848 1 95.31 301 VAL B C 1
ATOM 4845 O O . VAL B 1 301 ? -13.234 -1.663 3.357 1 95.31 301 VAL B O 1
ATOM 4848 N N . LYS B 1 302 ? -13.461 -2.979 1.61 1 96.75 302 LYS B N 1
ATOM 4849 C CA . LYS B 1 302 ? -12.836 -2.016 0.706 1 96.75 302 LYS B CA 1
ATOM 4850 C C . LYS B 1 302 ? -13.68 -0.752 0.582 1 96.75 302 LYS B C 1
ATOM 4852 O O . LYS B 1 302 ? -13.148 0.357 0.54 1 96.75 302 LYS B O 1
ATOM 4857 N N . GLU B 1 303 ? -14.984 -0.908 0.568 1 95.56 303 GLU B N 1
ATOM 4858 C CA . GLU B 1 303 ? -15.867 0.256 0.585 1 95.56 303 GLU B CA 1
ATOM 4859 C C . GLU B 1 303 ? -15.719 1.044 1.883 1 95.56 303 GLU B C 1
ATOM 4861 O O . GLU B 1 303 ? -15.727 2.277 1.872 1 95.56 303 GLU B O 1
ATOM 4866 N N . GLU B 1 304 ? -15.578 0.346 2.934 1 93.25 304 GLU B N 1
ATOM 4867 C CA . GLU B 1 304 ? -15.391 1.001 4.227 1 93.25 304 GLU B CA 1
ATOM 4868 C C . GLU B 1 304 ? -14.07 1.771 4.27 1 93.25 304 GLU B C 1
ATOM 4870 O O . GLU B 1 304 ? -13.992 2.848 4.863 1 93.25 304 GLU B O 1
ATOM 4875 N N . ALA B 1 305 ? -13.07 1.192 3.686 1 95.81 305 ALA B N 1
ATOM 4876 C CA . ALA B 1 305 ? -11.773 1.872 3.635 1 95.81 305 ALA B CA 1
ATOM 4877 C C . ALA B 1 305 ? -11.891 3.209 2.908 1 95.81 305 ALA B C 1
ATOM 4879 O O . ALA B 1 305 ? -11.289 4.203 3.326 1 95.81 305 ALA B O 1
ATOM 4880 N N . LEU B 1 306 ? -12.633 3.207 1.852 1 93 306 LEU B N 1
ATOM 4881 C CA . LEU B 1 306 ? -12.844 4.438 1.098 1 93 306 LEU B CA 1
ATOM 4882 C C . LEU B 1 306 ? -13.57 5.477 1.944 1 93 306 LEU B C 1
ATOM 4884 O O . LEU B 1 306 ? -13.32 6.676 1.817 1 93 306 LEU B O 1
ATOM 4888 N N . ARG B 1 307 ? -14.336 5.039 2.844 1 86.88 307 ARG B N 1
ATOM 4889 C CA . ARG B 1 307 ? -15.141 5.941 3.668 1 86.88 307 ARG B CA 1
ATOM 4890 C C . ARG B 1 307 ? -14.297 6.562 4.777 1 86.88 307 ARG B C 1
ATOM 4892 O O . ARG B 1 307 ? -14.719 7.527 5.418 1 86.88 307 ARG B O 1
ATOM 4899 N N . CYS B 1 308 ? -13.109 6.012 4.957 1 86.69 308 CYS B N 1
ATOM 4900 C CA . CYS B 1 308 ? -12.188 6.645 5.895 1 86.69 308 CYS B CA 1
ATOM 4901 C C . CYS B 1 308 ? -11.75 8.016 5.387 1 86.69 308 CYS B C 1
ATOM 4903 O O . CYS B 1 308 ? -11.25 8.836 6.156 1 86.69 308 CYS B O 1
ATOM 4905 N N . ASN B 1 309 ? -11.883 8.258 4.082 1 83.62 309 ASN B N 1
ATOM 4906 C CA . ASN B 1 309 ? -11.586 9.531 3.443 1 83.62 309 ASN B CA 1
ATOM 4907 C C . ASN B 1 309 ? -10.133 9.953 3.674 1 83.62 309 ASN B C 1
ATOM 4909 O O . ASN B 1 309 ? -9.859 11.117 3.969 1 83.62 309 ASN B O 1
ATOM 4913 N N . LEU B 1 310 ? -9.273 9.062 3.734 1 90.56 310 LEU B N 1
ATOM 4914 C CA . LEU B 1 310 ? -7.828 9.258 3.701 1 90.56 310 LEU B CA 1
ATOM 4915 C C . LEU B 1 310 ? -7.301 9.164 2.273 1 90.56 310 LEU B C 1
ATOM 4917 O O . LEU B 1 310 ? -7.965 8.609 1.396 1 90.56 310 LEU B O 1
ATOM 4921 N N . PRO B 1 311 ? -6.164 9.859 2.025 1 93.5 311 PRO B N 1
ATOM 4922 C CA . PRO B 1 311 ? -5.539 9.562 0.733 1 93.5 311 PRO B CA 1
ATOM 4923 C C . PRO B 1 311 ? -5.414 8.062 0.471 1 93.5 311 PRO B C 1
ATOM 4925 O O . PRO B 1 311 ? -4.836 7.34 1.286 1 93.5 311 PRO B O 1
ATOM 4928 N N . SER B 1 312 ? -6.051 7.566 -0.675 1 97.5 312 SER B N 1
ATOM 4929 C CA . SER B 1 312 ? -6.055 6.117 -0.854 1 97.5 312 SER B CA 1
ATOM 4930 C C . SER B 1 312 ? -6.25 5.742 -2.318 1 97.5 312 SER B C 1
ATOM 4932 O O . SER B 1 312 ? -6.73 6.555 -3.113 1 97.5 312 SER B O 1
ATOM 4934 N N . VAL B 1 313 ? -5.762 4.605 -2.689 1 98.56 313 VAL B N 1
ATOM 4935 C CA . VAL B 1 313 ? -6.137 3.863 -3.889 1 98.56 313 VAL B CA 1
ATOM 4936 C C . VAL B 1 313 ? -6.68 2.49 -3.502 1 98.56 313 VAL B C 1
ATOM 4938 O O . VAL B 1 313 ? -6.035 1.744 -2.766 1 98.56 313 VAL B O 1
ATOM 4941 N N . VAL B 1 314 ? -7.898 2.207 -3.91 1 98.62 314 VAL B N 1
ATOM 4942 C CA . VAL B 1 314 ? -8.57 0.96 -3.551 1 98.62 314 VAL B CA 1
ATOM 4943 C C . VAL B 1 314 ? -9.117 0.289 -4.809 1 98.62 314 VAL B C 1
ATOM 4945 O O . VAL B 1 314 ? -9.711 0.951 -5.664 1 98.62 314 VAL B O 1
ATOM 4948 N N . VAL B 1 315 ? -8.812 -0.981 -4.996 1 98.75 315 VAL B N 1
ATOM 4949 C CA . VAL B 1 315 ? -9.469 -1.769 -6.039 1 98.75 315 VAL B CA 1
ATOM 4950 C C . VAL B 1 315 ? -10.797 -2.316 -5.516 1 98.75 315 VAL B C 1
ATOM 4952 O O . VAL B 1 315 ? -10.812 -3.275 -4.738 1 98.75 315 VAL B O 1
ATOM 4955 N N . ARG B 1 316 ? -11.82 -1.79 -5.984 1 97.81 316 ARG B N 1
ATOM 4956 C CA . ARG B 1 316 ? -13.148 -2.17 -5.508 1 97.81 316 ARG B CA 1
ATOM 4957 C C . ARG B 1 316 ? -13.531 -3.559 -6.004 1 97.81 316 ARG B C 1
ATOM 4959 O O . ARG B 1 316 ? -12.922 -4.078 -6.945 1 97.81 316 ARG B O 1
ATOM 4966 N N . GLY B 1 317 ? -14.547 -4.145 -5.312 1 96.81 317 GLY B N 1
ATOM 4967 C CA . GLY B 1 317 ? -15.078 -5.426 -5.75 1 96.81 317 GLY B CA 1
ATOM 4968 C C . GLY B 1 317 ? -14.258 -6.605 -5.273 1 96.81 317 GLY B C 1
ATOM 4969 O O . GLY B 1 317 ? -13.703 -6.574 -4.172 1 96.81 317 GLY B O 1
ATOM 4970 N N . THR B 1 318 ? -14.234 -7.688 -6.082 1 96.31 318 THR B N 1
ATOM 4971 C CA . THR B 1 318 ? -13.625 -8.938 -5.648 1 96.31 318 THR B CA 1
ATOM 4972 C C . THR B 1 318 ? -12.172 -9.016 -6.109 1 96.31 318 THR B C 1
ATOM 4974 O O . THR B 1 318 ? -11.375 -9.758 -5.535 1 96.31 318 THR B O 1
ATOM 4977 N N . TYR B 1 319 ? -11.812 -8.203 -7.133 1 97.38 319 TYR B N 1
ATOM 4978 C CA . TYR B 1 319 ? -10.492 -8.273 -7.746 1 97.38 319 TYR B CA 1
ATOM 4979 C C . TYR B 1 319 ? -9.422 -7.758 -6.797 1 97.38 319 TYR B C 1
ATOM 4981 O O . TYR B 1 319 ? -9.719 -6.992 -5.875 1 97.38 319 TYR B O 1
ATOM 4989 N N . GLY B 1 320 ? -8.227 -8.164 -7.074 1 97.44 320 GLY B N 1
ATOM 4990 C CA . GLY B 1 320 ? -7.074 -7.691 -6.32 1 97.44 320 GLY B CA 1
ATOM 4991 C C . GLY B 1 320 ? -5.863 -8.602 -6.441 1 97.44 320 GLY B C 1
ATOM 4992 O O . GLY B 1 320 ? -5.625 -9.188 -7.5 1 97.44 320 GLY B O 1
ATOM 4993 N N . GLY B 1 321 ? -5.078 -8.562 -5.305 1 97.25 321 GLY B N 1
ATOM 4994 C CA . GLY B 1 321 ? -3.893 -9.406 -5.262 1 97.25 321 GLY B CA 1
ATOM 4995 C C . GLY B 1 321 ? -2.664 -8.68 -4.75 1 97.25 321 GLY B C 1
ATOM 4996 O O . GLY B 1 321 ? -2.549 -7.457 -4.902 1 97.25 321 GLY B O 1
ATOM 4997 N N . SER B 1 322 ? -1.803 -9.5 -4.242 1 97.62 322 SER B N 1
ATOM 4998 C CA . SER B 1 322 ? -0.56 -8.953 -3.715 1 97.62 322 SER B CA 1
ATOM 4999 C C . SER B 1 322 ? 0.214 -8.203 -4.797 1 97.62 322 SER B C 1
ATOM 5001 O O . SER B 1 322 ? 0.755 -7.125 -4.547 1 97.62 322 SER B O 1
ATOM 5003 N N . GLY B 1 323 ? 0.247 -8.781 -5.98 1 97.25 323 GLY B N 1
ATOM 5004 C CA . GLY B 1 323 ? 0.944 -8.133 -7.082 1 97.25 323 GLY B CA 1
ATOM 5005 C C . GLY B 1 323 ? 0.322 -6.809 -7.484 1 97.25 323 GLY B C 1
ATOM 5006 O O . GLY B 1 323 ? 1.033 -5.855 -7.809 1 97.25 323 GLY B O 1
ATOM 5007 N N . VAL B 1 324 ? -0.971 -6.766 -7.434 1 98.25 324 VAL B N 1
ATOM 5008 C CA . VAL B 1 324 ? -1.697 -5.555 -7.793 1 98.25 324 VAL B CA 1
ATOM 5009 C C . VAL B 1 324 ? -1.41 -4.457 -6.77 1 98.25 324 VAL B C 1
ATOM 5011 O O . VAL B 1 324 ? -1.102 -3.32 -7.137 1 98.25 324 VAL B O 1
ATOM 5014 N N . ALA B 1 325 ? -1.464 -4.82 -5.512 1 98.62 325 ALA B N 1
ATOM 5015 C CA . ALA B 1 325 ? -1.198 -3.852 -4.453 1 98.62 325 ALA B CA 1
ATOM 5016 C C . ALA B 1 325 ? 0.218 -3.291 -4.566 1 98.62 325 ALA B C 1
ATOM 5018 O O . ALA B 1 325 ? 0.418 -2.076 -4.504 1 98.62 325 ALA B O 1
ATOM 5019 N N . ALA B 1 326 ? 1.164 -4.16 -4.73 1 98.06 326 ALA B N 1
ATOM 5020 C CA . ALA B 1 326 ? 2.557 -3.736 -4.855 1 98.06 326 ALA B CA 1
ATOM 5021 C C . ALA B 1 326 ? 2.748 -2.836 -6.074 1 98.06 326 ALA B C 1
ATOM 5023 O O . ALA B 1 326 ? 3.432 -1.814 -5.996 1 98.06 326 ALA B O 1
ATOM 5024 N N . ALA B 1 327 ? 2.098 -3.199 -7.168 1 96.88 327 ALA B N 1
ATOM 5025 C CA . ALA B 1 327 ? 2.223 -2.436 -8.406 1 96.88 327 ALA B CA 1
ATOM 5026 C C . ALA B 1 327 ? 1.655 -1.029 -8.242 1 96.88 327 ALA B C 1
ATOM 5028 O O . ALA B 1 327 ? 2.242 -0.057 -8.727 1 96.88 327 ALA B O 1
ATOM 5029 N N . LEU B 1 328 ? 0.566 -0.984 -7.598 1 98.38 328 LEU B N 1
ATOM 5030 C CA . LEU B 1 328 ? -0.069 0.311 -7.379 1 98.38 328 LEU B CA 1
ATOM 5031 C C . LEU B 1 328 ? 0.813 1.21 -6.52 1 98.38 328 LEU B C 1
ATOM 5033 O O . LEU B 1 328 ? 1.052 2.369 -6.867 1 98.38 328 LEU B O 1
ATOM 5037 N N . PHE B 1 329 ? 1.309 0.692 -5.453 1 98.38 329 PHE B N 1
ATOM 5038 C CA . PHE B 1 329 ? 2.172 1.473 -4.574 1 98.38 329 PHE B CA 1
ATOM 5039 C C . PHE B 1 329 ? 3.42 1.938 -5.316 1 98.38 329 PHE B C 1
ATOM 5041 O O . PHE B 1 329 ? 3.797 3.107 -5.234 1 98.38 329 PHE B O 1
ATOM 5048 N N . ASN B 1 330 ? 3.994 0.986 -6.047 1 96.69 330 ASN B N 1
ATOM 5049 C CA . ASN B 1 330 ? 5.211 1.324 -6.777 1 96.69 330 ASN B CA 1
ATOM 5050 C C . ASN B 1 330 ? 4.953 2.404 -7.824 1 96.69 330 ASN B C 1
ATOM 5052 O O . ASN B 1 330 ? 5.816 3.248 -8.078 1 96.69 330 ASN B O 1
ATOM 5056 N N . GLU B 1 331 ? 3.797 2.361 -8.43 1 95 331 GLU B N 1
ATOM 5057 C CA . GLU B 1 331 ? 3.438 3.379 -9.406 1 95 331 GLU B CA 1
ATOM 5058 C C . GLU B 1 331 ? 3.314 4.754 -8.758 1 95 331 GLU B C 1
ATOM 5060 O O . GLU B 1 331 ? 3.688 5.766 -9.359 1 95 331 GLU B O 1
ATOM 5065 N N . LEU B 1 332 ? 2.795 4.781 -7.574 1 95.81 332 LEU B N 1
ATOM 5066 C CA . LEU B 1 332 ? 2.635 6.039 -6.848 1 95.81 332 LEU B CA 1
ATOM 5067 C C . LEU B 1 332 ? 3.992 6.637 -6.488 1 95.81 332 LEU B C 1
ATOM 5069 O O . LEU B 1 332 ? 4.109 7.848 -6.301 1 95.81 332 LEU B O 1
ATOM 5073 N N . LEU B 1 333 ? 4.973 5.801 -6.344 1 92.44 333 LEU B N 1
ATOM 5074 C CA . LEU B 1 333 ? 6.312 6.238 -5.973 1 92.44 333 LEU B CA 1
ATOM 5075 C C . LEU B 1 333 ? 7.051 6.812 -7.176 1 92.44 333 LEU B C 1
ATOM 5077 O O . LEU B 1 333 ? 8.07 7.488 -7.02 1 92.44 333 LEU B O 1
ATOM 5081 N N . ARG B 1 334 ? 6.57 6.496 -8.344 1 85.88 334 ARG B N 1
ATOM 5082 C CA . ARG B 1 334 ? 7.234 6.984 -9.547 1 85.88 334 ARG B CA 1
ATOM 5083 C C . ARG B 1 334 ? 7.105 8.5 -9.672 1 85.88 334 ARG B C 1
ATOM 5085 O O . ARG B 1 334 ? 6.059 9.062 -9.336 1 85.88 334 ARG B O 1
ATOM 5092 N N . PRO B 1 335 ? 8.211 9.18 -10.008 1 74.94 335 PRO B N 1
ATOM 5093 C CA . PRO B 1 335 ? 8.164 10.633 -10.164 1 74.94 335 PRO B CA 1
ATOM 5094 C C . PRO B 1 335 ? 7.234 11.078 -11.289 1 74.94 335 PRO B C 1
ATOM 5096 O O . PRO B 1 335 ? 7.027 10.336 -12.25 1 74.94 335 PRO B O 1
#

pLDDT: mean 81.72, std 18.56, range [19.77, 98.88]

Radius of gyration: 27.53 Å; Cα contacts (8 Å, |Δi|>4): 1519; chains: 2; bounding box: 58×76×57 Å

Secondary structure (DSSP, 8-state):
---------------SS---GGGEEEEEEE---SSHHHHHHHHHHHHHHHHHHTSEEEEEESSSSSSBHHHHHHH--SEEEEEE--S-TT-HHHHHHHHHHT--TTSEEE-TTSSEEEEPPPSTT-HHHHHHHHHHHHHHHT---------HHHHHHHHHHHHHHHHT--TTSHHHHHHHHHHHHHT-GGGGGGEEEESSHHHHHHHHHHTT--EEESSHHHHHH-S-S-EEEGGGS----SSS-HHHHHHHHHHHHHSS-EEEESS-HHHHHHHHHHHHTT-----EEE----SSSHHHHHHHHHHT-SSEEEE-SS---HHHHHHHHHHHH--/---------------SS---GGGEEEEEEE---SSHHHHHHHHHHHHHHHHHHTSEEEEEESSSSSSBHHHHHHH--SEEEEEE--S-TT-HHHHHHHHHHT--TTSEEE-TTSSEEEEPPPSTT-HHHHHHHHHHHHHHHT----------HHHHHHHHHHHHHHHT--TTSHHHHHHHHHHHHHT-GGGGGGEEEESSHHHHHHHHHHTT--EEESSHHHHHH-S-S-EEEGGGS----SSS-HHHHHHHHHHHHHSS-EEEESS-HHHHHHHHHHHHTT-----EEE----SSSHHHHHHHHHHT-SSEEEE-SS---HHHHHHHHHHHH--

Sequence (670 aa):
MLLSLARRPFTIKYINGIKDPYMVKAILVNHGSRRGAFNELMTEIARQLSEDLGIRVEVGYNEYADPNWRELLAKSQEDVIVILAFLGPGNHVYRDILGELGVEPGKWAMSKFGRRIYVTPPLGDSPLVYSAILARVRRALGESAPTVVQDPDEIEEESMGFVAKALRLNLDDWRDRLKARAAYASGNLEIAKMVEVKGEVKRAVEEWTSAGGPLAADVAMVAAGLRYNNVEIAAKTPVEVRGTTRTYAGMKKLLSELGSAGIVVGNAPTALAAVVEECRGGREIPFIVAAPVGFANAASVKEEALRCNLPSVVVRGTYGGSGVAAALFNELLRPMLLSLARRPFTIKYINGIKDPYMVKAILVNHGSRRGAFNELMTEIARQLSEDLGIRVEVGYNEYADPNWRELLAKSQEDVIVILAFLGPGNHVYRDILGELGVEPGKWAMSKFGRRIYVTPPLGDSPLVYSAILARVRRALGESAPTVVQDPDEIEEESMGFVAKALRLNLDDWRDRLKARAAYASGNLEIAKMVEVKGEVKRAVEEWTSAGGPLAADVAMVAAGLRYNNVEIAAKTPVEVRGTTRTYAGMKKLLSELGSAGIVVGNAPTALAAVVEECRGGREIPFIVAAPVGFANAASVKEEALRCNLPSVVVRGTYGGSGVAAALFNELLRP

Organism: Thermoproteus tenax (strain ATCC 35583 / DSM 2078 / JCM 9277 / NBRC 100435 / Kra 1) (NCBI:txid768679)

Solvent-accessible surface area (backbone atoms only — not comparable to full-atom values): 33520 Å² total; per-residue (Å²): 127,80,74,72,69,84,76,72,81,70,73,78,68,73,65,89,76,61,70,60,70,88,40,42,34,33,33,44,32,34,62,46,24,81,42,65,65,20,48,46,50,48,46,48,50,25,50,50,49,18,65,71,69,70,32,57,39,41,62,11,14,73,39,75,37,85,53,37,37,67,59,54,58,63,70,47,89,41,37,33,36,39,37,45,69,40,50,40,70,22,33,58,65,48,44,50,48,35,62,66,35,59,53,61,62,75,42,78,40,66,28,72,75,78,37,46,29,29,33,40,62,48,43,55,79,35,51,24,39,51,30,43,52,51,13,46,52,29,41,72,64,51,42,72,52,87,63,88,54,60,38,51,68,55,50,50,51,53,34,45,48,50,44,20,63,75,67,70,47,53,73,86,39,71,69,41,35,45,24,36,43,38,14,51,39,32,26,37,74,71,51,28,79,30,52,42,80,33,78,60,30,50,58,42,51,43,56,40,52,73,73,61,49,41,31,42,19,30,36,58,31,27,50,54,51,39,89,61,80,59,62,44,42,11,54,72,40,92,61,81,65,76,97,60,39,52,29,22,47,10,34,46,50,49,45,64,73,58,56,47,37,33,37,41,30,10,54,50,38,53,24,51,43,34,50,39,52,38,46,74,70,66,50,59,52,63,31,38,33,38,10,24,19,21,81,71,61,18,34,60,45,50,54,50,47,61,68,64,72,46,22,23,40,36,35,46,46,28,34,39,12,25,45,25,26,18,45,43,54,46,55,44,66,51,131,135,80,82,72,76,78,74,74,73,79,75,63,68,65,56,88,81,52,67,56,56,88,40,40,33,33,35,44,33,34,61,48,26,83,40,66,66,23,49,47,51,49,46,49,50,25,51,50,48,19,66,56,69,70,34,57,40,40,62,13,14,73,39,74,38,83,53,36,38,70,59,55,59,63,70,47,88,41,35,34,35,39,38,45,69,41,50,40,69,20,34,57,65,48,43,50,49,36,62,65,35,58,54,61,63,74,42,79,41,64,28,73,76,77,37,45,30,29,33,39,63,47,43,54,79,34,66,40,37,49,25,46,52,43,18,48,52,34,55,74,72,58,58,67,62,77,79,54,79,76,67,73,58,68,68,50,50,55,40,44,50,51,45,21,63,76,67,72,44,52,75,86,38,71,69,41,36,45,24,33,44,36,13,51,40,32,26,35,74,70,51,27,78,30,52,42,79,33,76,55,29,49,58,23,51,42,30,34,49,52,41,61,48,42,32,40,18,30,37,57,29,28,50,55,50,39,70,60,80,58,60,44,42,11,55,72,41,92,60,84,66,74,76,32,22,56,27,21,47,10,35,47,49,50,44,64,74,58,53,47,37,35,37,41,28,9,54,50,38,50,24,52,35,34,48,39,33,38,43,32,50,20,43,41,42,47,31,40,34,37,9,22,21,21,81,69,61,16,33,60,43,49,53,50,46,59,60,63,62,43,21,22,40,36,35,44,46,28,33,38,12,26,45,27,26,18,44,43,54,45,56,43,65,52,130